Protein AF-A0AA35I778-F1 (afdb_monomer_lite)

Radius of gyration: 31.15 Å; chains: 1; bounding box: 104×112×83 Å

pLDDT: mean 78.81, std 28.78, range [22.05, 98.94]

Foldseek 3Di:
DPQLLQFFVLSVPDPDDPDADAADFEAAEFQEEEEALALLRLLLLLLLCVVPLPGGYEYEYLAHRCSACLQHAQQKQFLDFFPLLVLLVPPDLVLSVLSSCNSLCLLVVLVVVCVVLVQDFQKFQLWEKAWAAQFLVQVVQQVVQVVSCVVSPDDVQAKDWAAQVRVQQAFQWHRTRTTITGSSMIGGSRSSSSVSSVVSSVVSVYYYHRSFHFQADFQQWTDTPRYIYGHNAYEHAQFLNLVNYPPSCQFWQWFKKKKFKFDQDDVVLCVNTHQPSFYKYFYQALQGKIWTQGPSRMIIIITGGGGDFPSDFDPPFADDPVRVVVRLVVVCNTVVVCNPTHTPGMTMHIGIAGQVRTWAWEDQSVRNYTYIYRRVSNCSSVSSLNSNLSSCLSVVHDDSSCVRSRYHYNDDPVVRDGDDDPPVNVVVRVVVVVLSVLLSVQRSDPPRDPVSPCVSSDDPDPDRDDSDDDDDDPPDDPDDDDDDDDDDDDDDDDDDDDDDDDDDDDDDYDDDDDDDDDDDDDDDDDDDDDDDDDDDDDDDDDDDDDDDDDDDDDDDDDDDDDDDDDDDDDDDDDDDDDDDDDDDDDDDDDDDDDD

Secondary structure (DSSP, 8-state):
---GGGG-HHHHT-SS--PPPPPP-S-EEEEEEEE--SHHHHHHHHHHHHH-TT--EEEE-SS-TTTTGGGTS--EEES--TTHHHHHTTS-HHHHHHHHHHHHTHHHHHHHHHHHHT--S--B---EEEEE-S-THHHHHHHHHHHHHHHHT--TTT-EEEPHHHHTTTB--TT--EEEEESSEEE--HHHHHHHHHHHHHHTT--EE-S----EEETTEEE-SS-EEEEEEEEE--GGGGGGSTTGGGTEEEEEEEEEEESPPPHHHHHHHB-TT--EEEE-STT-EEEEE-TTSPEEEEEE----TTTPPP---SPPHHHHHHHHHHHHHH-GGGTTPPEEEEEEEEEEEETTSS-EEEEETTTTEEEEE-BTT-HHHHHHHHHHHHHHHHTT--STTTTSTTEEET--GGGSPPPPPTTHHHHHHHHHHHHHHHHHHHHH-TTS-HHHHHHHSPPSSS----TT--PPP----------PPPP-------------------------------------------------------PPP------------PPP-----------------------------------

Structure (mmCIF, N/CA/C/O backbone):
data_AF-A0AA35I778-F1
#
_entry.id   AF-A0AA35I778-F1
#
loop_
_atom_site.group_PDB
_atom_site.id
_atom_site.type_symbol
_atom_site.label_atom_id
_atom_site.label_alt_id
_atom_site.label_comp_id
_atom_site.label_asym_id
_atom_site.label_entity_id
_atom_site.label_seq_id
_atom_site.pdbx_PDB_ins_code
_atom_site.Cartn_x
_atom_site.Cartn_y
_atom_site.Cartn_z
_atom_site.occupancy
_atom_site.B_iso_or_equiv
_atom_site.auth_seq_id
_atom_site.auth_comp_id
_atom_site.auth_asym_id
_atom_site.auth_atom_id
_atom_site.pdbx_PDB_model_num
ATOM 1 N N . MET A 1 1 ? -9.948 24.526 1.792 1.00 45.91 1 MET A N 1
ATOM 2 C CA . MET A 1 1 ? -9.716 23.078 1.590 1.00 45.91 1 MET A CA 1
ATOM 3 C C . MET A 1 1 ? -9.332 22.877 0.137 1.00 45.91 1 MET A C 1
ATOM 5 O O . MET A 1 1 ? -9.963 23.501 -0.707 1.00 45.91 1 MET A O 1
ATOM 9 N N . GLN A 1 2 ? -8.299 22.082 -0.160 1.00 52.12 2 GLN A N 1
ATOM 10 C CA . GLN A 1 2 ? -8.107 21.611 -1.537 1.00 52.12 2 GLN A CA 1
ATOM 11 C C . GLN A 1 2 ? -9.366 20.836 -1.954 1.00 52.12 2 GLN A C 1
ATOM 13 O O . GLN A 1 2 ? -9.907 20.108 -1.115 1.00 52.12 2 GLN A O 1
ATOM 18 N N . PRO A 1 3 ? -9.863 20.990 -3.191 1.00 70.69 3 PRO A N 1
ATOM 19 C CA . PRO A 1 3 ? -10.946 20.148 -3.675 1.00 70.69 3 PRO A CA 1
ATOM 20 C C . PRO A 1 3 ? -10.498 18.687 -3.570 1.00 70.69 3 PRO A C 1
ATOM 22 O O . PRO A 1 3 ? -9.431 18.339 -4.063 1.00 70.69 3 PRO A O 1
ATOM 25 N N . LEU A 1 4 ? -11.282 17.820 -2.925 1.00 77.56 4 LEU A N 1
ATOM 26 C CA . LEU A 1 4 ? -10.904 16.413 -2.712 1.00 77.56 4 LEU A CA 1
ATOM 27 C C . LEU A 1 4 ? -10.600 15.677 -4.034 1.00 77.56 4 LEU A C 1
ATOM 29 O O . LEU A 1 4 ? -9.787 14.756 -4.047 1.00 77.56 4 LEU A O 1
ATOM 33 N N . ARG A 1 5 ? -11.183 16.139 -5.151 1.00 82.38 5 ARG A N 1
ATOM 34 C CA . ARG A 1 5 ? -10.893 15.649 -6.508 1.00 82.38 5 ARG A CA 1
ATOM 35 C C . ARG A 1 5 ? -9.442 15.879 -6.937 1.00 82.38 5 ARG A C 1
ATOM 37 O O . ARG A 1 5 ? -8.871 15.028 -7.597 1.00 82.38 5 ARG A O 1
ATOM 44 N N . THR A 1 6 ? -8.787 16.955 -6.494 1.00 83.25 6 THR A N 1
ATOM 45 C CA . THR A 1 6 ? -7.396 17.251 -6.886 1.00 83.25 6 THR A CA 1
ATOM 46 C C . THR A 1 6 ? -6.355 16.479 -6.068 1.00 83.25 6 THR A C 1
ATOM 48 O O . THR A 1 6 ? -5.169 16.774 -6.173 1.00 83.25 6 THR A O 1
ATOM 51 N N . LEU A 1 7 ? -6.762 15.537 -5.207 1.00 86.25 7 LEU A N 1
ATOM 52 C CA . LEU A 1 7 ? -5.831 14.773 -4.365 1.00 86.25 7 LEU A CA 1
ATOM 53 C C . LEU A 1 7 ? -5.016 13.739 -5.150 1.00 86.25 7 LEU A C 1
ATOM 55 O O . LEU A 1 7 ? -3.893 13.426 -4.756 1.00 86.25 7 LEU A O 1
ATOM 59 N N . SER A 1 8 ? -5.595 13.169 -6.204 1.00 94.38 8 SER A N 1
ATOM 60 C CA . SER A 1 8 ? -4.974 12.182 -7.091 1.00 94.38 8 SER A CA 1
ATOM 61 C C . SER A 1 8 ? -5.842 12.011 -8.338 1.00 94.38 8 SER A C 1
ATOM 63 O O . SER A 1 8 ? -7.036 12.308 -8.292 1.00 94.38 8 SER A O 1
ATOM 65 N N . LEU A 1 9 ? -5.274 11.455 -9.417 1.00 96.25 9 LEU A N 1
ATOM 66 C CA . LEU A 1 9 ? -6.066 10.996 -10.572 1.00 96.25 9 LEU A CA 1
ATOM 67 C C . LEU A 1 9 ? -7.245 10.120 -10.115 1.00 96.25 9 LEU A C 1
ATOM 69 O O . LEU A 1 9 ? -8.362 10.247 -10.603 1.00 96.25 9 LEU A O 1
ATOM 73 N N . TRP A 1 10 ? -6.990 9.244 -9.143 1.00 96.56 10 TRP A N 1
ATOM 74 C CA . TRP A 1 10 ? -7.970 8.286 -8.652 1.00 96.56 10 TRP A CA 1
ATOM 75 C C . TRP A 1 10 ? -9.197 8.953 -8.037 1.00 96.56 10 TRP A C 1
ATOM 77 O O . TRP A 1 10 ? -10.309 8.484 -8.255 1.00 96.56 10 TRP A O 1
ATOM 87 N N . MET A 1 11 ? -9.007 10.030 -7.274 1.00 95.00 11 MET A N 1
ATOM 88 C CA . MET A 1 11 ? -10.122 10.785 -6.700 1.00 95.00 11 MET A CA 1
ATOM 89 C C . MET A 1 11 ? -10.839 11.632 -7.752 1.00 95.00 11 MET A C 1
ATOM 91 O O . MET A 1 11 ? -12.055 11.793 -7.670 1.00 95.00 11 MET A O 1
ATOM 95 N N . ASP A 1 12 ? -10.105 12.163 -8.731 1.00 94.88 12 ASP A N 1
ATOM 96 C CA . ASP A 1 12 ? -10.680 12.964 -9.813 1.00 94.88 12 ASP A CA 1
ATOM 97 C C . ASP A 1 12 ? -11.641 12.149 -10.690 1.00 94.88 12 ASP A C 1
ATOM 99 O O . ASP A 1 12 ? -12.713 12.630 -11.047 1.00 94.88 12 ASP A O 1
ATOM 103 N N . GLN A 1 13 ? -11.307 10.881 -10.946 1.00 94.81 13 GLN A N 1
ATOM 104 C CA . GLN A 1 13 ? -12.089 9.947 -11.766 1.00 94.81 13 GLN A CA 1
ATOM 105 C C . GLN A 1 13 ? -13.292 9.306 -11.054 1.00 94.81 13 GLN A C 1
ATOM 107 O O . GLN A 1 13 ? -13.921 8.412 -11.614 1.00 94.81 13 GLN A O 1
ATOM 112 N N . LEU A 1 14 ? -13.605 9.686 -9.813 1.00 94.75 14 LEU A N 1
ATOM 113 C CA . LEU A 1 14 ? -14.791 9.153 -9.144 1.00 94.75 14 LEU A CA 1
ATOM 114 C C . LEU A 1 14 ? -16.067 9.792 -9.703 1.00 94.75 14 LEU A C 1
ATOM 116 O O . LEU A 1 14 ? -16.215 11.019 -9.698 1.00 94.75 14 LEU A O 1
ATOM 120 N N . ASP A 1 15 ? -17.017 8.948 -10.095 1.00 89.00 15 ASP A N 1
ATOM 121 C CA . ASP A 1 15 ? -18.339 9.374 -10.570 1.00 89.00 15 ASP A CA 1
ATOM 122 C C . ASP A 1 15 ? -19.248 9.860 -9.428 1.00 89.00 15 ASP A C 1
ATOM 124 O O . ASP A 1 15 ? -20.220 10.580 -9.649 1.00 89.00 15 ASP A O 1
ATOM 128 N N . GLU A 1 16 ? -18.923 9.509 -8.180 1.00 85.75 16 GLU A N 1
ATOM 129 C CA . GLU A 1 16 ? -19.692 9.916 -7.004 1.00 85.75 16 GLU A CA 1
ATOM 130 C C . GLU A 1 16 ? -19.264 11.288 -6.440 1.00 85.75 16 GLU A C 1
ATOM 132 O O . GLU A 1 16 ? -18.100 11.698 -6.557 1.00 85.75 16 GLU A O 1
ATOM 137 N N . PRO A 1 17 ? -20.175 12.018 -5.770 1.00 84.25 17 PRO A N 1
ATOM 138 C CA . PRO A 1 17 ? -19.811 13.202 -5.004 1.00 84.25 17 PRO A CA 1
ATOM 139 C C . PRO A 1 17 ? -18.848 12.858 -3.861 1.00 84.25 17 PRO A C 1
ATOM 141 O O . PRO A 1 17 ? -19.116 11.986 -3.036 1.00 84.25 17 PRO A O 1
ATOM 144 N N . LEU A 1 18 ? -17.756 13.615 -3.746 1.00 84.50 18 LEU A N 1
ATOM 145 C CA . LEU A 1 18 ? -16.824 13.539 -2.614 1.00 84.50 18 LEU A CA 1
ATOM 146 C C . LEU A 1 18 ? -17.341 14.347 -1.416 1.00 84.50 18 LEU A C 1
ATOM 148 O O . LEU A 1 18 ? -16.659 15.229 -0.893 1.00 84.50 18 LEU A O 1
ATOM 152 N N . CYS A 1 19 ? -18.578 14.074 -1.009 1.00 85.62 19 CYS A N 1
ATOM 153 C CA . CYS A 1 19 ? -19.172 14.650 0.188 1.00 85.62 19 CYS A CA 1
ATOM 154 C C . CYS A 1 19 ? -18.764 13.825 1.406 1.00 85.62 19 CYS A C 1
ATOM 156 O O . CYS A 1 19 ? -18.786 12.593 1.369 1.00 85.62 19 CYS A O 1
ATOM 158 N N . ALA A 1 20 ? -18.396 14.519 2.482 1.00 91.62 20 ALA A N 1
ATOM 159 C CA . ALA A 1 20 ? -18.047 13.844 3.714 1.00 91.62 20 ALA A CA 1
ATOM 160 C C . ALA A 1 20 ? -19.289 13.224 4.370 1.00 91.62 20 ALA A C 1
ATOM 162 O O . ALA A 1 20 ? -20.357 13.843 4.396 1.00 91.62 20 ALA A O 1
ATOM 163 N N . ARG A 1 21 ? -19.128 12.031 4.939 1.00 95.62 21 ARG A N 1
ATOM 164 C CA . ARG A 1 21 ? -20.113 11.405 5.829 1.00 95.62 21 ARG A CA 1
ATOM 165 C C . ARG A 1 21 ? -20.312 12.252 7.094 1.00 95.62 21 ARG A C 1
ATOM 167 O O . ARG A 1 21 ? -19.446 13.072 7.421 1.00 95.62 21 ARG A O 1
ATOM 174 N N . PRO A 1 22 ? -21.430 12.082 7.824 1.00 97.12 22 PRO A N 1
ATOM 175 C CA . PRO A 1 22 ? -21.669 12.826 9.055 1.00 97.12 22 PRO A CA 1
ATOM 176 C C . PRO A 1 22 ? -20.512 12.686 10.051 1.00 97.12 22 PRO A C 1
ATOM 178 O O . PRO A 1 22 ? -19.989 11.595 10.263 1.00 97.12 22 PRO A O 1
ATOM 181 N N . ALA A 1 23 ? -20.126 13.796 10.677 1.00 98.06 23 ALA A N 1
ATOM 182 C CA . ALA A 1 23 ? -19.155 13.775 11.765 1.00 98.06 23 ALA A CA 1
ATOM 183 C C . ALA A 1 23 ? -19.796 13.262 13.058 1.00 98.06 23 ALA A C 1
ATOM 185 O O . ALA A 1 23 ? -20.979 13.509 13.307 1.00 98.06 23 ALA A O 1
ATOM 186 N N . LEU A 1 24 ? -19.004 12.610 13.910 1.00 98.25 24 LEU A N 1
ATOM 187 C CA . LEU A 1 24 ? -19.453 12.219 15.242 1.00 98.25 24 LEU A CA 1
ATOM 188 C C . LEU A 1 24 ? -19.581 13.467 16.123 1.00 98.25 24 LEU A C 1
ATOM 190 O O . LEU A 1 24 ? -18.623 14.226 16.280 1.00 98.25 24 LEU A O 1
ATOM 194 N N . ARG A 1 25 ? -20.768 13.677 16.694 1.00 97.69 25 ARG A N 1
ATOM 195 C CA . ARG A 1 25 ? -21.084 14.852 17.526 1.00 97.69 25 ARG A CA 1
ATOM 196 C C . ARG A 1 25 ? -21.486 14.517 18.953 1.00 97.69 25 ARG A C 1
ATOM 198 O O . ARG A 1 25 ? -21.514 15.412 19.786 1.00 97.69 25 ARG A O 1
ATOM 205 N N . GLU A 1 26 ? -21.802 13.257 19.208 1.00 97.81 26 GLU A N 1
ATOM 206 C CA . GLU A 1 26 ? -22.278 12.774 20.496 1.00 97.81 26 GLU A CA 1
ATOM 207 C C . GLU A 1 26 ? -21.464 11.554 20.906 1.00 97.81 26 GLU A C 1
ATOM 209 O O . GLU A 1 26 ? -20.900 10.854 20.057 1.00 97.81 26 GLU A O 1
ATOM 214 N N . ASP A 1 27 ? -21.386 11.324 22.213 1.00 98.44 27 ASP A N 1
ATOM 215 C CA . ASP A 1 27 ? -20.679 10.178 22.762 1.00 98.44 27 ASP A CA 1
ATOM 216 C C . ASP A 1 27 ? -21.303 8.865 22.268 1.00 98.44 27 ASP A C 1
ATOM 218 O O . ASP A 1 27 ? -22.521 8.731 22.148 1.00 98.44 27 ASP A O 1
ATOM 222 N N . LEU A 1 28 ? -20.453 7.874 22.009 1.00 97.69 28 LEU A N 1
ATOM 223 C CA . LEU A 1 28 ? -20.849 6.577 21.469 1.00 97.69 28 LEU A CA 1
ATOM 224 C C . LEU A 1 28 ? -20.220 5.444 22.283 1.00 97.69 28 LEU A C 1
ATOM 226 O O . LEU A 1 28 ? -19.087 5.543 22.754 1.00 97.69 28 LEU A O 1
ATOM 230 N N . ALA A 1 29 ? -20.940 4.335 22.412 1.00 98.38 29 ALA A N 1
ATOM 231 C CA . ALA A 1 29 ? -20.377 3.063 22.844 1.00 98.38 29 ALA A CA 1
ATOM 232 C C . ALA A 1 29 ? -20.366 2.090 21.659 1.00 98.38 29 ALA A C 1
ATOM 234 O O . ALA A 1 29 ? -21.354 1.995 20.931 1.00 98.38 29 ALA A O 1
ATOM 235 N N . ALA A 1 30 ? -19.261 1.375 21.472 1.00 98.44 30 ALA A N 1
ATOM 236 C CA . ALA A 1 30 ? -19.101 0.350 20.443 1.00 98.44 30 ALA A CA 1
ATOM 237 C C . ALA A 1 30 ? -18.319 -0.841 21.008 1.00 98.44 30 ALA A C 1
ATOM 239 O O . ALA A 1 30 ? -17.526 -0.682 21.929 1.00 98.44 30 ALA A O 1
ATOM 240 N N . ASP A 1 31 ? -18.480 -2.034 20.449 1.00 98.69 31 ASP A N 1
ATOM 241 C CA . ASP A 1 31 ? -17.598 -3.154 20.785 1.00 98.69 31 ASP A CA 1
ATOM 242 C C . ASP A 1 31 ? -16.208 -2.917 20.189 1.00 98.69 31 ASP A C 1
ATOM 244 O O . ASP A 1 31 ? -15.195 -3.132 20.856 1.00 98.69 31 ASP A O 1
ATOM 248 N N . VAL A 1 32 ? -16.162 -2.394 18.957 1.00 98.88 32 VAL A N 1
ATOM 249 C CA . VAL A 1 32 ? -14.925 -2.098 18.226 1.00 98.88 32 VAL A CA 1
ATOM 250 C C . VAL A 1 32 ? -14.944 -0.665 17.686 1.00 98.88 32 VAL A C 1
ATOM 252 O O . VAL A 1 32 ? -15.814 -0.300 16.899 1.00 98.88 32 VAL A O 1
ATOM 255 N N . CYS A 1 33 ? -13.952 0.142 18.060 1.00 98.81 33 CYS A N 1
ATOM 256 C CA . CYS A 1 33 ? -13.694 1.455 17.470 1.00 98.81 33 CYS A CA 1
ATOM 257 C C . CYS A 1 33 ? -12.476 1.388 16.543 1.00 98.81 33 CYS A C 1
ATOM 259 O O . CYS A 1 33 ? -11.366 1.078 16.975 1.00 98.81 33 CYS A O 1
ATOM 261 N N . ILE A 1 34 ? -12.655 1.738 15.275 1.00 98.88 34 ILE A N 1
ATOM 262 C CA . ILE A 1 34 ? -11.603 1.735 14.257 1.00 98.88 34 ILE A CA 1
ATOM 263 C C . ILE A 1 34 ? -11.209 3.180 13.940 1.00 98.88 34 ILE A C 1
ATOM 265 O O . ILE A 1 34 ? -12.047 3.991 13.549 1.00 98.88 34 ILE A O 1
ATOM 269 N N . ILE A 1 35 ? -9.923 3.504 14.091 1.00 98.62 35 ILE A N 1
ATOM 270 C CA . ILE A 1 35 ? -9.370 4.836 13.819 1.00 98.62 35 ILE A CA 1
ATOM 271 C C . ILE A 1 35 ? -8.703 4.818 12.440 1.00 98.62 35 ILE A C 1
ATOM 273 O O . ILE A 1 35 ? -7.571 4.353 12.300 1.00 98.62 35 ILE A O 1
ATOM 277 N N . GLY A 1 36 ? -9.398 5.346 11.435 1.00 98.44 36 GLY A N 1
ATOM 278 C CA . GLY A 1 36 ? -8.959 5.459 10.045 1.00 98.44 36 GLY A CA 1
ATOM 279 C C . GLY A 1 36 ? -9.838 4.657 9.083 1.00 98.44 36 GLY A C 1
ATOM 280 O O . GLY A 1 36 ? -9.844 3.426 9.108 1.00 98.44 36 GLY A O 1
ATOM 281 N N . ALA A 1 37 ? -10.504 5.348 8.157 1.00 98.31 37 ALA A N 1
ATOM 282 C CA . ALA A 1 37 ? -11.308 4.780 7.072 1.00 98.31 37 ALA A CA 1
ATOM 283 C C . ALA A 1 37 ? -10.465 4.547 5.798 1.00 98.31 37 ALA A C 1
ATOM 285 O O . ALA A 1 37 ? -10.861 4.858 4.671 1.00 98.31 37 ALA A O 1
ATOM 286 N N . GLY A 1 38 ? -9.254 4.017 5.989 1.00 98.06 38 GLY A N 1
ATOM 287 C CA . GLY A 1 38 ? -8.418 3.450 4.931 1.00 98.06 38 GLY A CA 1
ATOM 288 C C . GLY A 1 38 ? -8.609 1.936 4.814 1.00 98.06 38 GLY A C 1
ATOM 289 O O . GLY A 1 38 ? -9.411 1.340 5.530 1.00 98.06 38 GLY A O 1
ATOM 290 N N . TYR A 1 39 ? -7.831 1.288 3.946 1.00 98.62 39 TYR A N 1
ATOM 291 C CA . TYR A 1 39 ? -7.978 -0.145 3.671 1.00 98.62 39 TYR A CA 1
ATOM 292 C C . TYR A 1 39 ? -7.879 -1.027 4.919 1.00 98.62 39 TYR A C 1
ATOM 294 O O . TYR A 1 39 ? -8.758 -1.856 5.106 1.00 98.62 39 TYR A O 1
ATOM 302 N N . THR A 1 40 ? -6.879 -0.843 5.796 1.00 98.56 40 THR A N 1
ATOM 303 C CA . THR A 1 40 ? -6.771 -1.658 7.026 1.00 98.56 40 THR A CA 1
ATOM 304 C C . THR A 1 40 ? -8.059 -1.585 7.846 1.00 98.56 40 THR A C 1
ATOM 306 O O . THR A 1 40 ? -8.585 -2.616 8.256 1.00 98.56 40 THR A O 1
ATOM 309 N N . GLY A 1 41 ? -8.574 -0.374 8.078 1.00 98.75 41 GLY A N 1
ATOM 310 C CA . GLY A 1 41 ? -9.756 -0.161 8.907 1.00 98.75 41 GLY A CA 1
ATOM 311 C C . GLY A 1 41 ? -11.016 -0.743 8.275 1.00 98.75 41 GLY A C 1
ATOM 312 O O . GLY A 1 41 ? -11.729 -1.506 8.921 1.00 98.75 41 GLY A O 1
ATOM 313 N N . LEU A 1 42 ? -11.245 -0.460 6.991 1.00 98.88 42 LEU A N 1
ATOM 314 C CA . LEU A 1 42 ? -12.426 -0.941 6.272 1.00 98.88 42 LEU A CA 1
ATOM 315 C C . LEU A 1 42 ? -12.414 -2.461 6.076 1.00 98.88 42 LEU A C 1
ATOM 317 O O . LEU A 1 42 ? -13.436 -3.101 6.302 1.00 98.88 42 LEU A O 1
ATOM 321 N N . TRP A 1 43 ? -11.267 -3.065 5.743 1.00 98.88 43 TRP A N 1
ATOM 322 C CA . TRP A 1 43 ? -11.150 -4.525 5.684 1.00 98.88 43 TRP A CA 1
ATOM 323 C C . TRP A 1 43 ? -11.404 -5.164 7.048 1.00 98.88 43 TRP A C 1
ATOM 325 O O . TRP A 1 43 ? -12.133 -6.148 7.130 1.00 98.88 43 TRP A O 1
ATOM 335 N N . THR A 1 44 ? -10.856 -4.592 8.126 1.00 98.94 44 THR A N 1
ATOM 336 C CA . THR A 1 44 ? -11.098 -5.096 9.489 1.00 98.94 44 THR A CA 1
ATOM 337 C C . THR A 1 44 ? -12.587 -5.046 9.834 1.00 98.94 44 THR A C 1
ATOM 339 O O . THR A 1 44 ? -13.141 -6.055 10.266 1.00 98.94 44 THR A O 1
ATOM 342 N N . ALA A 1 45 ? -13.255 -3.912 9.588 1.00 98.94 45 ALA A N 1
ATOM 343 C CA . ALA A 1 45 ? -14.695 -3.761 9.805 1.00 98.94 45 ALA A CA 1
ATOM 344 C C . ALA A 1 45 ? -15.504 -4.786 8.997 1.00 98.94 45 ALA A C 1
ATOM 346 O O . ALA A 1 45 ? -16.367 -5.470 9.547 1.00 98.94 45 ALA A O 1
ATOM 347 N N . TYR A 1 46 ? -15.184 -4.927 7.706 1.00 98.94 46 TYR A N 1
ATOM 348 C CA . TYR A 1 46 ? -15.845 -5.856 6.796 1.00 98.94 46 TYR A CA 1
ATOM 349 C C . TYR A 1 46 ? -15.765 -7.300 7.306 1.00 98.94 46 TYR A C 1
ATOM 351 O O . TYR A 1 46 ? -16.794 -7.944 7.510 1.00 98.94 46 TYR A O 1
ATOM 359 N N . TYR A 1 47 ? -14.560 -7.810 7.581 1.00 98.88 47 TYR A N 1
ATOM 360 C CA . TYR A 1 47 ? -14.399 -9.197 8.024 1.00 98.88 47 TYR A CA 1
ATOM 361 C C . TYR A 1 47 ? -14.957 -9.446 9.426 1.00 98.88 47 TYR A C 1
ATOM 363 O O . TYR A 1 47 ? -15.536 -10.509 9.645 1.00 98.88 47 TYR A O 1
ATOM 371 N N . LEU A 1 48 ? -14.866 -8.477 10.345 1.00 98.88 48 LEU A N 1
ATOM 372 C CA . LEU A 1 48 ? -15.532 -8.575 11.646 1.00 98.88 48 LEU A CA 1
ATOM 373 C C . LEU A 1 48 ? -17.043 -8.728 11.480 1.00 98.88 48 LEU A C 1
ATOM 375 O O . LEU A 1 48 ? -17.619 -9.641 12.058 1.00 98.88 48 LEU A O 1
ATOM 379 N N . LYS A 1 49 ? -17.688 -7.905 10.646 1.00 98.75 49 LYS A N 1
ATOM 380 C CA . LYS A 1 49 ? -19.136 -8.008 10.412 1.00 98.75 49 LYS A CA 1
ATOM 381 C C . LYS A 1 49 ? -19.540 -9.279 9.683 1.00 98.75 49 LYS A C 1
ATOM 383 O O . LYS A 1 49 ? -20.596 -9.824 9.984 1.00 98.75 49 LYS A O 1
ATOM 388 N N . ARG A 1 50 ? -18.715 -9.778 8.760 1.00 98.44 50 ARG A N 1
ATOM 389 C CA . ARG A 1 50 ? -18.961 -11.058 8.077 1.00 98.44 50 ARG A CA 1
ATOM 390 C C . ARG A 1 50 ? -18.893 -12.255 9.028 1.00 98.44 50 ARG A C 1
ATOM 392 O O . ARG A 1 50 ? -19.634 -13.210 8.829 1.00 98.44 50 ARG A O 1
ATOM 399 N N . GLN A 1 51 ? -18.013 -12.215 10.027 1.00 98.38 51 GLN A N 1
ATOM 400 C CA . GLN A 1 51 ? -17.788 -13.326 10.960 1.00 98.38 51 GLN A CA 1
ATOM 401 C C . GLN A 1 51 ? -18.620 -13.212 12.247 1.00 98.38 51 GLN A C 1
ATOM 403 O O . GLN A 1 51 ? -19.011 -14.222 12.823 1.00 98.38 51 GLN A O 1
ATOM 408 N N . ALA A 1 52 ? -18.914 -11.990 12.687 1.00 98.50 52 ALA A N 1
ATOM 409 C CA . ALA A 1 52 ? -19.679 -11.678 13.887 1.00 98.50 52 ALA A CA 1
ATOM 410 C C . ALA A 1 52 ? -20.626 -10.485 13.627 1.00 98.50 52 ALA A C 1
ATOM 412 O O . ALA A 1 52 ? -20.364 -9.361 14.066 1.00 98.50 52 ALA A O 1
ATOM 413 N N . PRO A 1 53 ? -21.762 -10.709 12.932 1.00 98.31 53 PRO A N 1
ATOM 414 C CA . PRO A 1 53 ? -22.681 -9.637 12.530 1.00 98.31 53 PRO A CA 1
ATOM 415 C C . PRO A 1 53 ? -23.275 -8.828 13.689 1.00 98.31 53 PRO A C 1
ATOM 417 O O . PRO A 1 53 ? -23.717 -7.702 13.480 1.00 98.31 53 PRO A O 1
ATOM 420 N N . HIS A 1 54 ? -23.283 -9.385 14.902 1.00 98.19 54 HIS A N 1
ATOM 421 C CA . HIS A 1 54 ? -23.817 -8.745 16.104 1.00 98.19 54 HIS A CA 1
ATOM 422 C C . HIS A 1 54 ? -22.901 -7.660 16.685 1.00 98.19 54 HIS A C 1
ATOM 424 O O . HIS A 1 54 ? -23.378 -6.860 17.482 1.00 98.19 54 HIS A O 1
ATOM 430 N N . LEU A 1 55 ? -21.616 -7.617 16.305 1.00 98.62 55 LEU A N 1
ATOM 431 C CA . LEU A 1 55 ? -20.694 -6.608 16.821 1.00 98.62 55 LEU A CA 1
ATOM 432 C C . LEU A 1 55 ? -21.140 -5.203 16.414 1.00 98.62 55 LEU A C 1
ATOM 434 O O . LEU A 1 55 ? -21.368 -4.919 15.228 1.00 98.62 55 LEU A O 1
ATOM 438 N N . ASN A 1 56 ? -21.202 -4.319 17.406 1.00 98.62 56 ASN A N 1
ATOM 439 C CA . ASN A 1 56 ? -21.359 -2.892 17.204 1.00 98.62 56 ASN A CA 1
ATOM 440 C C . ASN A 1 56 ? -19.984 -2.282 16.902 1.00 98.62 56 ASN A C 1
ATOM 442 O O . ASN A 1 56 ? -19.083 -2.290 17.743 1.00 98.62 56 ASN A O 1
ATOM 446 N N . ILE A 1 57 ? -19.803 -1.777 15.685 1.00 98.88 57 ILE A N 1
ATOM 447 C CA . ILE A 1 57 ? -18.522 -1.258 15.202 1.00 98.88 57 ILE A CA 1
ATOM 448 C C . ILE A 1 57 ? -18.715 0.197 14.800 1.00 98.88 57 ILE A C 1
ATOM 450 O O . ILE A 1 57 ? -19.688 0.518 14.129 1.00 98.88 57 ILE A O 1
ATOM 454 N N . ALA A 1 58 ? -17.766 1.058 15.152 1.00 98.75 58 ALA A N 1
ATOM 455 C CA . ALA A 1 58 ? -17.712 2.434 14.677 1.00 98.75 58 ALA A CA 1
ATOM 456 C C . ALA A 1 58 ? -16.369 2.703 13.996 1.00 98.75 58 ALA A C 1
ATOM 458 O O . ALA A 1 58 ? -15.316 2.347 14.530 1.00 98.75 58 ALA A O 1
ATOM 459 N N . VAL A 1 59 ? -16.394 3.353 12.833 1.00 98.88 59 VAL A N 1
ATOM 460 C CA . VAL A 1 59 ? -15.185 3.823 12.144 1.00 98.88 59 VAL A CA 1
ATOM 461 C C . VAL A 1 59 ? -15.151 5.343 12.219 1.00 98.88 59 VAL A C 1
ATOM 463 O O . VAL A 1 59 ? -16.140 5.991 11.896 1.00 98.88 59 VAL A O 1
ATOM 466 N N . ILE A 1 60 ? -14.017 5.924 12.605 1.00 98.75 60 ILE A N 1
ATOM 467 C CA . ILE A 1 60 ? -13.795 7.374 12.542 1.00 98.75 60 ILE A CA 1
ATOM 468 C C . ILE A 1 60 ? -12.639 7.698 11.598 1.00 98.75 60 ILE A C 1
ATOM 470 O O . ILE A 1 60 ? -11.640 6.979 11.566 1.00 98.75 60 ILE A O 1
ATOM 474 N N . ASP A 1 61 ? -12.739 8.790 10.848 1.00 98.50 61 ASP A N 1
ATOM 475 C CA . ASP A 1 61 ? -11.653 9.314 10.021 1.00 98.50 61 ASP A CA 1
ATOM 476 C C . ASP A 1 61 ? -11.511 10.826 10.198 1.00 98.50 61 ASP A C 1
ATOM 478 O O . ASP A 1 61 ? -12.496 11.559 10.274 1.00 98.50 61 ASP A O 1
ATOM 482 N N . ALA A 1 62 ? -10.268 11.308 10.243 1.00 97.19 62 ALA A N 1
ATOM 483 C CA . ALA A 1 62 ? -9.968 12.732 10.359 1.00 97.19 62 ALA A CA 1
ATOM 484 C C . ALA A 1 62 ? -10.402 13.545 9.127 1.00 97.19 62 ALA A C 1
ATOM 486 O O . ALA A 1 62 ? -10.588 14.754 9.236 1.00 97.19 62 ALA A O 1
ATOM 487 N N . ASN A 1 63 ? -10.528 12.896 7.969 1.00 95.25 63 ASN A N 1
ATOM 488 C CA . ASN A 1 63 ? -10.975 13.472 6.706 1.00 95.25 63 ASN A CA 1
ATOM 489 C C . ASN A 1 63 ? -12.106 12.595 6.151 1.00 95.25 63 ASN A C 1
ATOM 491 O O . ASN A 1 63 ? -13.092 12.378 6.846 1.00 95.25 63 ASN A O 1
ATOM 495 N N . ILE A 1 64 ? -11.966 12.096 4.920 1.00 95.44 64 ILE A N 1
ATOM 496 C CA . ILE A 1 64 ? -12.924 11.209 4.260 1.00 95.44 64 ILE A CA 1
ATOM 497 C C . ILE A 1 64 ? -12.338 9.807 4.066 1.00 95.44 64 ILE A C 1
ATOM 499 O O . ILE A 1 64 ? -11.117 9.648 3.970 1.00 95.44 64 ILE A O 1
ATOM 503 N N . ALA A 1 65 ? -13.191 8.793 3.914 1.00 96.69 65 ALA A N 1
ATOM 504 C CA . ALA A 1 65 ? -12.757 7.444 3.572 1.00 96.69 65 ALA A CA 1
ATOM 505 C C . ALA A 1 65 ? -11.943 7.455 2.273 1.00 96.69 65 ALA A C 1
ATOM 507 O O . ALA A 1 65 ? -12.389 7.976 1.245 1.00 96.69 65 ALA A O 1
ATOM 508 N N . GLY A 1 66 ? -10.737 6.890 2.343 1.00 95.06 66 GLY A N 1
ATOM 509 C CA . GLY A 1 66 ? -9.771 6.918 1.248 1.00 95.06 66 GLY A CA 1
ATOM 510 C C . GLY A 1 66 ? -8.858 8.136 1.193 1.00 95.06 66 GLY A C 1
ATOM 511 O O . GLY A 1 66 ? -7.980 8.150 0.333 1.00 95.06 66 GLY A O 1
ATOM 512 N N . PHE A 1 67 ? -8.988 9.114 2.102 1.00 94.75 67 PHE A N 1
ATOM 513 C CA . PHE A 1 67 ? -8.161 10.322 2.075 1.00 94.75 67 PHE A CA 1
ATOM 514 C C . PHE A 1 67 ? -6.674 9.991 2.021 1.00 94.75 67 PHE A C 1
ATOM 516 O O . PHE A 1 67 ? -5.991 10.592 1.204 1.00 94.75 67 PHE A O 1
ATOM 523 N N . GLY A 1 68 ? -6.194 9.070 2.871 1.00 93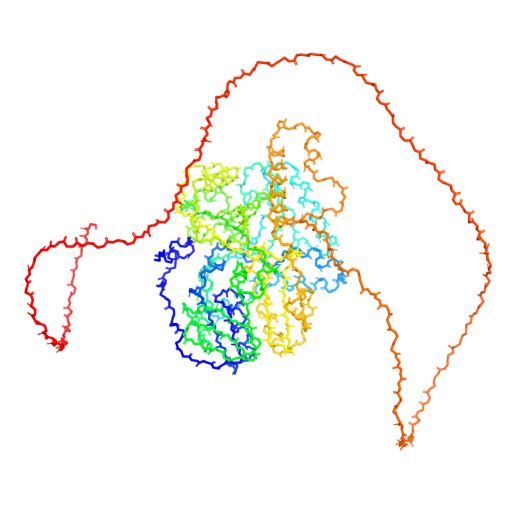.94 68 GLY A N 1
ATOM 524 C CA . GLY A 1 68 ? -4.787 8.689 3.060 1.00 93.94 68 GLY A CA 1
ATOM 525 C C . GLY A 1 68 ? -4.139 7.898 1.910 1.00 93.94 68 GLY A C 1
ATOM 526 O O . GLY A 1 68 ? -4.411 8.115 0.733 1.00 93.94 68 GLY A O 1
ATOM 527 N N . ALA A 1 69 ? -3.238 6.966 2.244 1.00 94.12 69 ALA A N 1
ATOM 528 C CA . ALA A 1 69 ? -2.514 6.158 1.252 1.00 94.12 69 ALA A CA 1
ATOM 529 C C . ALA A 1 69 ? -3.448 5.314 0.359 1.00 94.12 69 ALA A C 1
ATOM 531 O O . ALA A 1 69 ? -3.149 5.079 -0.814 1.00 94.12 69 ALA A O 1
ATOM 532 N N . SER A 1 70 ? -4.599 4.891 0.887 1.00 96.62 70 SER A N 1
ATOM 533 C CA . SER A 1 70 ? -5.562 4.044 0.173 1.00 96.62 70 SER A CA 1
ATOM 534 C C . SER A 1 70 ? -6.130 4.678 -1.099 1.00 96.62 70 SER A C 1
ATOM 536 O O . SER A 1 70 ? -6.346 3.951 -2.056 1.00 96.62 70 SER A O 1
ATOM 538 N N . GLY A 1 71 ? -6.283 6.005 -1.170 1.00 95.19 71 GLY A N 1
ATOM 539 C CA . GLY A 1 71 ? -6.737 6.707 -2.381 1.00 95.19 71 GLY A CA 1
ATOM 540 C C . GLY A 1 71 ? -5.623 7.332 -3.232 1.00 95.19 71 GLY A C 1
ATOM 541 O O . GLY A 1 71 ? -5.907 8.078 -4.169 1.00 95.19 71 GLY A O 1
ATOM 542 N N . ARG A 1 72 ? -4.346 7.087 -2.899 1.00 93.62 72 ARG A N 1
ATOM 543 C CA . ARG A 1 72 ? -3.183 7.760 -3.523 1.00 93.62 72 ARG A CA 1
ATOM 544 C C . ARG A 1 72 ? -2.063 6.822 -3.979 1.00 93.62 72 ARG A C 1
ATOM 546 O O . ARG A 1 72 ? -1.059 7.290 -4.502 1.00 93.62 72 ARG A O 1
ATOM 553 N N . ASN A 1 73 ? -2.189 5.521 -3.754 1.00 94.56 73 ASN A N 1
ATOM 554 C CA . ASN A 1 73 ? -1.155 4.543 -4.101 1.00 94.56 73 ASN A CA 1
ATOM 555 C C . ASN A 1 73 ? -1.089 4.261 -5.618 1.00 94.56 73 ASN A C 1
ATOM 557 O O . ASN A 1 73 ? -1.854 4.820 -6.401 1.00 94.56 73 ASN A O 1
ATOM 561 N N . GLY A 1 74 ? -0.163 3.387 -6.022 1.00 94.69 74 GLY A N 1
ATOM 562 C CA . GLY A 1 74 ? 0.027 2.972 -7.416 1.00 94.69 74 GLY A CA 1
ATOM 563 C C . GLY A 1 74 ? -1.014 1.995 -7.967 1.00 94.69 74 GLY A C 1
ATOM 564 O O . GLY A 1 74 ? -0.967 1.698 -9.154 1.00 94.69 74 GLY A O 1
ATOM 565 N N . GLY A 1 75 ? -1.940 1.497 -7.142 1.00 96.25 75 GLY A N 1
ATOM 566 C CA . GLY A 1 75 ? -3.001 0.565 -7.537 1.00 96.25 75 GLY A CA 1
ATOM 567 C C . GLY A 1 75 ? -2.549 -0.869 -7.775 1.00 96.25 75 GLY A C 1
ATOM 568 O O . GLY A 1 75 ? -3.145 -1.559 -8.590 1.00 96.25 75 GLY A O 1
ATOM 569 N N . TRP A 1 76 ? -1.506 -1.312 -7.073 1.00 97.38 76 TRP A N 1
ATOM 570 C CA . TRP A 1 76 ? -0.983 -2.675 -7.160 1.00 97.38 76 TRP A CA 1
ATOM 571 C C . TRP A 1 76 ? -1.471 -3.515 -5.993 1.00 97.38 76 TRP A C 1
ATOM 573 O O . TRP A 1 76 ? -1.001 -3.350 -4.867 1.00 97.38 76 TRP A O 1
ATOM 583 N N . LEU A 1 77 ? -2.399 -4.422 -6.262 1.00 98.19 77 LEU A N 1
ATOM 584 C CA . LEU A 1 77 ? -2.866 -5.417 -5.315 1.00 98.19 77 LEU A CA 1
ATOM 585 C C . LEU A 1 77 ? -1.979 -6.660 -5.419 1.00 98.19 77 LEU A C 1
ATOM 587 O O . LEU A 1 77 ? -2.230 -7.550 -6.229 1.00 98.19 77 LEU A O 1
ATOM 591 N N . MET A 1 78 ? -0.924 -6.685 -4.611 1.00 96.19 78 MET A N 1
ATOM 592 C CA . MET A 1 78 ? 0.074 -7.752 -4.637 1.00 96.19 78 MET A CA 1
ATOM 593 C C . MET A 1 78 ? -0.255 -8.876 -3.651 1.00 96.19 78 MET A C 1
ATOM 595 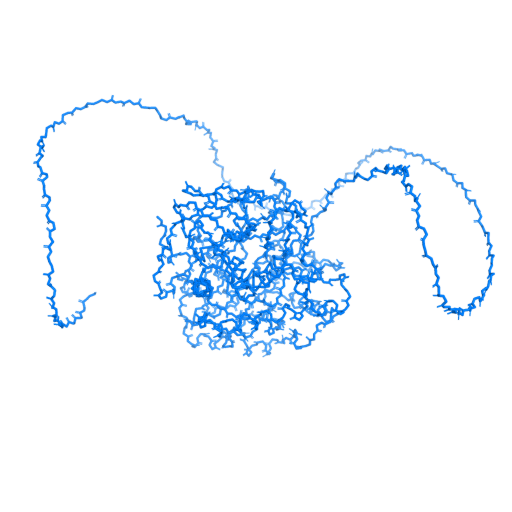O O . MET A 1 78 ? -0.844 -8.649 -2.587 1.00 96.19 78 MET A O 1
ATOM 599 N N . GLY A 1 79 ? 0.151 -10.085 -4.014 1.00 96.12 79 GLY A N 1
ATOM 600 C CA . GLY A 1 79 ? 0.120 -11.278 -3.181 1.00 96.12 79 GLY A CA 1
ATOM 601 C C . GLY A 1 79 ? 1.447 -11.548 -2.481 1.00 96.12 79 GLY A C 1
ATOM 602 O O . GLY A 1 79 ? 1.881 -12.685 -2.450 1.00 96.12 79 GLY A O 1
ATOM 603 N N . ASN A 1 80 ? 2.123 -10.525 -1.966 1.00 92.44 80 ASN A N 1
ATOM 604 C CA . ASN A 1 80 ? 3.409 -10.643 -1.277 1.00 92.44 80 ASN A CA 1
ATOM 605 C C . ASN A 1 80 ? 3.507 -9.619 -0.129 1.00 92.44 80 ASN A C 1
ATOM 607 O O . ASN A 1 80 ? 2.599 -8.799 0.064 1.00 92.44 80 ASN A O 1
ATOM 611 N N . LEU A 1 81 ? 4.582 -9.686 0.663 1.00 91.56 81 LEU A N 1
ATOM 612 C CA . LEU A 1 81 ? 4.891 -8.678 1.684 1.00 91.56 81 LEU A CA 1
ATOM 613 C C . LEU A 1 81 ? 6.318 -8.154 1.574 1.00 91.56 81 LEU A C 1
ATOM 615 O O . LEU A 1 81 ? 7.279 -8.889 1.339 1.00 91.56 81 LEU A O 1
ATOM 619 N N . LEU A 1 82 ? 6.462 -6.895 1.976 1.00 88.38 82 LEU A N 1
ATOM 620 C CA . LEU A 1 82 ? 7.759 -6.286 2.178 1.00 88.38 82 LEU A CA 1
ATOM 621 C C . LEU A 1 82 ? 8.610 -7.115 3.157 1.00 88.38 82 LEU A C 1
ATOM 623 O O . LEU A 1 82 ? 8.240 -7.311 4.320 1.00 88.38 82 LEU A O 1
ATOM 627 N N . GLY A 1 83 ? 9.779 -7.557 2.688 1.00 85.69 83 GLY A N 1
ATOM 628 C CA . GLY A 1 83 ? 10.742 -8.326 3.480 1.00 85.69 83 GLY A CA 1
ATOM 629 C C . GLY A 1 83 ? 10.302 -9.760 3.798 1.00 85.69 83 GLY A C 1
ATOM 630 O O . GLY A 1 83 ? 10.788 -10.334 4.784 1.00 85.69 83 GLY A O 1
ATOM 631 N N . GLU A 1 84 ? 9.379 -10.326 3.010 1.00 88.12 84 GLU A N 1
ATOM 632 C CA . GLU A 1 84 ? 8.886 -11.700 3.163 1.00 88.12 84 GLU A CA 1
ATOM 633 C C . GLU A 1 84 ? 10.008 -12.742 3.134 1.00 88.12 84 GLU A C 1
ATOM 635 O O . GLU A 1 84 ? 10.039 -13.631 3.980 1.00 88.12 84 GLU A O 1
ATOM 640 N N . ASP A 1 85 ? 11.001 -12.583 2.262 1.00 83.06 85 ASP A N 1
ATOM 641 C CA . ASP A 1 85 ? 12.137 -13.493 2.103 1.00 83.06 85 ASP A CA 1
ATOM 642 C C . ASP A 1 85 ? 12.868 -13.724 3.435 1.00 83.06 85 ASP A C 1
ATOM 644 O O . ASP A 1 85 ? 13.250 -14.840 3.796 1.00 83.06 85 ASP A O 1
ATOM 648 N N . ARG A 1 86 ? 13.045 -12.661 4.224 1.00 84.06 86 ARG A N 1
ATOM 649 C CA . ARG A 1 86 ? 13.677 -12.737 5.541 1.00 84.06 86 ARG A CA 1
ATOM 650 C C . ARG A 1 86 ? 12.693 -13.122 6.641 1.00 84.06 86 ARG A C 1
ATOM 652 O O . ARG A 1 86 ? 13.135 -13.586 7.693 1.00 84.06 86 ARG A O 1
ATOM 659 N N . LEU A 1 87 ? 11.402 -12.860 6.456 1.00 87.25 87 LEU A N 1
ATOM 660 C CA . LEU A 1 87 ? 10.349 -13.236 7.398 1.00 87.25 87 LEU A CA 1
ATOM 661 C C . LEU A 1 87 ? 10.089 -14.743 7.378 1.00 87.25 87 LEU A C 1
ATOM 663 O O . LEU A 1 87 ? 9.890 -15.341 8.431 1.00 87.25 87 LEU A O 1
ATOM 667 N N . LEU A 1 88 ? 10.170 -15.348 6.195 1.00 90.69 88 LEU A N 1
ATOM 668 C CA . LEU A 1 88 ? 9.902 -16.761 5.953 1.00 90.69 88 LEU A CA 1
ATOM 669 C C . LEU A 1 88 ? 11.168 -17.637 5.989 1.00 90.69 88 LEU A C 1
ATOM 671 O O . LEU A 1 88 ? 11.077 -18.867 6.032 1.00 90.69 88 LEU A O 1
ATOM 675 N N . ALA A 1 89 ? 12.361 -17.028 6.003 1.00 87.00 89 ALA A N 1
ATOM 676 C CA . ALA A 1 89 ? 13.644 -17.738 5.981 1.00 87.00 89 ALA A CA 1
ATOM 677 C C . ALA A 1 89 ? 13.815 -18.755 7.121 1.00 87.00 89 ALA A C 1
ATOM 679 O O . ALA A 1 89 ? 14.419 -19.803 6.910 1.00 87.00 89 ALA A O 1
ATOM 680 N N . THR A 1 90 ? 13.301 -18.457 8.317 1.00 85.94 90 THR A N 1
ATOM 681 C CA . THR A 1 90 ? 13.468 -19.306 9.511 1.00 85.94 90 THR A CA 1
ATOM 682 C C . THR A 1 90 ? 12.344 -20.321 9.704 1.00 85.94 90 THR A C 1
ATOM 684 O O . THR A 1 90 ? 12.396 -21.100 10.652 1.00 85.94 90 THR A O 1
ATOM 687 N N . LEU A 1 91 ? 11.317 -20.297 8.852 1.00 91.75 91 LEU A N 1
ATOM 688 C CA . LEU A 1 91 ? 10.196 -21.229 8.926 1.00 91.75 91 LEU A CA 1
ATOM 689 C C . LEU A 1 91 ? 10.559 -22.596 8.345 1.00 91.75 91 LEU A C 1
ATOM 691 O O . LEU A 1 91 ? 11.411 -22.701 7.456 1.00 91.75 91 LEU A O 1
ATOM 695 N N . SER A 1 92 ? 9.859 -23.635 8.808 1.00 93.19 92 SER A N 1
ATOM 696 C CA . SER A 1 92 ? 9.900 -24.939 8.144 1.00 93.19 92 SER A CA 1
ATOM 697 C C . SER A 1 92 ? 9.338 -24.836 6.715 1.00 93.19 92 SER A C 1
ATOM 699 O O . SER A 1 92 ? 8.532 -23.941 6.444 1.00 93.19 92 SER A O 1
ATOM 701 N N . PRO A 1 93 ? 9.701 -25.746 5.788 1.00 91.81 93 PRO A N 1
ATOM 702 C CA . PRO A 1 93 ? 9.170 -25.726 4.422 1.00 91.81 93 PRO A CA 1
ATOM 703 C C . PRO A 1 93 ? 7.637 -25.721 4.358 1.00 91.81 93 PRO A C 1
ATOM 705 O O . PRO A 1 93 ? 7.059 -24.984 3.566 1.00 91.81 93 PRO A O 1
ATOM 708 N N . GLN A 1 94 ? 6.976 -26.479 5.239 1.00 92.69 94 GLN A N 1
ATOM 709 C CA . GLN A 1 94 ? 5.515 -26.529 5.316 1.00 92.69 94 GLN A CA 1
ATOM 710 C C . GLN A 1 94 ? 4.915 -25.196 5.782 1.00 92.69 94 GLN A C 1
ATOM 712 O O . GLN A 1 94 ? 3.989 -24.690 5.158 1.00 92.69 94 GLN A O 1
ATOM 717 N N . GLN A 1 95 ? 5.455 -24.611 6.858 1.00 94.25 95 GLN A N 1
ATOM 718 C CA . GLN A 1 95 ? 4.993 -23.312 7.363 1.00 94.25 95 GLN A CA 1
ATOM 719 C C . GLN A 1 95 ? 5.212 -22.211 6.327 1.00 94.25 95 GLN A C 1
ATOM 721 O O . GLN A 1 95 ? 4.336 -21.383 6.110 1.00 94.25 95 GLN A O 1
ATOM 726 N N . ARG A 1 96 ? 6.368 -22.233 5.658 1.00 93.75 96 ARG A N 1
ATOM 727 C CA . ARG A 1 96 ? 6.683 -21.309 4.574 1.00 93.75 96 ARG A CA 1
ATOM 728 C C . ARG A 1 96 ? 5.685 -21.439 3.427 1.00 93.75 96 ARG A C 1
ATOM 730 O O . ARG A 1 96 ? 5.182 -20.413 2.990 1.00 93.75 96 ARG A O 1
ATOM 737 N N . ARG A 1 97 ? 5.379 -22.657 2.961 1.00 92.62 97 ARG A N 1
ATOM 738 C CA . ARG A 1 97 ? 4.402 -22.866 1.880 1.00 92.62 97 ARG A CA 1
ATOM 739 C C . ARG A 1 97 ? 3.021 -22.336 2.263 1.00 92.62 97 ARG A C 1
ATOM 741 O O . ARG A 1 97 ? 2.464 -21.577 1.486 1.00 92.62 97 ARG A O 1
ATOM 748 N N . ALA A 1 98 ? 2.544 -22.617 3.476 1.00 94.12 98 ALA A N 1
ATOM 749 C CA . ALA A 1 98 ? 1.276 -22.078 3.976 1.00 94.12 98 ALA A CA 1
ATOM 750 C C . ALA A 1 98 ? 1.259 -20.535 3.998 1.00 94.12 98 ALA A C 1
ATOM 752 O O . ALA A 1 98 ? 0.306 -19.906 3.545 1.00 94.12 98 ALA A O 1
ATOM 753 N N . SER A 1 99 ? 2.343 -19.898 4.463 1.00 95.69 99 SER A N 1
ATOM 754 C CA . SER A 1 99 ? 2.476 -18.436 4.393 1.00 95.69 99 SER A CA 1
ATOM 755 C C . SER A 1 99 ? 2.434 -17.919 2.954 1.00 95.69 99 SER A C 1
ATOM 757 O O . SER A 1 99 ? 1.768 -16.924 2.692 1.00 95.69 99 SER A O 1
ATOM 759 N N . ILE A 1 100 ? 3.132 -18.580 2.030 1.00 94.69 100 ILE A N 1
ATOM 760 C CA . ILE A 1 100 ? 3.175 -18.203 0.612 1.00 94.69 100 ILE A CA 1
ATOM 761 C C . ILE A 1 100 ? 1.798 -18.363 -0.035 1.00 94.69 100 ILE A C 1
ATOM 763 O O . ILE A 1 100 ? 1.348 -17.442 -0.704 1.00 94.69 100 ILE A O 1
ATOM 767 N N . ASP A 1 101 ? 1.105 -19.477 0.197 1.00 95.00 101 ASP A N 1
ATOM 768 C CA . ASP A 1 101 ? -0.241 -19.728 -0.335 1.00 95.00 101 ASP A CA 1
ATOM 769 C C . ASP A 1 101 ? -1.223 -18.648 0.116 1.00 95.00 101 ASP A C 1
ATOM 771 O O . ASP A 1 101 ? -1.983 -18.099 -0.685 1.00 95.00 101 ASP A O 1
ATOM 775 N N . LEU A 1 102 ? -1.156 -18.283 1.397 1.00 95.81 102 LEU A N 1
ATOM 776 C CA . LEU A 1 102 ? -1.979 -17.224 1.959 1.00 95.81 102 LEU A CA 1
ATOM 777 C C . LEU A 1 102 ? -1.687 -15.853 1.326 1.00 95.81 102 LEU A C 1
ATOM 779 O O . LEU A 1 102 ? -2.611 -15.062 1.122 1.00 95.81 102 LEU A O 1
ATOM 783 N N . LEU A 1 103 ? -0.418 -15.567 1.023 1.00 96.00 103 LEU A N 1
ATOM 784 C CA . LEU A 1 103 ? 0.001 -14.336 0.358 1.00 96.00 103 LEU A CA 1
ATOM 785 C C . LEU A 1 103 ? -0.421 -14.319 -1.113 1.00 96.00 103 LEU A C 1
ATOM 787 O O . LEU A 1 103 ? -1.137 -13.407 -1.526 1.00 96.00 103 LEU A O 1
ATOM 791 N N . HIS A 1 104 ? -0.061 -15.347 -1.879 1.00 96.94 104 HIS A N 1
ATOM 792 C CA . HIS A 1 104 ? -0.362 -15.474 -3.305 1.00 96.94 104 HIS A CA 1
ATOM 793 C C . HIS A 1 104 ? -1.878 -15.495 -3.577 1.00 96.94 104 HIS A C 1
ATOM 795 O O . HIS A 1 104 ? -2.328 -14.934 -4.574 1.00 96.94 104 HIS A O 1
ATOM 801 N N . GLY A 1 105 ? -2.683 -16.054 -2.664 1.00 97.38 105 GLY A N 1
ATOM 802 C CA . GLY A 1 105 ? -4.148 -16.063 -2.759 1.00 97.38 105 GLY A CA 1
ATOM 803 C C . GLY A 1 105 ? -4.834 -14.737 -2.400 1.00 97.38 105 GLY A C 1
ATOM 804 O O . GLY A 1 105 ? -6.049 -14.603 -2.544 1.00 97.38 105 GLY A O 1
ATOM 805 N N . ASN A 1 106 ? -4.099 -13.730 -1.924 1.00 97.06 106 ASN A N 1
ATOM 806 C CA . ASN A 1 106 ? -4.685 -12.477 -1.451 1.00 97.06 106 ASN A CA 1
ATOM 807 C C . ASN A 1 106 ? -5.393 -11.653 -2.556 1.00 97.06 106 ASN A C 1
ATOM 809 O O . ASN A 1 106 ? -6.500 -11.166 -2.301 1.00 97.06 106 ASN A O 1
ATOM 813 N N . PRO A 1 107 ? -4.854 -11.514 -3.789 1.00 98.38 107 PRO A N 1
ATOM 814 C CA . PRO A 1 107 ? -5.586 -10.884 -4.887 1.00 98.38 107 PRO A CA 1
ATOM 815 C C . PRO A 1 107 ? -6.888 -11.605 -5.255 1.00 98.38 107 PRO A C 1
ATOM 817 O O . PRO A 1 107 ? -7.840 -10.939 -5.668 1.00 98.38 107 PRO A O 1
ATOM 820 N N . ASP A 1 108 ? -6.939 -12.931 -5.100 1.00 98.44 108 ASP A N 1
ATOM 821 C CA . ASP A 1 108 ? -8.129 -13.740 -5.389 1.00 98.44 108 ASP A CA 1
ATOM 822 C C . ASP A 1 108 ? -9.185 -13.600 -4.294 1.00 98.44 108 ASP A C 1
ATOM 824 O O . ASP A 1 108 ? -10.367 -13.444 -4.598 1.00 98.44 108 ASP A O 1
ATOM 828 N N . GLU A 1 109 ? -8.775 -13.554 -3.022 1.00 98.56 109 GLU A N 1
ATOM 829 C CA . GLU A 1 109 ? -9.714 -13.284 -1.930 1.00 98.56 109 GLU A CA 1
ATOM 830 C C . GLU A 1 109 ? -10.344 -11.895 -2.066 1.00 98.56 109 GLU A C 1
ATOM 832 O O . GLU A 1 109 ? -11.558 -11.736 -1.920 1.00 98.56 109 GLU A O 1
ATOM 837 N N . VAL A 1 110 ? -9.546 -10.877 -2.406 1.00 98.75 110 VAL A N 1
ATOM 838 C CA . VAL A 1 110 ? -10.090 -9.545 -2.698 1.00 98.75 110 VAL A CA 1
ATOM 839 C C . VAL A 1 110 ? -11.074 -9.619 -3.856 1.00 98.75 110 VAL A C 1
ATOM 841 O O . VAL A 1 110 ? -12.179 -9.109 -3.705 1.00 98.75 110 VAL A O 1
ATOM 844 N N . HIS A 1 111 ? -10.729 -10.280 -4.967 1.00 98.69 111 HIS A N 1
ATOM 845 C CA . HIS A 1 111 ? -11.640 -10.445 -6.101 1.00 98.69 111 HIS A CA 1
ATOM 846 C C . HIS A 1 111 ? -12.972 -11.085 -5.686 1.00 98.69 111 HIS A C 1
ATOM 848 O O . HIS A 1 111 ? -14.036 -10.584 -6.048 1.00 98.69 111 HIS A O 1
ATOM 854 N N . GLY A 1 112 ? -12.930 -12.129 -4.853 1.00 98.69 112 GLY A N 1
ATOM 855 C CA . GLY A 1 112 ? -14.122 -12.768 -4.299 1.00 98.69 112 GLY A CA 1
ATOM 856 C C . GLY A 1 112 ? -15.000 -11.818 -3.477 1.00 98.69 112 GLY A C 1
ATOM 857 O O . GLY A 1 112 ? -16.226 -11.932 -3.519 1.00 98.69 112 GLY A O 1
ATOM 858 N N . VAL A 1 113 ? -14.406 -10.858 -2.758 1.00 98.81 113 VAL A N 1
ATOM 859 C CA . VAL A 1 113 ? -15.161 -9.790 -2.082 1.00 98.81 113 VAL A CA 1
ATOM 860 C C . VAL A 1 113 ? -15.736 -8.789 -3.081 1.00 98.81 113 VAL A C 1
ATOM 862 O O . VAL A 1 113 ? -16.899 -8.419 -2.944 1.00 98.81 113 VAL A O 1
ATOM 865 N N . LEU A 1 114 ? -14.971 -8.377 -4.098 1.00 98.81 114 LEU A N 1
ATOM 866 C CA . LEU A 1 114 ? -15.461 -7.443 -5.119 1.00 98.81 114 LEU A CA 1
ATOM 867 C C . LEU A 1 114 ? -16.729 -7.972 -5.795 1.00 98.81 114 LEU A C 1
ATOM 869 O O . LEU A 1 114 ? -17.695 -7.228 -5.935 1.00 98.81 114 LEU A O 1
ATOM 873 N N . GLN A 1 115 ? -16.747 -9.264 -6.138 1.00 98.69 115 GLN A N 1
ATOM 874 C CA . GLN A 1 115 ? -17.919 -9.924 -6.717 1.00 98.69 115 GLN A CA 1
ATOM 875 C C . GLN A 1 115 ? -19.097 -9.978 -5.737 1.00 98.69 115 GLN A C 1
ATOM 877 O O . GLN A 1 115 ? -20.223 -9.659 -6.107 1.00 98.69 115 GLN A O 1
ATOM 882 N N . ARG A 1 116 ? -18.843 -10.345 -4.472 1.00 98.56 116 ARG A N 1
ATOM 883 C CA . ARG A 1 116 ? -19.884 -10.436 -3.432 1.00 98.56 116 ARG A CA 1
ATOM 884 C C . ARG A 1 116 ? -20.571 -9.106 -3.151 1.00 98.56 116 ARG A C 1
ATOM 886 O O . ARG A 1 116 ? -21.779 -9.080 -2.954 1.00 98.56 116 ARG A O 1
ATOM 893 N N . GLU A 1 117 ? -19.789 -8.035 -3.087 1.00 98.56 117 GLU A N 1
ATOM 894 C CA . GLU A 1 117 ? -20.252 -6.712 -2.658 1.00 98.56 117 GLU A CA 1
ATOM 895 C C . GLU A 1 117 ? -20.550 -5.775 -3.841 1.00 98.56 117 GLU A C 1
ATOM 897 O O . GLU A 1 117 ? -20.903 -4.616 -3.634 1.00 98.56 117 GLU A O 1
ATOM 902 N N . GLY A 1 118 ? -20.386 -6.247 -5.085 1.00 98.25 118 GLY A N 1
ATOM 903 C CA . GLY A 1 118 ? -20.616 -5.448 -6.291 1.00 98.25 118 GLY A CA 1
ATOM 904 C C . GLY A 1 118 ? -19.678 -4.240 -6.411 1.00 98.25 118 GLY A C 1
ATOM 905 O O . GLY A 1 118 ? -20.103 -3.158 -6.816 1.00 98.25 118 GLY A O 1
ATOM 906 N N . ILE A 1 119 ? -18.410 -4.389 -6.018 1.00 98.44 119 ILE A N 1
ATOM 907 C CA . ILE A 1 119 ? -17.420 -3.306 -6.074 1.00 98.44 119 ILE A CA 1
ATOM 908 C C . ILE A 1 119 ? -16.699 -3.342 -7.422 1.00 98.44 119 ILE A C 1
ATOM 910 O O . ILE A 1 119 ? -15.779 -4.134 -7.624 1.00 98.44 119 ILE A O 1
ATOM 914 N N . ASP A 1 120 ? -17.068 -2.426 -8.316 1.00 97.38 120 ASP A N 1
ATOM 915 C CA . ASP A 1 120 ? -16.323 -2.175 -9.549 1.00 97.38 120 ASP A CA 1
ATOM 916 C C . ASP A 1 120 ? -15.167 -1.193 -9.293 1.00 97.38 120 ASP A C 1
ATOM 918 O O . ASP A 1 120 ? -15.368 0.005 -9.074 1.00 97.38 120 ASP A O 1
ATOM 922 N N . CYS A 1 121 ? -13.942 -1.718 -9.259 1.00 97.88 121 CYS A N 1
ATOM 923 C CA . CYS A 1 121 ? -12.717 -0.946 -9.053 1.00 97.88 121 CYS A CA 1
ATOM 924 C C . CYS A 1 121 ? -11.668 -1.186 -10.142 1.00 97.88 121 CYS A C 1
ATOM 926 O O . CYS A 1 121 ? -10.472 -1.073 -9.874 1.00 97.88 121 CYS A O 1
ATOM 928 N N . ASP A 1 122 ? -12.107 -1.512 -11.361 1.00 97.75 122 ASP A N 1
ATOM 929 C CA . ASP A 1 122 ? -11.229 -1.752 -12.513 1.00 97.75 122 ASP A CA 1
ATOM 930 C C . ASP A 1 122 ? -10.192 -2.875 -12.262 1.00 97.75 122 ASP A C 1
ATOM 932 O O . ASP A 1 122 ? -9.041 -2.801 -12.705 1.00 97.75 122 ASP A O 1
ATOM 936 N N . TYR A 1 123 ? -10.588 -3.911 -11.509 1.00 98.50 123 TYR A N 1
ATOM 937 C CA . TYR A 1 123 ? -9.727 -5.036 -11.135 1.00 98.50 123 TYR A CA 1
ATOM 938 C C . TYR A 1 123 ? -9.279 -5.842 -12.360 1.00 98.50 123 TYR A C 1
ATOM 940 O O . TYR A 1 123 ? -10.110 -6.383 -13.091 1.00 98.50 123 TYR A O 1
ATOM 948 N N . ARG A 1 124 ? -7.963 -5.994 -12.548 1.00 97.94 124 ARG A N 1
ATOM 949 C CA . ARG A 1 124 ? -7.366 -6.832 -13.604 1.00 97.94 124 ARG A CA 1
ATOM 950 C C . ARG A 1 124 ? -6.164 -7.607 -13.065 1.00 97.94 124 ARG A C 1
ATOM 952 O O . ARG A 1 124 ? -5.155 -7.007 -12.698 1.00 97.94 124 ARG A O 1
ATOM 959 N N . LYS A 1 125 ? -6.247 -8.940 -13.028 1.00 97.81 125 LYS A N 1
ATOM 960 C CA . LYS A 1 125 ? -5.171 -9.825 -12.542 1.00 97.81 125 LYS A CA 1
ATOM 961 C C . LYS A 1 125 ? -4.244 -10.265 -13.680 1.00 97.81 125 LYS A C 1
ATOM 963 O O . LYS A 1 125 ? -4.212 -11.433 -14.047 1.00 97.81 125 LYS A O 1
ATOM 968 N N . GLY A 1 126 ? -3.512 -9.311 -14.254 1.00 97.25 126 GLY A N 1
ATOM 969 C CA . GLY A 1 126 ? -2.529 -9.588 -15.309 1.00 97.25 126 GLY A CA 1
ATOM 970 C C . GLY A 1 126 ? -1.187 -10.126 -14.801 1.00 97.25 126 GLY A C 1
ATOM 971 O O . GLY A 1 126 ? -0.387 -10.633 -15.588 1.00 97.25 126 GLY A O 1
ATOM 972 N N . GLY A 1 127 ? -0.918 -10.009 -13.498 1.00 98.12 127 GLY A N 1
ATOM 973 C CA . GLY A 1 127 ? 0.398 -10.240 -12.912 1.00 98.12 127 GLY A CA 1
ATOM 974 C C . GLY A 1 127 ? 1.276 -8.987 -12.900 1.00 98.12 127 GLY A C 1
ATOM 975 O O . GLY A 1 127 ? 0.819 -7.862 -13.135 1.00 98.12 127 GLY A O 1
ATOM 976 N N . VAL A 1 128 ? 2.558 -9.187 -12.605 1.00 98.12 128 VAL A N 1
ATOM 977 C CA . VAL A 1 128 ? 3.578 -8.139 -12.511 1.00 98.12 128 VAL A CA 1
ATOM 978 C C . VAL A 1 128 ? 4.845 -8.531 -13.268 1.00 98.12 128 VAL A C 1
ATOM 980 O O . VAL A 1 128 ? 5.250 -9.692 -13.270 1.00 98.12 128 VAL A O 1
ATOM 983 N N . LEU A 1 129 ? 5.469 -7.538 -13.902 1.00 98.25 129 LEU A N 1
ATOM 984 C CA . LEU A 1 129 ? 6.750 -7.648 -14.596 1.00 98.25 129 LEU A CA 1
ATOM 985 C C . LEU A 1 129 ? 7.832 -6.879 -13.824 1.00 98.25 129 LEU A C 1
ATOM 987 O O . LEU A 1 129 ? 7.751 -5.658 -13.683 1.00 98.25 129 LEU A O 1
ATOM 991 N N . TYR A 1 130 ? 8.855 -7.577 -13.336 1.00 97.00 130 TYR A N 1
ATOM 992 C CA . TYR A 1 130 ? 10.050 -6.976 -12.736 1.00 97.00 130 TYR A CA 1
ATOM 993 C C . TYR A 1 130 ? 11.154 -6.909 -13.791 1.00 97.00 130 TYR A C 1
ATOM 995 O O . TYR A 1 130 ? 11.831 -7.903 -14.049 1.00 97.00 130 TYR A O 1
ATOM 1003 N N . CYS A 1 131 ? 11.311 -5.757 -14.438 1.00 96.81 131 CYS A N 1
ATOM 1004 C CA . CYS A 1 131 ? 12.167 -5.585 -15.607 1.00 96.81 131 CYS A CA 1
ATOM 1005 C C . CYS A 1 131 ? 13.609 -5.200 -15.246 1.00 96.81 131 CYS A C 1
ATOM 1007 O O . CYS A 1 131 ? 13.856 -4.331 -14.404 1.00 96.81 131 CYS A O 1
ATOM 1009 N N . ALA A 1 132 ? 14.564 -5.784 -15.969 1.00 95.06 132 ALA A N 1
ATOM 1010 C CA . ALA A 1 132 ? 15.914 -5.257 -16.128 1.00 95.06 132 ALA A CA 1
ATOM 1011 C C . ALA A 1 132 ? 15.951 -4.422 -17.414 1.00 95.06 132 ALA A C 1
ATOM 1013 O O . ALA A 1 132 ? 15.837 -4.983 -18.502 1.00 95.06 132 ALA A O 1
ATOM 1014 N N . ALA A 1 133 ? 16.071 -3.098 -17.303 1.00 92.62 133 ALA A N 1
ATOM 1015 C CA . ALA A 1 133 ? 15.901 -2.204 -18.457 1.00 92.62 133 ALA A CA 1
ATOM 1016 C C . ALA A 1 133 ? 16.810 -0.963 -18.472 1.00 92.62 133 ALA A C 1
ATOM 1018 O O . ALA A 1 133 ? 16.873 -0.266 -19.479 1.00 92.62 133 ALA A O 1
ATOM 1019 N N . ARG A 1 134 ? 17.530 -0.652 -17.385 1.00 89.56 134 ARG A N 1
ATOM 1020 C CA . ARG A 1 134 ? 18.425 0.522 -17.343 1.00 89.56 134 ARG A CA 1
ATOM 1021 C C . ARG A 1 134 ? 19.893 0.172 -17.501 1.00 89.56 134 ARG A C 1
ATOM 1023 O O . ARG A 1 134 ? 20.643 0.948 -18.084 1.00 89.56 134 ARG A O 1
ATOM 1030 N N . TYR A 1 135 ? 20.325 -0.957 -16.950 1.00 90.88 135 TYR A N 1
ATOM 1031 C CA . TYR A 1 135 ? 21.719 -1.389 -17.024 1.00 90.88 135 TYR A CA 1
ATOM 1032 C C . TYR A 1 135 ? 21.845 -2.913 -16.868 1.00 90.88 135 TYR A C 1
ATOM 1034 O O . TYR A 1 135 ? 21.040 -3.531 -16.166 1.00 90.88 135 TYR A O 1
ATOM 1042 N N . PRO A 1 136 ? 22.857 -3.538 -17.499 1.00 90.94 136 PRO A N 1
ATOM 1043 C CA . PRO A 1 136 ? 22.955 -4.996 -17.612 1.00 90.94 136 PRO A CA 1
ATOM 1044 C C . PRO A 1 136 ? 23.095 -5.724 -16.266 1.00 90.94 136 PRO A C 1
ATOM 1046 O O . PRO A 1 136 ? 22.679 -6.873 -16.130 1.00 90.94 136 PRO A O 1
ATOM 1049 N N . GLU A 1 137 ? 23.633 -5.078 -15.226 1.00 91.06 137 GLU A N 1
ATOM 1050 C CA . GLU A 1 137 ? 23.756 -5.674 -13.888 1.00 91.06 137 GLU A CA 1
ATOM 1051 C C . GLU A 1 137 ? 22.396 -6.009 -13.243 1.00 91.06 137 GLU A C 1
ATOM 1053 O O . GLU A 1 137 ? 22.336 -6.819 -12.309 1.00 91.06 137 GLU A O 1
ATOM 1058 N N . GLN A 1 138 ? 21.300 -5.438 -13.750 1.00 91.75 138 GLN A N 1
ATOM 1059 C CA . GLN A 1 138 ? 19.945 -5.753 -13.298 1.00 91.75 138 GLN A CA 1
ATOM 1060 C C . GLN A 1 138 ? 19.531 -7.166 -13.671 1.00 91.75 138 GLN A C 1
ATOM 1062 O O . GLN A 1 138 ? 18.965 -7.855 -12.829 1.00 91.75 138 GLN A O 1
ATOM 1067 N N . GLU A 1 139 ? 19.866 -7.633 -14.877 1.00 94.25 139 GLU A N 1
ATOM 1068 C CA . GLU A 1 139 ? 19.562 -9.005 -15.291 1.00 94.25 139 GLU A CA 1
ATOM 1069 C C . GLU A 1 139 ? 20.200 -9.994 -14.319 1.00 94.25 139 GLU A C 1
ATOM 1071 O O . GLU A 1 139 ? 19.536 -10.879 -13.784 1.00 94.25 139 GLU A O 1
ATOM 1076 N N . ARG A 1 140 ? 21.489 -9.800 -14.025 1.00 92.06 140 ARG A N 1
ATOM 1077 C CA . ARG A 1 140 ? 22.214 -10.657 -13.086 1.00 92.06 140 ARG A CA 1
ATOM 1078 C C . ARG A 1 140 ? 21.569 -10.658 -11.700 1.00 92.06 140 ARG A C 1
ATOM 1080 O O . ARG A 1 140 ? 21.482 -11.711 -11.073 1.00 92.06 140 ARG A O 1
ATOM 1087 N N . SER A 1 141 ? 21.153 -9.487 -11.225 1.00 89.94 141 SER A N 1
ATOM 1088 C CA . SER A 1 141 ? 20.535 -9.327 -9.906 1.00 89.94 141 SER A CA 1
ATOM 1089 C C . SER A 1 141 ? 19.168 -10.009 -9.839 1.00 89.94 141 SER A C 1
ATOM 1091 O O . SER A 1 141 ? 18.897 -10.725 -8.878 1.00 89.94 141 SER A O 1
ATOM 1093 N N . LEU A 1 142 ? 18.344 -9.857 -10.879 1.00 93.69 142 LEU A N 1
ATOM 1094 C CA . LEU A 1 142 ? 17.041 -10.509 -10.976 1.00 93.69 142 LEU A CA 1
ATOM 1095 C C . LEU A 1 142 ? 17.169 -12.027 -11.130 1.00 93.69 142 LEU A C 1
ATOM 1097 O O . LEU A 1 142 ? 16.485 -12.758 -10.427 1.00 93.69 142 LEU A O 1
ATOM 1101 N N . ARG A 1 143 ? 18.087 -12.532 -11.960 1.00 95.50 143 ARG A N 1
ATOM 1102 C CA . ARG A 1 143 ? 18.327 -13.982 -12.065 1.00 95.50 143 ARG A CA 1
ATOM 1103 C C . ARG A 1 143 ? 18.748 -14.591 -10.729 1.00 95.50 143 ARG A C 1
ATOM 1105 O O . ARG A 1 143 ? 18.203 -15.607 -10.324 1.00 95.50 143 ARG A O 1
ATOM 1112 N N . ALA A 1 144 ? 19.652 -13.930 -10.004 1.00 93.19 144 ALA A N 1
ATOM 1113 C CA . ALA A 1 144 ? 20.059 -14.382 -8.675 1.00 93.19 144 ALA A CA 1
ATOM 1114 C C . ALA A 1 144 ? 18.908 -14.340 -7.652 1.00 93.19 144 ALA A C 1
ATOM 1116 O O . ALA A 1 144 ? 18.857 -15.182 -6.754 1.00 93.19 144 ALA A O 1
ATOM 1117 N N . TYR A 1 145 ? 17.999 -13.367 -7.775 1.00 91.56 145 TYR A N 1
ATOM 1118 C CA . TYR A 1 145 ? 16.781 -13.308 -6.969 1.00 91.56 145 TYR A CA 1
ATOM 1119 C C . TYR A 1 145 ? 15.828 -14.461 -7.302 1.00 91.56 145 TYR A C 1
ATOM 1121 O O . TYR A 1 145 ? 15.371 -15.142 -6.388 1.00 91.56 145 TYR A O 1
ATOM 1129 N N . LEU A 1 146 ? 15.605 -14.745 -8.587 1.00 94.50 146 LEU A N 1
ATOM 1130 C CA . LEU A 1 146 ? 14.786 -15.869 -9.043 1.00 94.50 146 LEU A CA 1
ATOM 1131 C C . LEU A 1 146 ? 15.331 -17.216 -8.540 1.00 94.50 146 LEU A C 1
ATOM 1133 O O . LEU A 1 146 ? 14.584 -18.014 -7.980 1.00 94.50 146 LEU A O 1
ATOM 1137 N N . ASP A 1 147 ? 16.649 -17.425 -8.618 1.00 94.94 147 ASP A N 1
ATOM 1138 C CA . ASP A 1 147 ? 17.302 -18.615 -8.057 1.00 94.94 147 ASP A CA 1
ATOM 1139 C C . ASP A 1 147 ? 17.086 -18.739 -6.535 1.00 94.94 147 ASP A C 1
ATOM 1141 O O . ASP A 1 147 ? 17.037 -19.843 -5.986 1.00 94.94 147 ASP A O 1
ATOM 1145 N N . ASP A 1 148 ? 17.005 -17.616 -5.813 1.00 90.06 148 ASP A N 1
ATOM 1146 C CA . ASP A 1 148 ? 16.695 -17.612 -4.382 1.00 90.06 148 ASP A CA 1
ATOM 1147 C C . ASP A 1 148 ? 15.229 -17.961 -4.117 1.00 90.06 148 ASP A C 1
ATOM 1149 O O . ASP A 1 148 ? 14.968 -18.768 -3.227 1.00 90.06 148 ASP A O 1
ATOM 1153 N N . LEU A 1 149 ? 14.296 -17.439 -4.917 1.00 90.81 149 LEU A N 1
ATOM 1154 C CA . LEU A 1 149 ? 12.878 -17.803 -4.855 1.00 90.81 149 LEU A CA 1
ATOM 1155 C C . LEU A 1 149 ? 12.688 -19.313 -5.062 1.00 90.81 149 LEU A C 1
ATOM 1157 O O . LEU A 1 149 ? 12.020 -19.963 -4.254 1.00 90.81 149 LEU A O 1
ATOM 1161 N N . TYR A 1 150 ? 13.354 -19.908 -6.055 1.00 93.19 150 TYR A N 1
ATOM 1162 C CA . TYR A 1 150 ? 13.313 -21.358 -6.277 1.00 93.19 150 TYR A CA 1
ATOM 1163 C C . TYR A 1 150 ? 13.928 -22.149 -5.119 1.00 93.19 150 TYR A C 1
ATOM 1165 O O . TYR A 1 150 ? 13.339 -23.123 -4.651 1.00 93.19 150 TYR A O 1
ATOM 1173 N N . ARG A 1 151 ? 15.060 -21.697 -4.557 1.00 89.50 151 ARG A N 1
ATOM 1174 C CA . ARG A 1 151 ? 15.633 -22.301 -3.336 1.00 89.50 151 ARG A CA 1
ATOM 1175 C C . ARG A 1 151 ? 14.708 -22.189 -2.122 1.00 89.50 151 ARG A C 1
ATOM 1177 O O . ARG A 1 151 ? 14.818 -22.993 -1.196 1.00 89.50 151 ARG A O 1
ATOM 1184 N N . GLN A 1 152 ? 13.814 -21.205 -2.104 1.00 85.25 152 GLN A N 1
ATOM 1185 C CA . GLN A 1 152 ? 12.811 -21.038 -1.057 1.00 85.25 152 GLN A CA 1
ATOM 1186 C C . GLN A 1 152 ? 11.550 -21.890 -1.275 1.00 85.25 152 GLN A C 1
ATOM 1188 O O . GLN A 1 152 ? 10.765 -22.005 -0.332 1.00 85.25 152 GLN A O 1
ATOM 1193 N N . GLY A 1 153 ? 11.405 -22.546 -2.433 1.00 88.12 153 GLY A N 1
ATOM 1194 C CA . GLY A 1 153 ? 10.294 -23.442 -2.764 1.00 88.12 153 GLY A CA 1
ATOM 1195 C C . GLY A 1 153 ? 9.254 -22.852 -3.720 1.00 88.12 153 GLY A C 1
ATOM 1196 O O . GLY A 1 153 ? 8.191 -23.450 -3.874 1.00 88.12 153 GLY A O 1
ATOM 1197 N N . MET A 1 154 ? 9.535 -21.698 -4.337 1.00 91.56 154 MET A N 1
ATOM 1198 C CA . MET A 1 154 ? 8.714 -21.169 -5.431 1.00 91.56 154 MET A CA 1
ATOM 1199 C C . MET A 1 154 ? 8.901 -21.994 -6.702 1.00 91.56 154 MET A C 1
ATOM 1201 O O . MET A 1 154 ? 9.961 -22.582 -6.919 1.00 91.56 154 MET A O 1
ATOM 1205 N N . THR A 1 155 ? 7.875 -22.008 -7.545 1.00 94.81 155 THR A N 1
ATOM 1206 C CA . THR A 1 155 ? 7.858 -22.738 -8.819 1.00 94.81 155 THR A CA 1
ATOM 1207 C C . THR A 1 155 ? 7.850 -21.785 -10.018 1.00 94.81 155 THR A C 1
ATOM 1209 O O . THR A 1 155 ? 7.646 -20.585 -9.846 1.00 94.81 155 THR A O 1
ATOM 1212 N N . GLU A 1 156 ? 8.021 -22.317 -11.233 1.00 97.06 156 GLU A N 1
ATOM 1213 C CA . GLU A 1 156 ? 7.864 -21.557 -12.492 1.00 97.06 156 GLU A CA 1
ATOM 1214 C C . GLU A 1 156 ? 6.442 -20.971 -12.659 1.00 97.06 156 GLU A C 1
ATOM 1216 O O . GLU A 1 156 ? 6.261 -19.945 -13.321 1.00 97.06 156 GLU A O 1
ATOM 1221 N N . ASP A 1 157 ? 5.436 -21.578 -12.014 1.00 96.56 157 ASP A N 1
ATOM 1222 C CA . ASP A 1 157 ? 4.065 -21.053 -11.975 1.00 96.56 157 ASP A CA 1
ATOM 1223 C C . ASP A 1 157 ? 3.950 -19.821 -11.060 1.00 96.56 157 ASP A C 1
ATOM 1225 O O . ASP A 1 157 ? 3.096 -18.961 -11.270 1.00 96.56 157 ASP A O 1
ATOM 1229 N N . ASP A 1 158 ? 4.817 -19.713 -10.046 1.00 95.75 158 ASP A N 1
ATOM 1230 C CA . ASP A 1 158 ? 4.849 -18.573 -9.129 1.00 95.75 158 ASP A CA 1
ATOM 1231 C C . ASP A 1 158 ? 5.684 -17.413 -9.690 1.00 95.75 158 ASP A C 1
ATOM 1233 O O . ASP A 1 158 ? 5.282 -16.246 -9.614 1.00 95.75 158 ASP A O 1
ATOM 1237 N N . TYR A 1 159 ? 6.859 -17.742 -10.228 1.00 97.38 159 TYR A N 1
ATOM 1238 C CA . TYR A 1 159 ? 7.822 -16.799 -10.781 1.00 97.38 159 TYR A CA 1
ATOM 1239 C C . TYR A 1 159 ? 8.593 -17.467 -11.908 1.00 97.38 159 TYR A C 1
ATOM 1241 O O . TYR A 1 159 ? 9.135 -18.543 -11.700 1.00 97.38 159 TYR A O 1
ATOM 1249 N N . HIS A 1 160 ? 8.726 -16.810 -13.056 1.00 98.25 160 HIS A N 1
ATOM 1250 C CA . HIS A 1 160 ? 9.592 -17.307 -14.124 1.00 98.25 160 HIS A CA 1
ATOM 1251 C C . HIS A 1 160 ? 10.286 -16.186 -14.883 1.00 98.25 160 HIS A C 1
ATOM 1253 O O . HIS A 1 160 ? 9.872 -15.022 -14.868 1.00 98.25 160 HIS A O 1
ATOM 1259 N N . TRP A 1 161 ? 11.372 -16.550 -15.559 1.00 98.44 161 TRP A N 1
ATOM 1260 C CA . TRP A 1 161 ? 12.154 -15.619 -16.358 1.00 98.44 161 TRP A CA 1
ATOM 1261 C C . TRP A 1 161 ? 11.573 -15.443 -17.763 1.00 98.44 161 TRP A C 1
ATOM 1263 O O . TRP A 1 161 ? 11.392 -16.406 -18.506 1.00 98.44 161 TRP A O 1
ATOM 1273 N N . LEU A 1 162 ? 11.391 -14.189 -18.167 1.00 98.38 162 LEU A N 1
ATOM 1274 C CA . LEU A 1 162 ? 11.111 -13.789 -19.538 1.00 98.38 162 LEU A CA 1
ATOM 1275 C C . LEU A 1 162 ? 12.386 -13.243 -20.179 1.00 98.38 162 LEU A C 1
ATOM 1277 O O . LEU A 1 162 ? 12.959 -12.247 -19.726 1.00 98.38 162 LEU A O 1
ATOM 1281 N N . ARG A 1 163 ? 12.816 -13.878 -21.272 1.00 97.69 163 ARG A N 1
ATOM 1282 C CA . ARG A 1 163 ? 13.842 -13.315 -22.161 1.00 97.69 163 ARG A CA 1
ATOM 1283 C C . ARG A 1 163 ? 13.317 -12.044 -22.844 1.00 97.69 163 ARG A C 1
ATOM 1285 O O . ARG A 1 163 ? 12.096 -11.897 -22.935 1.00 97.69 163 ARG A O 1
ATOM 1292 N N . PRO A 1 164 ? 14.193 -11.149 -23.340 1.00 96.94 164 PRO A N 1
ATOM 1293 C CA . PRO A 1 164 ? 13.775 -9.916 -24.010 1.00 96.94 164 PRO A CA 1
ATOM 1294 C C . PRO A 1 164 ? 12.671 -10.122 -25.056 1.00 96.94 164 PRO A C 1
ATOM 1296 O O . PRO A 1 164 ? 11.652 -9.443 -25.002 1.00 96.94 164 PRO A O 1
ATOM 1299 N N . GLU A 1 165 ? 12.786 -11.141 -25.909 1.00 96.62 165 GLU A N 1
ATOM 1300 C CA . GLU A 1 165 ? 11.815 -11.415 -26.978 1.00 96.62 165 GLU A CA 1
ATOM 1301 C C . GLU A 1 165 ? 10.447 -11.861 -26.430 1.00 96.62 165 GLU A C 1
ATOM 1303 O O . GLU A 1 165 ? 9.403 -11.618 -27.029 1.00 96.62 165 GLU A O 1
ATOM 1308 N N . GLN A 1 166 ? 10.430 -12.526 -25.270 1.00 97.25 166 GLN A N 1
ATOM 1309 C CA . GLN A 1 166 ? 9.193 -12.929 -24.593 1.00 97.25 166 GLN A CA 1
ATOM 1310 C C . GLN A 1 166 ? 8.558 -11.744 -23.864 1.00 97.25 166 GLN A C 1
ATOM 1312 O O . GLN A 1 166 ? 7.336 -11.593 -23.887 1.00 97.25 166 GLN A O 1
ATOM 1317 N N . LEU A 1 167 ? 9.390 -10.904 -23.240 1.00 97.38 167 LEU A N 1
ATOM 1318 C CA . LEU A 1 167 ? 8.965 -9.677 -22.581 1.00 97.38 167 LEU A CA 1
ATOM 1319 C C . LEU A 1 167 ? 8.330 -8.710 -23.588 1.00 97.38 167 LEU A C 1
ATOM 1321 O O . LEU A 1 167 ? 7.270 -8.176 -23.291 1.00 97.38 167 LEU A O 1
ATOM 1325 N N . GLU A 1 168 ? 8.881 -8.564 -24.796 1.00 95.94 168 GLU A N 1
ATOM 1326 C CA . GLU A 1 168 ? 8.349 -7.684 -25.851 1.00 95.94 168 GLU A CA 1
ATOM 1327 C C . GLU A 1 168 ? 6.907 -8.002 -26.292 1.00 95.94 168 GLU A C 1
ATOM 1329 O O . GLU A 1 168 ? 6.214 -7.128 -26.824 1.00 95.94 168 GLU A O 1
ATOM 1334 N N . ASN A 1 169 ? 6.423 -9.224 -26.048 1.00 95.25 169 ASN A N 1
ATOM 1335 C CA . ASN A 1 169 ? 5.025 -9.595 -26.294 1.00 95.25 169 ASN A CA 1
ATOM 1336 C C . ASN A 1 169 ? 4.063 -9.067 -25.216 1.00 95.25 169 ASN A C 1
ATOM 1338 O O . ASN A 1 169 ? 2.856 -9.034 -25.438 1.00 95.25 169 ASN A O 1
ATOM 1342 N N . GLN A 1 170 ? 4.583 -8.670 -24.053 1.00 96.44 170 GLN A N 1
ATOM 1343 C CA . GLN A 1 170 ? 3.803 -8.226 -22.894 1.00 96.44 170 GLN A CA 1
ATOM 1344 C C . GLN A 1 170 ? 4.061 -6.753 -22.556 1.00 96.44 170 GLN A C 1
ATOM 1346 O O . GLN A 1 170 ? 3.126 -6.013 -22.258 1.00 96.44 170 GLN A O 1
ATOM 1351 N N . LEU A 1 171 ? 5.320 -6.320 -22.616 1.00 97.56 171 LEU A N 1
ATOM 1352 C CA . LEU A 1 171 ? 5.782 -4.972 -22.319 1.00 97.56 171 LEU A CA 1
ATOM 1353 C C . LEU A 1 171 ? 7.063 -4.665 -23.109 1.00 97.56 171 LEU A C 1
ATOM 1355 O O . LEU A 1 171 ? 8.089 -5.318 -22.942 1.00 97.56 171 LEU A O 1
ATOM 1359 N N . ARG A 1 172 ? 7.034 -3.610 -23.917 1.00 97.12 172 ARG A N 1
ATOM 1360 C CA . ARG A 1 172 ? 8.166 -3.129 -24.712 1.00 97.12 172 ARG A CA 1
ATOM 1361 C C . ARG A 1 172 ? 8.786 -1.916 -24.032 1.00 97.12 172 ARG A C 1
ATOM 1363 O O . ARG A 1 172 ? 8.326 -0.787 -24.198 1.00 97.12 172 ARG A O 1
ATOM 1370 N N . VAL A 1 173 ? 9.826 -2.172 -23.242 1.00 94.62 173 VAL A N 1
ATOM 1371 C CA . VAL A 1 173 ? 10.704 -1.138 -22.676 1.00 94.62 173 VAL A CA 1
ATOM 1372 C C . VAL A 1 173 ? 11.997 -1.052 -23.476 1.00 94.62 173 VAL A C 1
ATOM 1374 O O . VAL A 1 173 ? 12.483 -2.050 -24.006 1.00 94.62 173 VAL A O 1
ATOM 1377 N N . SER A 1 174 ? 12.577 0.141 -23.546 1.00 93.19 174 SER A N 1
ATOM 1378 C CA . SER A 1 174 ? 13.889 0.330 -24.171 1.00 93.19 174 SER A CA 1
ATOM 1379 C C . SER A 1 174 ? 14.980 -0.406 -23.399 1.00 93.19 174 SER A C 1
ATOM 1381 O O . SER A 1 174 ? 14.961 -0.428 -22.171 1.00 93.19 174 SER A O 1
ATOM 1383 N N . ASN A 1 175 ? 15.948 -0.976 -24.124 1.00 88.38 175 ASN A N 1
ATOM 1384 C CA . ASN A 1 175 ? 17.111 -1.675 -23.561 1.00 88.38 175 ASN A CA 1
ATOM 1385 C C . ASN A 1 175 ? 16.748 -2.799 -22.571 1.00 88.38 175 ASN A C 1
ATOM 1387 O O . ASN A 1 175 ? 17.411 -2.976 -21.549 1.00 88.38 175 ASN A O 1
ATOM 1391 N N . ALA A 1 176 ? 15.688 -3.558 -22.858 1.00 94.50 176 ALA A N 1
ATOM 1392 C CA . ALA A 1 176 ? 15.291 -4.689 -22.033 1.00 94.50 176 ALA A CA 1
ATOM 1393 C C . ALA A 1 176 ? 16.357 -5.801 -22.033 1.00 94.50 176 ALA A C 1
ATOM 1395 O O . ALA A 1 176 ? 16.710 -6.341 -23.079 1.00 94.50 176 ALA A O 1
ATOM 1396 N N . PHE A 1 177 ? 16.805 -6.204 -20.846 1.00 96.06 177 PHE A N 1
ATOM 1397 C CA . PHE A 1 177 ? 17.650 -7.387 -20.634 1.00 96.06 177 PHE A CA 1
ATOM 1398 C C . PHE A 1 177 ? 16.829 -8.619 -20.203 1.00 96.06 177 PHE A C 1
ATOM 1400 O O . PHE A 1 177 ? 17.361 -9.718 -20.081 1.00 96.06 177 PHE A O 1
ATOM 1407 N N . GLY A 1 178 ? 15.522 -8.440 -19.988 1.00 97.44 178 GLY A N 1
ATOM 1408 C CA . GLY A 1 178 ? 14.561 -9.462 -19.572 1.00 97.44 178 GLY A CA 1
ATOM 1409 C C . GLY A 1 178 ? 13.798 -9.058 -18.309 1.00 97.44 178 GLY A C 1
ATOM 1410 O O . GLY A 1 178 ? 13.937 -7.934 -17.814 1.00 97.44 178 GLY A O 1
ATOM 1411 N N . ALA A 1 179 ? 12.960 -9.956 -17.798 1.00 97.94 179 ALA A N 1
ATOM 1412 C CA . ALA A 1 179 ? 12.154 -9.704 -16.606 1.00 97.94 179 ALA A CA 1
ATOM 1413 C C . ALA A 1 179 ? 11.830 -10.985 -15.834 1.00 97.94 179 ALA A C 1
ATOM 1415 O O . ALA A 1 179 ? 11.794 -12.069 -16.407 1.00 97.94 179 ALA A O 1
ATOM 1416 N N . ILE A 1 180 ? 11.513 -10.843 -14.547 1.00 98.38 180 ILE A N 1
ATOM 1417 C CA . ILE A 1 180 ? 10.751 -11.864 -13.817 1.00 98.38 180 ILE A CA 1
ATOM 1418 C C . ILE A 1 180 ? 9.267 -11.543 -13.986 1.00 98.38 180 ILE A C 1
ATOM 1420 O O . ILE A 1 180 ? 8.858 -10.405 -13.742 1.00 98.38 180 ILE A O 1
ATOM 1424 N N . TYR A 1 181 ? 8.470 -12.533 -14.370 1.00 98.44 181 TYR A N 1
ATOM 1425 C CA . TYR A 1 181 ? 7.014 -12.462 -14.322 1.00 98.44 181 TYR A CA 1
ATOM 1426 C C . TYR A 1 181 ? 6.484 -13.189 -13.086 1.00 98.44 181 TYR A C 1
ATOM 1428 O O . TYR A 1 181 ? 7.002 -14.245 -12.732 1.00 98.44 181 TYR A O 1
ATOM 1436 N N . SER A 1 182 ? 5.434 -12.643 -12.467 1.00 97.81 182 SER A N 1
ATOM 1437 C CA . SER A 1 182 ? 4.626 -13.342 -11.462 1.00 97.81 182 SER A CA 1
ATOM 1438 C C . SER A 1 182 ? 3.132 -13.076 -11.678 1.00 97.81 182 SER A C 1
ATOM 1440 O O . SER A 1 182 ? 2.755 -11.913 -11.866 1.00 97.81 182 SER A O 1
ATOM 1442 N N . PRO A 1 183 ? 2.252 -14.094 -11.605 1.00 97.88 183 PRO A N 1
ATOM 1443 C CA . PRO A 1 183 ? 0.806 -13.912 -11.748 1.00 97.88 183 PRO A CA 1
ATOM 1444 C C . PRO A 1 183 ? 0.133 -13.376 -10.471 1.00 97.88 183 PRO A C 1
ATOM 1446 O O . PRO A 1 183 ? -1.047 -13.018 -10.486 1.00 97.88 183 PRO A O 1
ATOM 1449 N N . HIS A 1 184 ? 0.865 -13.281 -9.357 1.00 97.56 184 HIS A N 1
ATOM 1450 C CA . HIS A 1 184 ? 0.326 -12.994 -8.020 1.00 97.56 184 HIS A CA 1
ATOM 1451 C C . HIS A 1 184 ? 0.097 -11.500 -7.760 1.00 97.56 184 HIS A C 1
ATOM 1453 O O . HIS A 1 184 ? 0.280 -11.007 -6.650 1.00 97.56 184 HIS A O 1
ATOM 1459 N N . THR A 1 185 ? -0.274 -10.735 -8.788 1.00 98.19 185 THR A N 1
ATOM 1460 C CA . THR A 1 185 ? -0.569 -9.299 -8.682 1.00 98.19 185 THR A CA 1
ATOM 1461 C C . THR A 1 185 ? -1.732 -8.912 -9.586 1.00 98.19 185 THR A C 1
ATOM 1463 O O . THR A 1 185 ? -1.811 -9.321 -10.744 1.00 98.19 185 THR A O 1
ATOM 1466 N N . ALA A 1 186 ? -2.619 -8.072 -9.061 1.00 98.50 186 ALA A N 1
ATOM 1467 C CA . ALA A 1 186 ? -3.652 -7.397 -9.832 1.00 98.50 186 ALA A CA 1
ATOM 1468 C C . ALA A 1 186 ? -3.453 -5.880 -9.817 1.00 98.50 186 ALA A C 1
ATOM 1470 O O . ALA A 1 186 ? -2.899 -5.312 -8.873 1.00 98.50 186 ALA A O 1
ATOM 1471 N N . THR A 1 187 ? -3.946 -5.215 -10.856 1.00 98.56 187 THR A N 1
ATOM 1472 C CA . THR A 1 187 ? -4.095 -3.762 -10.888 1.00 98.56 187 THR A CA 1
ATOM 1473 C C . THR A 1 187 ? -5.531 -3.361 -10.572 1.00 98.56 187 THR A C 1
ATOM 1475 O O . THR A 1 187 ? -6.470 -4.091 -10.887 1.00 98.56 187 THR A O 1
ATOM 1478 N N . ILE A 1 188 ? -5.694 -2.214 -9.913 1.00 98.38 188 ILE A N 1
ATOM 1479 C CA . ILE A 1 188 ? -6.991 -1.643 -9.526 1.00 98.38 188 ILE A CA 1
ATOM 1480 C C . ILE A 1 188 ? -6.981 -0.113 -9.639 1.00 98.38 188 ILE A C 1
ATOM 1482 O O . ILE A 1 188 ? -5.919 0.521 -9.664 1.00 98.38 188 ILE A O 1
ATOM 1486 N N . GLN A 1 189 ? -8.173 0.476 -9.573 1.00 98.25 189 GLN A N 1
ATOM 1487 C CA . GLN A 1 189 ? -8.420 1.876 -9.244 1.00 98.25 189 GLN A CA 1
ATOM 1488 C C . GLN A 1 189 ? -8.599 2.008 -7.711 1.00 98.25 189 GLN A C 1
ATOM 1490 O O . GLN A 1 189 ? -9.613 1.564 -7.153 1.00 98.25 189 GLN A O 1
ATOM 1495 N N . PRO A 1 190 ? -7.632 2.605 -6.985 1.00 97.56 190 PRO A N 1
ATOM 1496 C CA . PRO A 1 190 ? -7.623 2.590 -5.520 1.00 97.56 190 PRO A CA 1
ATOM 1497 C C . PRO A 1 190 ? -8.773 3.346 -4.844 1.00 97.56 190 PRO A C 1
ATOM 1499 O O . PRO A 1 190 ? -9.314 2.911 -3.826 1.00 97.56 190 PRO A O 1
ATOM 1502 N N . ALA A 1 191 ? -9.152 4.496 -5.395 1.00 97.38 191 ALA A N 1
ATOM 1503 C CA . ALA A 1 191 ? -10.246 5.293 -4.866 1.00 97.38 191 ALA A CA 1
ATOM 1504 C C . ALA A 1 191 ? -11.592 4.568 -5.044 1.00 97.38 191 ALA A C 1
ATOM 1506 O O . ALA A 1 191 ? -12.370 4.503 -4.097 1.00 97.38 191 ALA A O 1
ATOM 1507 N N . LYS A 1 192 ? -11.846 3.927 -6.193 1.00 98.06 192 LYS A N 1
ATOM 1508 C CA . LYS A 1 192 ? -13.052 3.105 -6.385 1.00 98.06 192 LYS A CA 1
ATOM 1509 C C . LYS A 1 192 ? -13.112 1.961 -5.369 1.00 98.06 192 LYS A C 1
ATOM 1511 O O . LYS A 1 192 ? -14.158 1.762 -4.753 1.00 98.06 192 LYS A O 1
ATOM 1516 N N . LEU A 1 193 ? -11.988 1.274 -5.117 1.00 98.69 193 LEU A N 1
ATOM 1517 C CA . LEU A 1 193 ? -11.930 0.205 -4.112 1.00 98.69 193 LEU A CA 1
ATOM 1518 C C . LEU A 1 193 ? -12.269 0.721 -2.708 1.00 98.69 193 LEU A C 1
ATOM 1520 O O . LEU A 1 193 ? -13.153 0.176 -2.053 1.00 98.69 193 LEU A O 1
ATOM 1524 N N . VAL A 1 194 ? -11.585 1.762 -2.222 1.00 98.25 194 VAL A N 1
ATOM 1525 C CA . VAL A 1 194 ? -11.783 2.229 -0.836 1.00 98.25 194 VAL A CA 1
ATOM 1526 C C . VAL A 1 194 ? -13.186 2.797 -0.617 1.00 98.25 194 VAL A C 1
ATOM 1528 O O . VAL A 1 194 ? -13.772 2.596 0.446 1.00 98.25 194 VAL A O 1
ATOM 1531 N N . ARG A 1 195 ? -13.760 3.459 -1.629 1.00 97.38 195 ARG A N 1
ATOM 1532 C CA . ARG A 1 195 ? -15.133 3.973 -1.573 1.00 97.38 195 ARG A CA 1
ATOM 1533 C C . ARG A 1 195 ? -16.164 2.848 -1.649 1.00 97.38 195 ARG A C 1
ATOM 1535 O O . ARG A 1 195 ? -17.115 2.863 -0.873 1.00 97.38 195 ARG A O 1
ATOM 1542 N N . GLY A 1 196 ? -15.935 1.844 -2.496 1.00 98.12 196 GLY A N 1
ATOM 1543 C CA . GLY A 1 196 ? -16.743 0.624 -2.544 1.00 98.12 196 GLY A CA 1
ATOM 1544 C C . GLY A 1 196 ? -16.748 -0.134 -1.220 1.00 98.12 196 GLY A C 1
ATOM 1545 O O . GLY A 1 196 ? -17.815 -0.475 -0.719 1.00 98.12 196 GLY A O 1
ATOM 1546 N N . LEU A 1 197 ? -15.581 -0.303 -0.594 1.00 98.69 197 LEU A N 1
ATOM 1547 C CA . LEU A 1 197 ? -15.471 -0.916 0.732 1.00 98.69 197 LEU A CA 1
ATOM 1548 C C . LEU A 1 197 ? -16.207 -0.116 1.804 1.00 98.69 197 LEU A C 1
ATOM 1550 O O . LEU A 1 197 ? -16.873 -0.711 2.644 1.00 98.69 197 LEU A O 1
ATOM 1554 N N . ALA A 1 198 ? -16.113 1.216 1.779 1.00 98.50 198 ALA A N 1
ATOM 1555 C CA . ALA A 1 198 ? -16.842 2.055 2.723 1.00 98.50 198 ALA A CA 1
ATOM 1556 C C . ALA A 1 198 ? -18.361 1.849 2.591 1.00 98.50 198 ALA A C 1
ATOM 1558 O O . ALA A 1 198 ? -19.018 1.608 3.599 1.00 98.50 198 ALA A O 1
ATOM 1559 N N . ARG A 1 199 ? -18.895 1.826 1.358 1.00 98.12 199 ARG A N 1
ATOM 1560 C CA . ARG A 1 199 ? -20.318 1.529 1.106 1.00 98.12 199 ARG A CA 1
ATOM 1561 C C . ARG A 1 199 ? -20.713 0.123 1.570 1.00 98.12 199 ARG A C 1
ATOM 1563 O O . ARG A 1 199 ? -21.758 -0.032 2.190 1.00 98.12 199 ARG A O 1
ATOM 1570 N N . ALA A 1 200 ? -19.881 -0.887 1.313 1.00 98.62 200 ALA A N 1
ATOM 1571 C CA . ALA A 1 200 ? -20.141 -2.262 1.751 1.00 98.62 200 ALA A CA 1
ATOM 1572 C C . ALA A 1 200 ? -20.160 -2.382 3.287 1.00 98.62 200 ALA A C 1
ATOM 1574 O O . ALA A 1 200 ? -21.043 -3.009 3.864 1.00 98.62 200 ALA A O 1
ATOM 1575 N N . VAL A 1 201 ? -19.218 -1.729 3.970 1.00 98.75 201 VAL A N 1
ATOM 1576 C CA . VAL A 1 201 ? -19.154 -1.680 5.439 1.00 98.75 201 VAL A CA 1
ATOM 1577 C C . VAL A 1 201 ? -20.381 -0.970 6.029 1.00 98.75 201 VAL A C 1
ATOM 1579 O O . VAL A 1 201 ? -20.967 -1.466 6.992 1.00 98.75 201 VAL A O 1
ATOM 1582 N N . GLU A 1 202 ? -20.831 0.130 5.422 1.00 98.50 202 GLU A N 1
ATOM 1583 C CA . GLU A 1 202 ? -22.071 0.817 5.811 1.00 98.50 202 GLU A CA 1
ATOM 1584 C C . GLU A 1 202 ? -23.313 -0.051 5.595 1.00 98.50 202 GLU A C 1
ATOM 1586 O O . GLU A 1 202 ? -24.175 -0.106 6.471 1.00 98.50 202 GLU A O 1
ATOM 1591 N N . ALA A 1 203 ? -23.387 -0.783 4.480 1.00 98.44 203 ALA A N 1
ATOM 1592 C CA . ALA A 1 203 ? -24.477 -1.718 4.198 1.00 98.44 203 ALA A CA 1
ATOM 1593 C C . ALA A 1 203 ? -24.548 -2.870 5.217 1.00 98.44 203 ALA A C 1
ATOM 1595 O O . ALA A 1 203 ? -25.624 -3.404 5.479 1.00 98.44 203 ALA A O 1
ATOM 1596 N N . LEU A 1 204 ? -23.423 -3.214 5.853 1.00 98.56 204 LEU A N 1
ATOM 1597 C CA . LEU A 1 204 ? -23.367 -4.156 6.976 1.00 98.56 204 LEU A CA 1
ATOM 1598 C C . LEU A 1 204 ? -23.778 -3.520 8.322 1.00 98.56 204 LEU A C 1
ATOM 1600 O O . LEU A 1 204 ? -23.765 -4.199 9.351 1.00 98.56 204 LEU A O 1
ATOM 1604 N N . GLY A 1 205 ? -24.157 -2.240 8.341 1.00 98.31 205 GLY A N 1
ATOM 1605 C CA . GLY A 1 205 ? -24.629 -1.521 9.526 1.00 98.31 205 GLY A CA 1
ATOM 1606 C C . GLY A 1 205 ? -23.519 -0.893 10.370 1.00 98.31 205 GLY A C 1
ATOM 1607 O O . GLY A 1 205 ? -23.726 -0.660 11.558 1.00 98.31 205 GLY A O 1
ATOM 1608 N N . VAL A 1 206 ? -22.337 -0.651 9.798 1.00 98.81 206 VAL A N 1
ATOM 1609 C CA . VAL A 1 206 ? -21.225 0.016 10.493 1.00 98.81 206 VAL A CA 1
ATOM 1610 C C . VAL A 1 206 ? -21.226 1.508 10.154 1.00 98.81 206 VAL A C 1
ATOM 1612 O O . VAL A 1 206 ? -20.936 1.861 9.009 1.00 98.81 206 VAL A O 1
ATOM 1615 N N . PRO A 1 207 ? -21.506 2.410 11.109 1.00 98.38 207 PRO A N 1
ATOM 1616 C CA . PRO A 1 207 ? -21.373 3.840 10.873 1.00 98.38 207 PRO A CA 1
ATOM 1617 C C . PRO A 1 207 ? -19.907 4.248 10.660 1.00 98.38 207 PRO A C 1
ATOM 1619 O O . PRO A 1 207 ? -19.011 3.869 11.423 1.00 98.38 207 PRO A O 1
ATOM 1622 N N . ILE A 1 208 ? -19.682 5.072 9.634 1.00 98.75 208 ILE A N 1
ATOM 1623 C CA . ILE A 1 208 ? -18.396 5.709 9.339 1.00 98.75 208 ILE A CA 1
ATOM 1624 C C . ILE A 1 208 ? -18.544 7.217 9.553 1.00 98.75 208 ILE A C 1
ATOM 1626 O O . ILE A 1 208 ? -19.280 7.887 8.829 1.00 98.75 208 ILE A O 1
ATOM 1630 N N . PHE A 1 209 ? -17.815 7.755 10.527 1.00 98.69 209 PHE A N 1
ATOM 1631 C CA . PHE A 1 209 ? -17.818 9.173 10.863 1.00 98.69 209 PHE A CA 1
ATOM 1632 C C . PHE A 1 209 ? -16.595 9.871 10.271 1.00 98.69 209 PHE A C 1
ATOM 1634 O O . PHE A 1 209 ? -15.457 9.629 10.674 1.00 98.69 209 PHE A O 1
ATOM 1641 N N . GLU A 1 210 ? -16.829 10.758 9.314 1.00 98.19 210 GLU A N 1
ATOM 1642 C CA . GLU A 1 210 ? -15.785 11.530 8.634 1.00 98.19 210 GLU A CA 1
ATOM 1643 C C . GLU A 1 210 ? -15.612 12.909 9.295 1.00 98.19 210 GLU A C 1
ATOM 1645 O O . GLU A 1 210 ? -16.429 13.327 10.116 1.00 98.19 210 GLU A O 1
ATOM 1650 N N . ASN A 1 211 ? -14.513 13.615 9.012 1.00 97.62 211 ASN A N 1
ATOM 1651 C CA . ASN A 1 211 ? -14.120 14.857 9.705 1.00 97.62 211 ASN A CA 1
ATOM 1652 C C . ASN A 1 211 ? -14.115 14.733 11.244 1.00 97.62 211 ASN A C 1
ATOM 1654 O O . ASN A 1 211 ? -14.409 15.683 11.971 1.00 97.62 211 ASN A O 1
ATOM 1658 N N . THR A 1 212 ? -13.786 13.543 11.7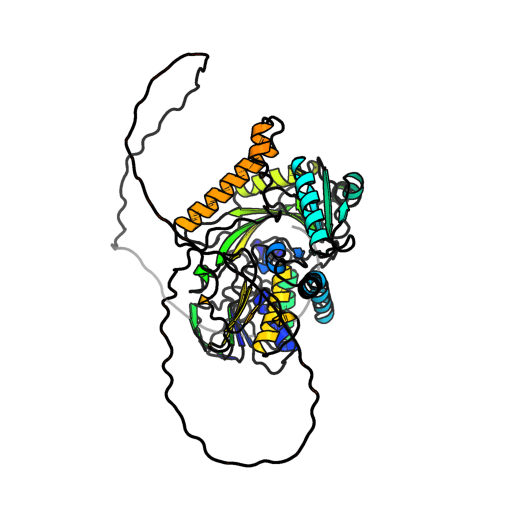38 1.00 98.31 212 THR A N 1
ATOM 1659 C CA . THR A 1 212 ? -13.810 13.153 13.147 1.00 98.31 212 THR A CA 1
ATOM 1660 C C . THR A 1 212 ? -12.403 12.690 13.548 1.00 98.31 212 THR A C 1
ATOM 1662 O O . THR A 1 212 ? -12.142 11.491 13.670 1.00 98.31 212 THR A O 1
ATOM 1665 N N . PRO A 1 213 ? -11.434 13.615 13.698 1.00 97.88 213 PRO A N 1
ATOM 1666 C CA . PRO A 1 213 ? -10.071 13.239 14.047 1.00 97.88 213 PRO A CA 1
ATOM 1667 C C . PRO A 1 213 ? -10.014 12.669 15.467 1.00 97.88 213 PRO A C 1
ATOM 1669 O O . PRO A 1 213 ? -10.524 13.278 16.407 1.00 97.88 213 PRO A O 1
ATOM 1672 N N . ALA A 1 214 ? -9.337 11.533 15.642 1.00 98.00 214 ALA A N 1
ATOM 1673 C CA . ALA A 1 214 ? -8.912 11.095 16.967 1.00 98.00 214 ALA A CA 1
ATOM 1674 C C . ALA A 1 214 ? -7.833 12.060 17.477 1.00 98.00 214 ALA A C 1
ATOM 1676 O O . ALA A 1 214 ? -6.784 12.205 16.849 1.00 98.00 214 ALA A O 1
ATOM 1677 N N . ILE A 1 215 ? -8.103 12.732 18.595 1.00 96.69 215 ILE A N 1
ATOM 1678 C CA . ILE A 1 215 ? -7.157 13.659 19.237 1.00 96.69 215 ILE A CA 1
ATOM 1679 C C . ILE A 1 215 ? -6.408 13.002 20.395 1.00 96.69 215 ILE A C 1
ATOM 1681 O O . ILE A 1 215 ? -5.339 13.470 20.778 1.00 96.69 215 ILE A O 1
ATOM 1685 N N . ASP A 1 216 ? -6.975 11.930 20.948 1.00 95.75 216 ASP A N 1
ATOM 1686 C CA . ASP A 1 216 ? -6.418 11.160 22.052 1.00 95.75 216 ASP A CA 1
ATOM 1687 C C . ASP A 1 216 ? -7.033 9.752 22.052 1.00 95.75 216 ASP A C 1
ATOM 1689 O O . ASP A 1 216 ? -8.152 9.551 21.567 1.00 95.75 216 ASP A O 1
ATOM 1693 N N . TRP A 1 217 ? -6.295 8.771 22.563 1.00 95.31 217 TRP A N 1
ATOM 1694 C CA . TRP A 1 217 ? -6.746 7.384 22.652 1.00 95.31 217 TRP A CA 1
ATOM 1695 C C . TRP A 1 217 ? -6.001 6.648 23.765 1.00 95.31 217 TRP A C 1
ATOM 1697 O O . TRP A 1 217 ? -4.798 6.816 23.968 1.00 95.31 217 TRP A O 1
ATOM 1707 N N . GLN A 1 218 ? -6.728 5.801 24.478 1.00 94.06 218 GLN A N 1
ATOM 1708 C CA . GLN A 1 218 ? -6.219 4.981 25.568 1.00 94.06 218 GLN A CA 1
ATOM 1709 C C . GLN A 1 218 ? -7.074 3.718 25.684 1.00 94.06 218 GLN A C 1
ATOM 1711 O O . GLN A 1 218 ? -8.208 3.727 25.212 1.00 94.06 218 GLN A O 1
ATOM 1716 N N . PRO A 1 219 ? -6.582 2.632 26.308 1.00 93.56 219 PRO A N 1
ATOM 1717 C CA . PRO A 1 219 ? -7.383 1.430 26.557 1.00 93.56 219 PRO A CA 1
ATOM 1718 C C . PRO A 1 219 ? -8.807 1.771 27.029 1.00 93.56 219 PRO A C 1
ATOM 1720 O O . PRO A 1 219 ? -8.971 2.428 28.054 1.00 93.56 219 PRO A O 1
ATOM 1723 N N . GLY A 1 220 ? -9.820 1.363 26.259 1.00 96.44 220 GLY A N 1
ATOM 1724 C CA . GLY A 1 220 ? -11.233 1.599 26.564 1.00 96.44 220 GLY A CA 1
ATOM 1725 C C . GLY A 1 220 ? -11.876 2.870 25.985 1.00 96.44 220 GLY A C 1
ATOM 1726 O O . GLY A 1 220 ? -13.105 2.957 25.974 1.00 96.44 220 GLY A O 1
ATOM 1727 N N . GLU A 1 221 ? -11.108 3.861 25.513 1.00 97.62 221 GLU A N 1
ATOM 1728 C CA . GLU A 1 221 ? -11.656 5.162 25.095 1.00 97.62 221 GLU A CA 1
ATOM 1729 C C . GLU A 1 221 ? -10.855 5.833 23.963 1.00 97.62 221 GLU A C 1
ATOM 1731 O O . GLU A 1 221 ? -9.635 5.989 24.035 1.00 97.62 221 GLU A O 1
ATOM 1736 N N . VAL A 1 222 ? -11.570 6.334 22.951 1.00 98.25 222 VAL A N 1
ATOM 1737 C CA . VAL A 1 222 ? -11.047 7.254 21.929 1.00 98.25 222 VAL A CA 1
ATOM 1738 C C . VAL A 1 222 ? -11.742 8.603 22.071 1.00 98.25 222 VAL A C 1
ATOM 1740 O O . VAL A 1 222 ? -12.964 8.669 22.198 1.00 98.25 222 VAL A O 1
ATOM 1743 N N . ARG A 1 223 ? -10.982 9.699 22.030 1.00 98.19 223 ARG A N 1
ATOM 1744 C CA . ARG A 1 223 ? -11.523 11.060 22.119 1.00 98.19 223 ARG A CA 1
ATOM 1745 C C . ARG A 1 223 ? -11.393 11.778 20.787 1.00 98.19 223 ARG A C 1
ATOM 1747 O O . ARG A 1 223 ? -10.351 11.731 20.130 1.00 98.19 223 ARG A O 1
ATOM 1754 N N . THR A 1 224 ? -12.446 12.497 20.431 1.00 98.31 224 THR A N 1
ATOM 1755 C CA . THR A 1 224 ? -12.526 13.396 19.277 1.00 98.31 224 THR A CA 1
ATOM 1756 C C . THR A 1 224 ? -12.767 14.827 19.786 1.00 98.31 224 THR A C 1
ATOM 1758 O O . THR A 1 224 ? -12.985 15.020 20.987 1.00 98.31 224 THR A O 1
ATOM 1761 N N . PRO A 1 225 ? -12.727 15.864 18.929 1.00 98.00 225 PRO A N 1
ATOM 1762 C CA . PRO A 1 225 ? -13.017 17.231 19.360 1.00 98.00 225 PRO A CA 1
ATOM 1763 C C . PRO A 1 225 ? -14.425 17.426 19.933 1.00 98.00 225 PRO A C 1
ATOM 1765 O O . PRO A 1 225 ? -14.621 18.338 20.731 1.00 98.00 225 PRO A O 1
ATOM 1768 N N . LEU A 1 226 ? -15.394 16.608 19.507 1.00 97.94 226 LEU A N 1
ATOM 1769 C CA . LEU A 1 226 ? -16.814 16.798 19.821 1.00 97.94 226 LEU A CA 1
ATOM 1770 C C . LEU A 1 226 ? -17.427 15.653 20.634 1.00 97.94 226 LEU A C 1
ATOM 1772 O O . LEU A 1 226 ? -18.513 15.831 21.169 1.00 97.94 226 LEU A O 1
ATOM 1776 N N . ALA A 1 227 ? -16.762 14.500 20.730 1.00 98.12 227 ALA A N 1
ATOM 1777 C CA . ALA A 1 227 ? -17.334 13.299 21.328 1.00 98.12 227 ALA A CA 1
ATOM 1778 C C . ALA A 1 227 ? -16.269 12.343 21.880 1.00 98.12 227 ALA A C 1
ATOM 1780 O O . ALA A 1 227 ? -15.076 12.430 21.569 1.00 98.12 227 ALA A O 1
ATOM 1781 N N . ARG A 1 228 ? -16.724 11.381 22.678 1.00 98.38 228 ARG A N 1
ATOM 1782 C CA . ARG A 1 228 ? -15.948 10.247 23.181 1.00 98.38 228 ARG A CA 1
ATOM 1783 C C . ARG A 1 228 ? -16.550 8.942 22.691 1.00 98.38 228 ARG A C 1
ATOM 1785 O O . ARG A 1 228 ? -17.764 8.780 22.657 1.00 98.38 228 ARG A O 1
ATOM 1792 N N . ILE A 1 229 ? -15.690 7.987 22.366 1.00 98.69 229 ILE A N 1
ATOM 1793 C CA . ILE A 1 229 ? -16.094 6.640 21.979 1.00 98.69 229 ILE A CA 1
ATOM 1794 C C . ILE A 1 229 ? -15.552 5.671 23.019 1.00 98.69 229 ILE A C 1
ATOM 1796 O O . ILE A 1 229 ? -14.339 5.483 23.116 1.00 98.69 229 ILE A O 1
ATOM 1800 N N . ARG A 1 230 ? -16.442 5.050 23.794 1.00 98.69 230 ARG A N 1
ATOM 1801 C CA . ARG A 1 230 ? -16.085 3.946 24.693 1.00 98.69 230 ARG A CA 1
ATOM 1802 C C . ARG A 1 230 ? -16.126 2.644 23.914 1.00 98.69 230 ARG A C 1
ATOM 1804 O O . ARG A 1 230 ? -17.112 2.376 23.229 1.00 98.69 230 ARG A O 1
ATOM 1811 N N . CYS A 1 231 ? -15.072 1.843 24.009 1.00 98.31 231 CYS A N 1
ATOM 1812 C CA . CYS A 1 231 ? -15.006 0.591 23.266 1.00 98.31 231 CYS A CA 1
ATOM 1813 C C . CYS A 1 231 ? -14.188 -0.493 23.951 1.00 98.31 231 CYS A C 1
ATOM 1815 O O . CYS A 1 231 ? -13.290 -0.201 24.732 1.00 98.31 231 CYS A O 1
ATOM 1817 N N . GLN A 1 232 ? -14.509 -1.753 23.655 1.00 97.88 232 GLN A N 1
ATOM 1818 C CA . GLN A 1 232 ? -13.745 -2.895 24.162 1.00 97.88 232 GLN A CA 1
ATOM 1819 C C . GLN A 1 232 ? -12.461 -3.084 23.353 1.00 97.88 232 GLN A C 1
ATOM 1821 O O . GLN A 1 232 ? -11.396 -3.322 23.916 1.00 97.88 232 GLN A O 1
ATOM 1826 N N . TRP A 1 233 ? -12.569 -2.933 22.033 1.00 98.56 233 TRP A N 1
ATOM 1827 C CA . TRP A 1 233 ? -11.463 -3.014 21.094 1.00 98.56 233 TRP A CA 1
ATOM 1828 C C . TRP A 1 233 ? -11.230 -1.686 20.390 1.00 98.56 233 TRP A C 1
ATOM 1830 O O . TRP A 1 233 ? -12.153 -1.090 19.838 1.00 98.56 233 TRP A O 1
ATOM 1840 N N . MET A 1 234 ? -9.971 -1.269 20.319 1.00 98.06 234 MET A N 1
ATOM 1841 C CA . MET A 1 234 ? -9.524 -0.179 19.461 1.00 98.06 234 MET A CA 1
ATOM 1842 C C . MET A 1 234 ? -8.631 -0.703 18.350 1.00 98.06 234 MET A C 1
ATOM 1844 O O . MET A 1 234 ? -7.706 -1.484 18.595 1.00 98.06 234 MET A O 1
ATOM 1848 N N . VAL A 1 235 ? -8.855 -0.184 17.144 1.00 98.56 235 VAL A N 1
ATOM 1849 C CA . VAL A 1 235 ? -8.065 -0.509 15.959 1.00 98.56 235 VAL A CA 1
ATOM 1850 C C . VAL A 1 235 ? -7.442 0.746 15.349 1.00 98.56 235 VAL A C 1
ATOM 1852 O O . VAL A 1 235 ? -8.053 1.379 14.484 1.00 98.56 235 VAL A O 1
ATOM 1855 N N . PRO A 1 236 ? -6.225 1.139 15.768 1.00 97.56 236 PRO A N 1
ATOM 1856 C CA . PRO A 1 236 ? -5.474 2.204 15.113 1.00 97.56 236 PRO A CA 1
ATOM 1857 C C . PRO A 1 236 ? -5.015 1.781 13.707 1.00 97.56 236 PRO A C 1
ATOM 1859 O O . PRO A 1 236 ? -4.025 1.070 13.540 1.00 97.56 236 PRO A O 1
ATOM 1862 N N . ALA A 1 237 ? -5.717 2.254 12.678 1.00 97.44 237 ALA A N 1
ATOM 1863 C CA . ALA A 1 237 ? -5.511 1.926 11.267 1.00 97.44 237 ALA A CA 1
ATOM 1864 C C . ALA A 1 237 ? -4.959 3.126 10.466 1.00 97.44 237 ALA A C 1
ATOM 1866 O O . ALA A 1 237 ? -5.373 3.395 9.339 1.00 97.44 237 ALA A O 1
ATOM 1867 N N . VAL A 1 238 ? -4.007 3.858 11.056 1.00 94.50 238 VAL A N 1
ATOM 1868 C CA . VAL A 1 238 ? -3.544 5.171 10.561 1.00 94.50 238 VAL A CA 1
ATOM 1869 C C . VAL A 1 238 ? -2.304 5.125 9.655 1.00 94.50 238 VAL A C 1
ATOM 1871 O O . VAL A 1 238 ? -2.001 6.114 8.994 1.00 94.50 238 VAL A O 1
ATOM 1874 N N . GLU A 1 239 ? -1.597 3.991 9.594 1.00 92.62 239 GLU A N 1
ATOM 1875 C CA . GLU A 1 239 ? -0.454 3.742 8.692 1.00 92.62 239 GLU A CA 1
ATOM 1876 C C . GLU A 1 239 ? 0.554 4.921 8.676 1.00 92.62 239 GLU A C 1
ATOM 1878 O O . GLU A 1 239 ? 1.081 5.294 9.724 1.00 92.62 239 GLU A O 1
ATOM 1883 N N . GLY A 1 240 ? 0.793 5.570 7.534 1.00 93.00 240 GLY A N 1
ATOM 1884 C CA . GLY A 1 240 ? 1.716 6.692 7.353 1.00 93.00 240 GLY A CA 1
ATOM 1885 C C . GLY A 1 240 ? 1.352 7.953 8.136 1.00 93.00 240 GLY A C 1
ATOM 1886 O O . GLY A 1 240 ? 2.122 8.907 8.134 1.00 93.00 240 GLY A O 1
ATOM 1887 N N . TYR A 1 241 ? 0.214 7.959 8.829 1.00 94.88 241 TYR A N 1
ATOM 1888 C CA . TYR A 1 241 ? -0.215 9.001 9.756 1.00 94.88 241 TYR A CA 1
ATOM 1889 C C . TYR A 1 241 ? 0.029 8.621 11.223 1.00 94.88 241 TYR A C 1
ATOM 1891 O O . TYR A 1 241 ? -0.366 9.358 12.113 1.00 94.88 241 TYR A O 1
ATOM 1899 N N . ALA A 1 242 ? 0.748 7.533 11.519 1.00 93.25 242 ALA A N 1
ATOM 1900 C CA . ALA A 1 242 ? 1.103 7.134 12.887 1.00 93.25 242 ALA A CA 1
ATOM 1901 C C . ALA A 1 242 ? 1.743 8.260 13.727 1.00 93.25 242 ALA A C 1
ATOM 1903 O O . ALA A 1 242 ? 1.592 8.292 14.948 1.00 93.25 242 ALA A O 1
ATOM 1904 N N . ALA A 1 243 ? 2.431 9.214 13.087 1.00 90.81 243 ALA A N 1
ATOM 1905 C CA . ALA A 1 243 ? 2.990 10.393 13.747 1.00 90.81 243 ALA A CA 1
ATOM 1906 C C . ALA A 1 243 ? 1.932 11.316 14.386 1.00 90.81 243 ALA A C 1
ATOM 1908 O O . ALA A 1 243 ? 2.265 12.027 15.331 1.00 90.81 243 ALA A O 1
ATOM 1909 N N . SER A 1 244 ? 0.677 11.295 13.919 1.00 91.50 244 SER A N 1
ATOM 1910 C CA . SER A 1 244 ? -0.423 12.075 14.500 1.00 91.50 244 SER A CA 1
ATOM 1911 C C . SER A 1 244 ? -1.116 11.380 15.672 1.00 91.50 244 SER A C 1
ATOM 1913 O O . SER A 1 244 ? -2.006 11.976 16.268 1.00 91.50 244 SER A O 1
ATOM 1915 N N . LEU A 1 245 ? -0.735 10.141 16.007 1.00 92.56 245 LEU A N 1
ATOM 1916 C CA . LEU A 1 245 ? -1.384 9.350 17.053 1.00 92.56 245 LEU A CA 1
ATOM 1917 C C . LEU A 1 245 ? -0.338 8.706 17.989 1.00 92.56 245 LEU A C 1
ATOM 1919 O O . LEU A 1 245 ? 0.030 7.539 17.821 1.00 92.56 245 LEU A O 1
ATOM 1923 N N . PRO A 1 246 ? 0.215 9.456 18.965 1.00 91.75 246 PRO A N 1
ATOM 1924 C CA . PRO A 1 246 ? 1.200 8.930 19.909 1.00 91.75 246 PRO A CA 1
ATOM 1925 C C . PRO A 1 246 ? 0.683 7.699 20.678 1.00 91.75 246 PRO A C 1
ATOM 1927 O O . PRO A 1 246 ? -0.494 7.657 21.009 1.00 91.75 246 PRO A O 1
ATOM 1930 N N . PRO A 1 247 ? 1.536 6.705 20.998 1.00 91.56 247 PRO A N 1
ATOM 1931 C CA . PRO A 1 247 ? 2.974 6.645 20.731 1.00 91.56 247 PRO A CA 1
ATOM 1932 C C . PRO A 1 247 ? 3.353 6.061 19.352 1.00 91.56 247 PRO A C 1
ATOM 1934 O O . PRO A 1 247 ? 4.538 5.809 19.120 1.00 91.56 247 PRO A O 1
ATOM 1937 N N . LEU A 1 248 ? 2.406 5.849 18.428 1.00 93.12 248 LEU A N 1
ATOM 1938 C CA . LEU A 1 248 ? 2.635 5.071 17.197 1.00 93.12 248 LEU A CA 1
ATOM 1939 C C . LEU A 1 248 ? 3.735 5.644 16.290 1.00 93.12 248 LEU A C 1
ATOM 1941 O O . LEU A 1 248 ? 4.474 4.881 15.664 1.00 93.12 248 LEU A O 1
ATOM 1945 N N . GLY A 1 249 ? 3.918 6.967 16.274 1.00 91.06 249 GLY A N 1
ATOM 1946 C CA . GLY A 1 249 ? 4.963 7.644 15.494 1.00 91.06 249 GLY A CA 1
ATOM 1947 C C . GLY A 1 249 ? 6.407 7.242 15.830 1.00 91.06 249 GLY A C 1
ATOM 1948 O O . GLY A 1 249 ? 7.322 7.558 15.071 1.00 91.06 249 GLY A O 1
ATOM 1949 N N . LYS A 1 250 ? 6.639 6.532 16.944 1.00 92.19 250 LYS A N 1
ATOM 1950 C CA . LYS A 1 250 ? 7.950 5.946 17.275 1.00 92.19 250 LYS A CA 1
ATOM 1951 C C . LYS A 1 250 ? 8.236 4.666 16.488 1.00 92.19 250 LYS A C 1
ATOM 1953 O O . LYS A 1 250 ? 9.397 4.337 16.268 1.00 92.19 250 LYS A O 1
ATOM 1958 N N . HIS A 1 251 ? 7.198 3.952 16.062 1.00 93.88 251 HIS A N 1
ATOM 1959 C CA . HIS A 1 251 ? 7.303 2.615 15.470 1.00 93.88 251 HIS A CA 1
ATOM 1960 C C . HIS A 1 251 ? 7.186 2.627 13.942 1.00 93.88 251 HIS A C 1
ATOM 1962 O O . HIS A 1 251 ? 7.695 1.725 13.274 1.00 93.88 251 HIS A O 1
ATOM 1968 N N . GLN A 1 252 ? 6.559 3.662 13.377 1.00 92.25 252 GLN A N 1
ATOM 1969 C CA . GLN A 1 252 ? 6.368 3.807 11.936 1.00 92.25 252 GLN A CA 1
ATOM 1970 C C . GLN A 1 252 ? 6.925 5.144 11.448 1.00 92.25 252 GLN A C 1
ATOM 1972 O O . GLN A 1 252 ? 6.565 6.208 11.949 1.00 92.25 252 GLN A O 1
ATOM 1977 N N . LEU A 1 253 ? 7.820 5.072 10.464 1.00 91.75 253 LEU A N 1
ATOM 1978 C CA . LEU A 1 253 ? 8.416 6.231 9.817 1.00 91.75 253 LEU A CA 1
ATOM 1979 C C . LEU A 1 253 ? 7.533 6.656 8.639 1.00 91.75 253 LEU A C 1
ATOM 1981 O O . LEU A 1 253 ? 7.322 5.836 7.743 1.00 91.75 253 LEU A O 1
ATOM 1985 N N . PRO A 1 254 ? 7.040 7.904 8.602 1.00 92.94 254 PRO A N 1
ATOM 1986 C CA . PRO A 1 254 ? 6.304 8.401 7.452 1.00 92.94 254 PRO A CA 1
ATOM 1987 C C . PRO A 1 254 ? 7.282 8.739 6.326 1.00 92.94 254 PRO A C 1
ATOM 1989 O O . PRO A 1 254 ? 8.048 9.702 6.415 1.00 92.94 254 PRO A O 1
ATOM 1992 N N . VAL A 1 255 ? 7.259 7.943 5.264 1.00 91.50 255 VAL A N 1
ATOM 1993 C CA . VAL A 1 255 ? 8.014 8.191 4.029 1.00 91.50 255 VAL A CA 1
ATOM 1994 C C . VAL A 1 255 ? 7.054 8.544 2.897 1.00 91.50 255 VAL A C 1
ATOM 1996 O O . VAL A 1 255 ? 5.845 8.335 3.001 1.00 91.50 255 VAL A O 1
ATOM 1999 N N . GLN A 1 256 ? 7.580 9.137 1.828 1.00 89.69 256 GLN A N 1
ATOM 2000 C CA . GLN A 1 256 ? 6.768 9.634 0.724 1.00 89.69 256 GLN A CA 1
ATOM 2001 C C . GLN A 1 256 ? 6.914 8.762 -0.517 1.00 89.69 256 GLN A C 1
ATOM 2003 O O . GLN A 1 256 ? 8.009 8.314 -0.858 1.00 89.69 256 GLN A O 1
ATOM 2008 N N . SER A 1 257 ? 5.807 8.602 -1.231 1.00 89.75 257 SER A N 1
ATOM 2009 C CA . SER A 1 257 ? 5.775 8.083 -2.597 1.00 89.75 257 SER A CA 1
ATOM 2010 C C . SER A 1 257 ? 5.103 9.115 -3.490 1.00 89.75 257 SER A C 1
ATOM 2012 O O . SER A 1 257 ? 4.117 9.724 -3.070 1.00 89.75 257 SER A O 1
ATOM 2014 N N . LEU A 1 258 ? 5.665 9.357 -4.674 1.00 94.06 258 LEU A N 1
ATOM 2015 C CA . LEU A 1 258 ? 5.222 10.420 -5.575 1.00 94.06 258 LEU A CA 1
ATOM 2016 C C . LEU A 1 258 ? 4.986 9.851 -6.973 1.00 94.06 258 LEU A C 1
ATOM 2018 O O . LEU A 1 258 ? 5.852 9.155 -7.517 1.00 94.06 258 LEU A O 1
ATOM 2022 N N . LEU A 1 259 ? 3.833 10.186 -7.540 1.00 96.06 259 LEU A N 1
ATOM 2023 C CA . LEU A 1 259 ? 3.309 9.635 -8.778 1.00 96.06 259 LEU A CA 1
ATOM 2024 C C . LEU A 1 259 ? 2.901 10.747 -9.743 1.00 96.06 259 LEU A C 1
ATOM 2026 O O . LEU A 1 259 ? 2.611 11.880 -9.349 1.00 96.06 259 LEU A O 1
ATOM 2030 N N . ILE A 1 260 ? 2.853 10.384 -11.017 1.00 97.62 260 ILE A N 1
ATOM 2031 C CA . ILE A 1 260 ? 2.277 11.178 -12.096 1.00 97.62 260 ILE A CA 1
ATOM 2032 C C . ILE A 1 260 ? 1.294 10.325 -12.900 1.00 97.62 260 ILE A C 1
ATOM 2034 O O . ILE A 1 260 ? 1.371 9.094 -12.885 1.00 97.62 260 ILE A O 1
ATOM 2038 N N . ALA A 1 261 ? 0.413 10.988 -13.644 1.00 98.25 261 ALA A N 1
ATOM 2039 C CA . ALA A 1 261 ? -0.371 10.355 -14.693 1.00 98.25 261 ALA A CA 1
ATOM 2040 C C . ALA A 1 261 ? -0.341 11.162 -15.989 1.00 98.25 261 ALA A C 1
ATOM 2042 O O . ALA A 1 261 ? -0.418 12.399 -15.983 1.00 98.25 261 ALA A O 1
ATOM 2043 N N . THR A 1 262 ? -0.269 10.452 -17.109 1.00 98.56 262 THR A N 1
ATOM 2044 C CA . THR A 1 262 ? -0.360 11.045 -18.444 1.00 98.56 262 THR A CA 1
ATOM 2045 C C . THR A 1 262 ? -1.794 11.465 -18.777 1.00 98.56 262 THR A C 1
ATOM 2047 O O . THR A 1 262 ? -2.748 11.197 -18.039 1.00 98.56 262 THR A O 1
ATOM 2050 N N . GLU A 1 263 ? -1.972 12.160 -19.894 1.00 98.12 263 GLU A N 1
ATOM 2051 C CA . GLU A 1 263 ? -3.248 12.138 -20.616 1.00 98.12 263 GLU A CA 1
ATOM 2052 C C . GLU A 1 263 ? -3.607 10.708 -21.070 1.00 98.12 263 GLU A C 1
ATOM 2054 O O . GLU A 1 263 ? -2.718 9.844 -21.086 1.00 98.12 263 GLU A O 1
ATOM 2059 N N . PRO A 1 264 ? -4.884 10.423 -21.397 1.00 98.38 264 PRO A N 1
ATOM 2060 C CA . PRO A 1 264 ? -5.251 9.162 -22.029 1.00 98.38 264 PRO A CA 1
ATOM 2061 C C . PRO A 1 264 ? -4.431 8.981 -23.304 1.00 98.38 264 PRO A C 1
ATOM 2063 O O . PRO A 1 264 ? -4.427 9.846 -24.180 1.00 98.38 264 PRO A O 1
ATOM 2066 N N . LEU A 1 265 ? -3.698 7.878 -23.381 1.00 98.44 265 LEU A N 1
ATOM 2067 C CA . LEU A 1 265 ? -2.875 7.546 -24.530 1.00 98.44 265 LEU A CA 1
ATOM 2068 C C . LEU A 1 265 ? -3.733 6.827 -25.583 1.00 98.44 265 LEU A C 1
ATOM 2070 O O . LEU A 1 265 ? -4.555 5.981 -25.217 1.00 98.44 265 LEU A O 1
ATOM 2074 N N . PRO A 1 266 ? -3.536 7.117 -26.881 1.00 97.81 266 PRO A N 1
ATOM 2075 C CA . PRO A 1 266 ? -4.180 6.372 -27.957 1.00 97.81 266 PRO A CA 1
ATOM 2076 C C . PRO A 1 266 ? -3.848 4.879 -27.899 1.00 97.81 266 PRO A C 1
ATOM 2078 O O . PRO A 1 266 ? -2.743 4.506 -27.497 1.00 97.81 266 PRO A O 1
ATOM 2081 N N . GLU A 1 267 ? -4.761 4.029 -28.376 1.00 97.06 267 GLU A N 1
ATOM 2082 C CA . GLU A 1 267 ? -4.517 2.580 -28.428 1.00 97.06 267 GLU A CA 1
ATOM 2083 C C . GLU A 1 267 ? -3.255 2.251 -29.232 1.00 97.06 267 GLU A C 1
ATOM 2085 O O . GLU A 1 267 ? -2.451 1.450 -28.780 1.00 97.06 267 GLU A O 1
ATOM 2090 N N . SER A 1 268 ? -2.988 2.963 -30.332 1.00 97.50 268 SER A N 1
ATOM 2091 C CA . SER A 1 268 ? -1.764 2.797 -31.130 1.00 97.50 268 SER A CA 1
ATOM 2092 C C . SER A 1 268 ? -0.471 3.010 -30.330 1.00 97.50 268 SER A C 1
ATOM 2094 O O . SER A 1 268 ? 0.561 2.417 -30.634 1.00 97.50 268 SER A O 1
ATOM 2096 N N . THR A 1 269 ? -0.499 3.864 -29.301 1.00 97.88 269 THR A N 1
ATOM 2097 C CA . THR A 1 269 ? 0.640 4.056 -28.390 1.00 97.88 269 THR A CA 1
ATOM 2098 C C . THR A 1 269 ? 0.759 2.876 -27.432 1.00 97.88 269 THR A C 1
ATOM 2100 O O . THR A 1 269 ? 1.865 2.408 -27.164 1.00 97.88 269 THR A O 1
ATOM 2103 N N . TRP A 1 270 ? -0.364 2.357 -26.935 1.00 97.69 270 TRP A N 1
ATOM 2104 C CA . TRP A 1 270 ? -0.364 1.161 -26.101 1.00 97.69 270 TRP A CA 1
ATOM 2105 C C . TRP A 1 270 ? 0.001 -0.104 -26.867 1.00 97.69 270 TRP A C 1
ATOM 2107 O O . TRP A 1 270 ? 0.701 -0.938 -26.314 1.00 97.69 270 TRP A O 1
ATOM 2117 N N . GLU A 1 271 ? -0.356 -0.234 -28.139 1.00 96.50 271 GLU A N 1
ATOM 2118 C CA . GLU A 1 271 ? 0.108 -1.321 -29.002 1.00 96.50 271 GLU A CA 1
ATOM 2119 C C . GLU A 1 271 ? 1.633 -1.328 -29.124 1.00 96.50 271 GLU A C 1
ATOM 2121 O O . GLU A 1 271 ? 2.227 -2.398 -29.232 1.00 96.50 271 GLU A O 1
ATOM 2126 N N . GLN A 1 272 ? 2.281 -0.158 -29.060 1.00 96.62 272 GLN A N 1
ATOM 2127 C CA . GLN A 1 272 ? 3.741 -0.027 -29.037 1.00 96.62 272 GLN A CA 1
ATOM 2128 C C . GLN A 1 272 ? 4.356 -0.310 -27.659 1.00 96.62 272 GLN A C 1
ATOM 2130 O O . GLN A 1 272 ? 5.534 -0.647 -27.606 1.00 96.62 272 GLN A O 1
ATOM 2135 N N . ILE A 1 273 ? 3.599 -0.170 -26.565 1.00 97.56 273 ILE A N 1
ATOM 2136 C CA . ILE A 1 273 ? 4.086 -0.336 -25.182 1.00 97.56 273 ILE A CA 1
ATOM 2137 C C . ILE A 1 273 ? 3.758 -1.721 -24.608 1.00 97.56 273 ILE A C 1
ATOM 2139 O O . ILE A 1 273 ? 4.604 -2.304 -23.945 1.00 97.56 273 ILE A O 1
ATOM 2143 N N . GLY A 1 274 ? 2.561 -2.259 -24.825 1.00 97.00 274 GLY A N 1
ATOM 2144 C CA . GLY A 1 274 ? 2.038 -3.472 -24.190 1.00 97.00 274 GLY A CA 1
ATOM 2145 C C . GLY A 1 274 ? 1.084 -3.198 -23.015 1.00 97.00 274 GLY A C 1
ATOM 2146 O O . GLY A 1 274 ? 0.308 -2.241 -23.030 1.00 97.00 274 GLY A O 1
ATOM 2147 N N . LEU A 1 275 ? 1.123 -4.066 -21.996 1.00 96.56 275 LEU A N 1
ATOM 2148 C CA . LEU A 1 275 ? 0.272 -4.075 -20.790 1.00 96.56 275 LEU A CA 1
ATOM 2149 C C . LEU A 1 275 ? -1.228 -4.307 -21.042 1.00 96.56 275 LEU A C 1
ATOM 2151 O O . LEU A 1 275 ? -2.062 -3.976 -20.194 1.00 96.56 275 LEU A O 1
ATOM 2155 N N . SER A 1 276 ? -1.595 -4.899 -22.181 1.00 94.12 276 SER A N 1
ATOM 2156 C CA . SER A 1 276 ? -2.996 -5.170 -22.542 1.00 94.12 276 SER A CA 1
ATOM 2157 C C . SER A 1 276 ? -3.702 -6.130 -21.577 1.00 94.12 276 SER A C 1
ATOM 2159 O O . SER A 1 276 ? -4.915 -6.053 -21.418 1.00 94.12 276 SER A O 1
ATOM 2161 N N . GLN A 1 277 ? -2.949 -6.972 -20.865 1.00 93.19 277 GLN A N 1
ATOM 2162 C CA . GLN A 1 277 ? -3.474 -7.916 -19.871 1.00 93.19 277 GLN A CA 1
ATOM 2163 C C . GLN A 1 277 ? -3.738 -7.272 -18.492 1.00 93.19 277 GLN A C 1
ATOM 2165 O O . GLN A 1 277 ? -4.064 -7.966 -17.533 1.00 93.19 277 GLN A O 1
ATOM 2170 N N . GLY A 1 278 ? -3.576 -5.949 -18.348 1.00 94.81 278 GLY A N 1
ATOM 2171 C CA . GLY A 1 278 ? -3.757 -5.254 -17.064 1.00 94.81 278 GLY A CA 1
ATOM 2172 C C . GLY A 1 278 ? -2.623 -5.505 -16.067 1.00 94.81 278 GLY A C 1
ATOM 2173 O O . GLY A 1 278 ? -2.838 -5.482 -14.854 1.00 94.81 278 GLY A O 1
ATOM 2174 N N . GLN A 1 279 ? -1.425 -5.765 -16.586 1.00 97.19 279 GLN A N 1
ATOM 2175 C CA . GLN A 1 279 ? -0.220 -6.018 -15.805 1.00 97.19 279 GLN A CA 1
ATOM 2176 C C . GLN A 1 279 ? 0.296 -4.760 -15.104 1.00 97.19 279 GLN A C 1
ATOM 2178 O O . GLN A 1 279 ? 0.241 -3.644 -15.630 1.00 97.19 279 GLN A O 1
ATOM 2183 N N . ALA A 1 280 ? 0.867 -4.977 -13.926 1.00 97.81 280 ALA A N 1
ATOM 2184 C CA . ALA A 1 280 ? 1.771 -4.045 -13.273 1.00 97.81 280 ALA A CA 1
ATOM 2185 C C . ALA A 1 280 ? 3.200 -4.220 -13.823 1.00 97.81 280 ALA A C 1
ATOM 2187 O O . ALA A 1 280 ? 3.575 -5.310 -14.258 1.00 97.81 280 ALA A O 1
ATOM 2188 N N . PHE A 1 281 ? 4.033 -3.180 -13.768 1.00 97.62 281 PHE A N 1
ATOM 2189 C CA . PHE A 1 281 ? 5.460 -3.322 -14.077 1.00 97.62 281 PHE A CA 1
ATOM 2190 C C . PHE A 1 281 ? 6.342 -2.453 -13.186 1.00 97.62 281 PHE A C 1
ATOM 2192 O O . PHE A 1 281 ? 6.005 -1.314 -12.868 1.00 97.62 281 PHE A O 1
ATOM 2199 N N . SER A 1 282 ? 7.506 -2.963 -12.812 1.00 95.75 282 SER A N 1
ATOM 2200 C CA . SER A 1 282 ? 8.554 -2.180 -12.160 1.00 95.75 282 SER A CA 1
ATOM 2201 C C . SER A 1 282 ? 9.878 -2.408 -12.850 1.00 95.75 282 SER A C 1
ATOM 2203 O O . SER A 1 282 ? 10.070 -3.396 -13.553 1.00 95.75 282 SER A O 1
ATOM 2205 N N . GLU A 1 283 ? 10.799 -1.483 -12.641 1.00 91.56 283 GLU A N 1
ATOM 2206 C CA . GLU A 1 283 ? 12.158 -1.616 -13.130 1.00 91.56 283 GLU A CA 1
ATOM 2207 C C . GLU A 1 283 ? 13.140 -1.648 -11.953 1.00 91.56 283 GLU A C 1
ATOM 2209 O O . GLU A 1 283 ? 13.015 -0.892 -10.986 1.00 91.56 283 GLU A O 1
ATOM 2214 N N . SER A 1 284 ? 14.103 -2.571 -12.034 1.00 86.81 284 SER A N 1
ATOM 2215 C CA . SER A 1 284 ? 14.940 -3.034 -10.919 1.00 86.81 284 SER A CA 1
ATOM 2216 C C . SER A 1 284 ? 16.087 -2.076 -10.531 1.00 86.81 284 SER A C 1
ATOM 2218 O O . SER A 1 284 ? 17.174 -2.523 -10.148 1.00 86.81 284 SER A O 1
ATOM 2220 N N . SER A 1 285 ? 15.885 -0.759 -10.629 1.00 83.69 285 SER A N 1
ATOM 2221 C CA . SER A 1 285 ? 16.826 0.257 -10.129 1.00 83.69 285 SER A CA 1
ATOM 2222 C C . SER A 1 285 ? 16.513 0.686 -8.695 1.00 83.69 285 SER A C 1
ATOM 2224 O O . SER A 1 285 ? 15.424 0.444 -8.161 1.00 83.69 285 SER A O 1
ATOM 2226 N N . ARG A 1 286 ? 17.446 1.395 -8.045 1.00 81.69 286 ARG A N 1
ATOM 2227 C CA . ARG A 1 286 ? 17.216 1.913 -6.683 1.00 81.69 286 ARG A CA 1
ATOM 2228 C C . ARG A 1 286 ? 16.224 3.081 -6.641 1.00 81.69 286 ARG A C 1
ATOM 2230 O O . ARG A 1 286 ? 15.755 3.446 -5.553 1.00 81.69 286 ARG A O 1
ATOM 2237 N N . GLN A 1 287 ? 15.829 3.609 -7.803 1.00 76.88 287 GLN A N 1
ATOM 2238 C CA . GLN A 1 287 ? 14.745 4.583 -7.949 1.00 76.88 287 GLN A CA 1
ATOM 2239 C C . GLN A 1 287 ? 13.361 4.009 -7.618 1.00 76.88 287 GLN A C 1
ATOM 2241 O O . GLN A 1 287 ? 12.444 4.794 -7.371 1.00 76.88 287 GLN A O 1
ATOM 2246 N N . VAL A 1 288 ? 13.209 2.675 -7.563 1.00 80.69 288 VAL A N 1
ATOM 2247 C CA . VAL A 1 288 ? 11.930 1.985 -7.298 1.00 80.69 288 VAL A CA 1
ATOM 2248 C C . VAL A 1 288 ? 10.852 2.526 -8.232 1.00 80.69 288 VAL A C 1
ATOM 2250 O O . VAL A 1 288 ? 9.876 3.135 -7.793 1.00 80.69 288 VAL A O 1
ATOM 2253 N N . THR A 1 289 ? 11.097 2.411 -9.538 1.00 90.75 289 THR A N 1
ATOM 2254 C CA . THR A 1 289 ? 10.125 2.866 -10.533 1.00 90.75 289 THR A CA 1
ATOM 2255 C C . THR A 1 289 ? 9.086 1.792 -10.782 1.00 90.75 289 THR A C 1
ATOM 2257 O O . THR A 1 289 ? 9.417 0.612 -10.876 1.00 90.75 289 THR A O 1
ATOM 2260 N N . TYR A 1 290 ? 7.826 2.204 -10.853 1.00 95.31 290 TYR A N 1
ATOM 2261 C CA . TYR A 1 290 ? 6.697 1.301 -11.028 1.00 95.31 290 TYR A CA 1
ATOM 2262 C C . TYR A 1 290 ? 5.569 1.996 -11.783 1.00 95.31 290 TYR A C 1
ATOM 2264 O O . TYR A 1 290 ? 5.410 3.216 -11.697 1.00 95.31 290 TYR A O 1
ATOM 2272 N N . GLY A 1 291 ? 4.757 1.232 -12.503 1.00 96.81 291 GLY A N 1
ATOM 2273 C CA . GLY A 1 291 ? 3.604 1.780 -13.196 1.00 96.81 291 GLY A CA 1
ATOM 2274 C C . GLY A 1 291 ? 2.544 0.763 -13.584 1.00 96.81 291 GLY A C 1
ATOM 2275 O O . GLY A 1 291 ? 2.693 -0.446 -13.409 1.00 96.81 291 GLY A O 1
ATOM 2276 N N . GLN A 1 292 ? 1.433 1.288 -14.085 1.00 97.19 292 GLN A N 1
ATOM 2277 C CA . GLN A 1 292 ? 0.352 0.511 -14.684 1.00 97.19 292 GLN A CA 1
ATOM 2278 C C . GLN A 1 292 ? -0.392 1.336 -15.744 1.00 97.19 292 GLN A C 1
ATOM 2280 O O . GLN A 1 292 ? -0.383 2.571 -15.705 1.00 97.19 292 GLN A O 1
ATOM 2285 N N . ARG A 1 293 ? -1.063 0.638 -16.665 1.00 97.81 293 ARG A N 1
ATOM 2286 C CA . ARG A 1 293 ? -2.048 1.201 -17.600 1.00 97.81 293 ARG A CA 1
ATOM 2287 C C . ARG A 1 293 ? -3.408 1.269 -16.909 1.00 97.81 293 ARG A C 1
ATOM 2289 O O . ARG A 1 293 ? -3.918 0.223 -16.525 1.00 97.81 293 ARG A O 1
ATOM 2296 N N . THR A 1 294 ? -4.021 2.441 -16.766 1.00 97.75 294 THR A N 1
ATOM 2297 C CA . THR A 1 294 ? -5.384 2.580 -16.206 1.00 97.75 294 THR A CA 1
ATOM 2298 C C . THR A 1 294 ? -6.455 2.066 -17.174 1.00 97.75 294 THR A C 1
ATOM 2300 O O . THR A 1 294 ? -6.176 1.843 -18.352 1.00 97.75 294 THR A O 1
ATOM 2303 N N . ALA A 1 295 ? -7.689 1.878 -16.692 1.00 95.62 295 ALA A N 1
ATOM 2304 C CA . ALA A 1 295 ? -8.821 1.478 -17.534 1.00 95.62 295 ALA A CA 1
ATOM 2305 C C . ALA A 1 295 ? -9.162 2.520 -18.617 1.00 95.62 295 ALA A C 1
ATOM 2307 O O . ALA A 1 295 ? -9.574 2.153 -19.711 1.00 95.62 295 ALA A O 1
ATOM 2308 N N . ASP A 1 296 ? -8.917 3.807 -18.349 1.00 96.38 296 ASP A N 1
ATOM 2309 C CA . ASP A 1 296 ? -9.063 4.903 -19.316 1.00 96.38 296 ASP A CA 1
ATOM 2310 C C . ASP A 1 296 ? -7.767 5.208 -20.092 1.00 96.38 296 ASP A C 1
ATOM 2312 O O . ASP A 1 296 ? -7.575 6.315 -20.593 1.00 96.38 296 ASP A O 1
ATOM 2316 N N . ASN A 1 297 ? -6.865 4.227 -20.203 1.00 97.75 297 ASN A N 1
ATOM 2317 C CA . ASN A 1 297 ? -5.676 4.274 -21.057 1.00 97.75 297 ASN A CA 1
ATOM 2318 C C . ASN A 1 297 ? -4.616 5.320 -20.687 1.00 97.75 297 ASN A C 1
ATOM 2320 O O . ASN A 1 297 ? -3.861 5.766 -21.549 1.00 97.75 297 ASN A O 1
ATOM 2324 N N . ARG A 1 298 ? -4.471 5.675 -19.412 1.00 98.25 298 ARG A N 1
ATOM 2325 C CA . ARG A 1 298 ? -3.363 6.512 -18.921 1.00 98.25 298 ARG A CA 1
ATOM 2326 C C . ARG A 1 298 ? -2.229 5.653 -18.393 1.00 98.25 298 ARG A C 1
ATOM 2328 O O . ARG A 1 298 ? -2.457 4.584 -17.829 1.00 98.25 298 ARG A O 1
ATOM 2335 N N . LEU A 1 299 ? -1.001 6.144 -18.514 1.00 98.38 299 LEU A N 1
ATOM 2336 C CA . LEU A 1 299 ? 0.114 5.604 -17.749 1.00 98.38 299 LEU A CA 1
ATOM 2337 C C . LEU A 1 299 ? 0.132 6.292 -16.383 1.00 98.38 299 LEU A C 1
ATOM 2339 O O . LEU A 1 299 ? 0.324 7.508 -16.306 1.00 98.38 299 LEU A O 1
ATOM 2343 N N . VAL A 1 300 ? -0.031 5.516 -15.312 1.00 98.25 300 VAL A N 1
ATOM 2344 C CA . VAL A 1 300 ? 0.313 5.954 -13.954 1.00 98.25 300 VAL A CA 1
ATOM 2345 C C . VAL A 1 300 ? 1.705 5.448 -13.634 1.00 98.25 300 VAL A C 1
ATOM 2347 O O . VAL A 1 300 ? 1.969 4.252 -13.743 1.00 98.25 300 VAL A O 1
ATOM 2350 N N . PHE A 1 301 ? 2.587 6.363 -13.240 1.00 97.69 301 PHE A N 1
ATOM 2351 C CA . PHE A 1 301 ? 3.995 6.071 -13.008 1.00 97.69 301 PHE A CA 1
ATOM 2352 C C . PHE A 1 301 ? 4.472 6.700 -11.702 1.00 97.69 301 PHE A C 1
ATOM 2354 O O . PHE A 1 301 ? 4.295 7.898 -11.466 1.00 97.69 301 PHE A O 1
ATOM 2361 N N . GLY A 1 302 ? 5.084 5.884 -10.853 1.00 95.25 302 GLY A N 1
ATOM 2362 C CA . GLY A 1 302 ? 5.624 6.273 -9.564 1.00 95.25 302 GLY A CA 1
ATOM 2363 C C . GLY A 1 302 ? 7.122 6.024 -9.469 1.00 95.25 302 GLY A C 1
ATOM 2364 O O . GLY A 1 302 ? 7.686 5.161 -10.137 1.00 95.25 302 GLY A O 1
ATOM 2365 N N . ALA A 1 303 ? 7.763 6.805 -8.608 1.00 89.06 303 ALA A N 1
ATOM 2366 C CA . ALA A 1 303 ? 9.158 6.620 -8.230 1.00 89.06 303 ALA A CA 1
ATOM 2367 C C . ALA A 1 303 ? 9.348 7.022 -6.767 1.00 89.06 303 ALA A C 1
ATOM 2369 O O . ALA A 1 303 ? 8.548 7.796 -6.216 1.00 89.06 303 ALA A O 1
ATOM 2370 N N . ARG A 1 304 ? 10.430 6.536 -6.152 1.00 83.75 304 ARG A N 1
ATOM 2371 C CA . ARG A 1 304 ? 10.779 6.803 -4.752 1.00 83.75 304 ARG A CA 1
ATOM 2372 C C . ARG A 1 304 ? 10.671 8.298 -4.412 1.00 83.75 304 ARG A C 1
ATOM 2374 O O . ARG A 1 304 ? 11.150 9.167 -5.145 1.00 83.75 304 ARG A O 1
ATOM 2381 N N . GLY A 1 305 ? 10.006 8.598 -3.297 1.00 83.25 305 GLY A N 1
ATOM 2382 C CA . GLY A 1 305 ? 9.917 9.945 -2.738 1.00 83.25 305 GLY A CA 1
ATOM 2383 C C . GLY A 1 305 ? 10.945 10.196 -1.633 1.00 83.25 305 GLY A C 1
ATOM 2384 O O . GLY A 1 305 ? 11.984 9.541 -1.535 1.00 83.25 305 GLY A O 1
ATOM 2385 N N . GLY A 1 306 ? 10.654 11.186 -0.792 1.00 85.94 306 GLY A N 1
ATOM 2386 C CA . GLY A 1 306 ? 11.540 11.626 0.281 1.00 85.94 306 GLY A CA 1
ATOM 2387 C C . GLY A 1 306 ? 11.088 11.242 1.689 1.00 85.94 306 GLY A C 1
ATOM 2388 O O . GLY A 1 306 ? 9.988 10.745 1.926 1.00 85.94 306 GLY A O 1
ATOM 2389 N N . TYR A 1 307 ? 11.951 11.572 2.645 1.00 87.12 307 TYR A N 1
ATOM 2390 C CA . TYR A 1 307 ? 11.648 11.614 4.070 1.00 87.12 307 TYR A CA 1
ATOM 2391 C C . TYR A 1 307 ? 11.856 13.042 4.573 1.00 87.12 307 TYR A C 1
ATOM 2393 O O . TYR A 1 307 ? 12.860 13.684 4.255 1.00 87.12 307 TYR A O 1
ATOM 2401 N N . ARG A 1 308 ? 10.922 13.552 5.378 1.00 87.31 308 ARG A N 1
ATOM 2402 C CA . ARG A 1 308 ? 11.031 14.892 5.964 1.00 87.31 308 ARG A CA 1
ATOM 2403 C C . ARG A 1 308 ? 11.568 14.808 7.387 1.00 87.31 308 ARG A C 1
ATOM 2405 O O . ARG A 1 308 ? 11.044 14.063 8.210 1.00 87.31 308 ARG A O 1
ATOM 2412 N N . PHE A 1 309 ? 12.571 15.638 7.685 1.00 89.19 309 PHE A N 1
ATOM 2413 C CA . PHE A 1 309 ? 13.142 15.766 9.030 1.00 89.19 309 PHE A CA 1
ATOM 2414 C C . PHE A 1 309 ? 12.047 15.931 10.089 1.00 89.19 309 PHE A C 1
ATOM 2416 O O . PHE A 1 309 ? 11.119 16.729 9.900 1.00 89.19 309 PHE A O 1
ATOM 2423 N N . GLY A 1 310 ? 12.171 15.191 11.191 1.00 84.75 310 GLY A N 1
ATOM 2424 C CA . GLY A 1 310 ? 11.188 15.162 12.270 1.00 84.75 310 GLY A CA 1
ATOM 2425 C C . GLY A 1 310 ? 10.084 14.124 12.080 1.00 84.75 310 GLY A C 1
ATOM 2426 O O . GLY A 1 310 ? 9.225 14.012 12.947 1.00 84.75 310 GLY A O 1
ATOM 2427 N N . GLY A 1 311 ? 10.091 13.349 10.992 1.00 82.88 311 GLY A N 1
ATOM 2428 C CA . GLY A 1 311 ? 8.961 12.489 10.639 1.00 82.88 311 GLY A CA 1
ATOM 2429 C C . GLY A 1 311 ? 7.733 13.320 10.286 1.00 82.88 311 GLY A C 1
ATOM 2430 O O . GLY A 1 311 ? 6.606 12.917 10.553 1.00 82.88 311 GLY A O 1
ATOM 2431 N N . ARG A 1 312 ? 7.955 14.523 9.744 1.00 88.88 312 ARG A N 1
ATOM 2432 C CA . ARG A 1 312 ? 6.870 15.428 9.373 1.00 88.88 312 ARG A CA 1
ATOM 2433 C C . ARG A 1 312 ? 6.119 14.863 8.178 1.00 88.88 312 ARG A C 1
ATOM 2435 O O . ARG A 1 312 ? 6.724 14.482 7.177 1.00 88.88 312 ARG A O 1
ATOM 2442 N N . LEU A 1 313 ? 4.799 14.867 8.274 1.00 90.94 313 LEU A N 1
ATOM 2443 C CA . LEU A 1 313 ? 3.933 14.439 7.187 1.00 90.94 313 LEU A CA 1
ATOM 2444 C C . LEU A 1 313 ? 4.072 15.387 5.987 1.00 90.94 313 LEU A C 1
ATOM 2446 O O . LEU A 1 313 ? 4.351 16.583 6.130 1.00 90.94 313 LEU A O 1
ATOM 2450 N N . ARG A 1 314 ? 3.889 14.854 4.776 1.00 89.00 314 ARG A N 1
ATOM 2451 C CA . ARG A 1 314 ? 3.559 15.691 3.621 1.00 89.00 314 ARG A CA 1
ATOM 2452 C C . ARG A 1 314 ? 2.124 16.177 3.790 1.00 89.00 314 ARG A C 1
ATOM 2454 O O . ARG A 1 314 ? 1.240 15.362 4.044 1.00 89.00 314 ARG A O 1
ATOM 2461 N N . GLU A 1 315 ? 1.928 17.479 3.633 1.00 87.25 315 GLU A N 1
ATOM 2462 C CA . GLU A 1 315 ? 0.611 18.130 3.681 1.00 87.25 315 GLU A CA 1
ATOM 2463 C C . GLU A 1 315 ? 0.218 18.689 2.310 1.00 87.25 315 GLU A C 1
ATOM 2465 O O . GLU A 1 315 ? -0.931 18.575 1.902 1.00 87.25 315 GLU A O 1
ATOM 2470 N N . ASN A 1 316 ? 1.185 19.236 1.562 1.00 87.31 316 ASN A N 1
ATOM 2471 C CA . ASN A 1 316 ? 0.991 19.577 0.156 1.00 87.31 316 ASN A CA 1
ATOM 2472 C C . ASN A 1 316 ? 1.292 18.356 -0.712 1.00 87.31 316 ASN A C 1
ATOM 2474 O O . ASN A 1 316 ? 2.458 18.019 -0.903 1.00 87.31 316 ASN A O 1
ATOM 2478 N N . PHE A 1 317 ? 0.262 17.701 -1.233 1.00 89.00 317 PHE A N 1
ATOM 2479 C CA . PHE A 1 317 ? 0.417 16.489 -2.035 1.00 89.00 317 PHE A CA 1
ATOM 2480 C C . PHE A 1 317 ? 0.757 16.751 -3.505 1.00 89.00 317 PHE A C 1
ATOM 2482 O O . PHE A 1 317 ? 1.148 15.809 -4.181 1.00 89.00 317 PHE A O 1
ATOM 2489 N N . ASN A 1 318 ? 0.712 17.993 -3.989 1.00 89.69 318 ASN A N 1
ATOM 2490 C CA . ASN A 1 318 ? 1.141 18.309 -5.353 1.00 89.69 318 ASN A CA 1
ATOM 2491 C C . ASN A 1 318 ? 2.657 18.184 -5.476 1.00 89.69 318 ASN A C 1
ATOM 2493 O O . ASN A 1 318 ? 3.375 18.572 -4.548 1.00 89.69 318 ASN A O 1
ATOM 2497 N N . LEU A 1 319 ? 3.137 17.665 -6.605 1.00 91.81 319 LEU A N 1
ATOM 2498 C CA . LEU A 1 319 ? 4.569 17.628 -6.894 1.00 91.81 319 LEU A CA 1
ATOM 2499 C C . LEU A 1 319 ? 5.058 18.997 -7.373 1.00 91.81 319 LEU A C 1
ATOM 2501 O O . LEU A 1 319 ? 4.328 19.721 -8.051 1.00 91.81 319 LEU A O 1
ATOM 2505 N N . ASP A 1 320 ? 6.305 19.329 -7.051 1.00 92.75 320 ASP A N 1
ATOM 2506 C CA . ASP A 1 320 ? 6.993 20.454 -7.684 1.00 92.75 320 ASP A CA 1
ATOM 2507 C C . ASP A 1 320 ? 7.515 20.098 -9.092 1.00 92.75 320 ASP A C 1
ATOM 2509 O O . ASP A 1 320 ? 7.475 18.946 -9.534 1.00 92.75 320 ASP A O 1
ATOM 2513 N N . ALA A 1 321 ? 7.995 21.106 -9.826 1.00 94.25 321 ALA A N 1
ATOM 2514 C CA . ALA A 1 321 ? 8.474 20.926 -11.196 1.00 94.25 321 ALA A CA 1
ATOM 2515 C C . ALA A 1 321 ? 9.654 19.942 -11.290 1.00 94.25 321 ALA A C 1
ATOM 2517 O O . ALA A 1 321 ? 9.728 19.168 -12.240 1.00 94.25 321 ALA A O 1
ATOM 2518 N N . HIS A 1 322 ? 10.552 19.925 -10.302 1.00 92.94 322 HIS A N 1
ATOM 2519 C CA . HIS A 1 322 ? 11.688 19.006 -10.292 1.00 92.94 322 HIS A CA 1
ATOM 2520 C C . HIS A 1 322 ? 11.235 17.567 -10.020 1.00 92.94 322 HIS A C 1
ATOM 2522 O O . HIS A 1 322 ? 11.683 16.636 -10.692 1.00 92.94 322 HIS A O 1
ATOM 2528 N N . GLU A 1 323 ? 10.316 17.382 -9.068 1.00 94.31 323 GLU A N 1
ATOM 2529 C CA . GLU A 1 323 ? 9.699 16.095 -8.770 1.00 94.31 323 GLU A CA 1
ATOM 2530 C C . GLU A 1 323 ? 9.009 15.527 -10.023 1.00 94.31 323 GLU A C 1
ATOM 2532 O O . GLU A 1 323 ? 9.216 14.351 -10.318 1.00 94.31 323 GLU A O 1
ATOM 2537 N N . ILE A 1 324 ? 8.261 16.341 -10.782 1.00 95.62 324 ILE A N 1
ATOM 2538 C CA . ILE A 1 324 ? 7.594 15.938 -12.037 1.00 95.62 324 ILE A CA 1
ATOM 2539 C C . ILE A 1 324 ? 8.612 15.580 -13.126 1.00 95.62 324 ILE A C 1
ATOM 2541 O O . ILE A 1 324 ? 8.522 14.496 -13.705 1.00 95.62 324 ILE A O 1
ATOM 2545 N N . GLU A 1 325 ? 9.592 16.447 -13.387 1.00 95.00 325 GLU A N 1
ATOM 2546 C CA . GLU A 1 325 ? 10.574 16.233 -14.456 1.00 95.00 325 GLU A CA 1
ATOM 2547 C C . GLU A 1 325 ? 11.467 15.015 -14.197 1.00 95.00 325 GLU A C 1
ATOM 2549 O O . GLU A 1 325 ? 11.803 14.290 -15.132 1.00 95.00 325 GLU A O 1
ATOM 2554 N N . LEU A 1 326 ? 11.774 14.698 -12.934 1.00 93.00 326 LEU A N 1
ATOM 2555 C CA . LEU A 1 326 ? 12.451 13.445 -12.597 1.00 93.00 326 LEU A CA 1
ATOM 2556 C C . LEU A 1 326 ? 11.612 12.222 -13.000 1.00 93.00 326 LEU A C 1
ATOM 2558 O O . LEU A 1 326 ? 12.150 11.286 -13.586 1.00 93.00 326 LEU A O 1
ATOM 2562 N N . ARG A 1 327 ? 10.297 12.211 -12.728 1.00 95.06 327 ARG A N 1
ATOM 2563 C CA . ARG A 1 327 ? 9.430 11.100 -13.171 1.00 95.06 327 ARG A CA 1
ATOM 2564 C C . ARG A 1 327 ? 9.346 11.055 -14.692 1.00 95.06 327 ARG A C 1
ATOM 2566 O O . ARG A 1 327 ? 9.417 9.961 -15.245 1.00 95.06 327 ARG A O 1
ATOM 2573 N N . ARG A 1 328 ? 9.254 12.217 -15.355 1.00 95.75 328 ARG A N 1
ATOM 2574 C CA . ARG A 1 328 ? 9.283 12.321 -16.820 1.00 95.75 328 ARG A CA 1
ATOM 2575 C C . ARG A 1 328 ? 10.522 11.677 -17.406 1.00 95.75 328 ARG A C 1
ATOM 2577 O O . ARG A 1 328 ? 10.399 10.811 -18.267 1.00 95.75 328 ARG A O 1
ATOM 2584 N N . TYR A 1 329 ? 11.690 12.061 -16.906 1.00 94.06 329 TYR A N 1
ATOM 2585 C CA . TYR A 1 329 ? 12.958 11.458 -17.286 1.00 94.06 329 TYR A CA 1
ATOM 2586 C C . TYR A 1 329 ? 12.922 9.937 -17.091 1.00 94.06 329 TYR A C 1
ATOM 2588 O O . TYR A 1 329 ? 13.162 9.186 -18.031 1.00 94.06 329 TYR A O 1
ATOM 2596 N N . LEU A 1 330 ? 12.528 9.469 -15.902 1.00 93.25 330 LEU A N 1
ATOM 2597 C CA . LEU A 1 330 ? 12.546 8.046 -15.572 1.00 93.25 330 LEU A CA 1
ATOM 2598 C C . LEU A 1 330 ? 11.617 7.201 -16.451 1.00 93.25 330 LEU A C 1
ATOM 2600 O O . LEU A 1 330 ? 12.053 6.129 -16.869 1.00 93.25 330 LEU A O 1
ATOM 2604 N N . PHE A 1 331 ? 10.384 7.633 -16.740 1.00 94.69 331 PHE A N 1
ATOM 2605 C CA . PHE A 1 331 ? 9.524 6.854 -17.638 1.00 94.69 331 PHE A CA 1
ATOM 2606 C C . PHE A 1 331 ? 9.935 7.008 -19.104 1.00 94.69 331 PHE A C 1
ATOM 2608 O O . PHE A 1 331 ? 9.744 6.067 -19.861 1.00 94.69 331 PHE A O 1
ATOM 2615 N N . SER A 1 332 ? 10.509 8.146 -19.515 1.00 94.75 332 SER A N 1
ATOM 2616 C CA . SER A 1 332 ? 10.949 8.355 -20.907 1.00 94.75 332 SER A CA 1
ATOM 2617 C C . SER A 1 332 ? 12.148 7.480 -21.267 1.00 94.75 332 SER A C 1
ATOM 2619 O O . SER A 1 332 ? 12.286 7.079 -22.415 1.00 94.75 332 SER A O 1
ATOM 2621 N N . GLU A 1 333 ? 12.989 7.149 -20.287 1.00 93.12 333 GLU A N 1
ATOM 2622 C CA . GLU A 1 333 ? 14.060 6.157 -20.449 1.00 93.12 333 GLU A CA 1
ATOM 2623 C C . GLU A 1 333 ? 13.508 4.753 -20.747 1.00 93.12 333 GLU A C 1
ATOM 2625 O O . GLU A 1 333 ? 14.145 3.984 -21.456 1.00 93.12 333 GLU A O 1
ATOM 2630 N N . LEU A 1 334 ? 12.324 4.416 -20.219 1.00 95.19 334 LEU A N 1
ATOM 2631 C CA . LEU A 1 334 ? 11.664 3.133 -20.481 1.00 95.19 334 LEU A CA 1
ATOM 2632 C C . LEU A 1 334 ? 10.827 3.183 -21.765 1.00 95.19 334 LEU A C 1
ATOM 2634 O O . LEU A 1 334 ? 10.852 2.237 -22.550 1.00 95.19 334 LEU A O 1
ATOM 2638 N N . PHE A 1 335 ? 10.132 4.299 -21.994 1.00 96.81 335 PHE A N 1
ATOM 2639 C CA . PHE A 1 335 ? 9.213 4.531 -23.108 1.00 96.81 335 PHE A CA 1
ATOM 2640 C C . PHE A 1 335 ? 9.556 5.849 -23.832 1.00 96.81 335 PHE A C 1
ATOM 2642 O O . PHE A 1 335 ? 8.907 6.877 -23.597 1.00 96.81 335 PHE A O 1
ATOM 2649 N N . PRO A 1 336 ? 10.564 5.862 -24.725 1.00 95.81 336 PRO A N 1
ATOM 2650 C CA . PRO A 1 336 ? 11.002 7.069 -25.430 1.00 95.81 336 PRO A CA 1
ATOM 2651 C C . PRO A 1 336 ? 9.892 7.759 -26.225 1.00 95.81 336 PRO A C 1
ATOM 2653 O O . PRO A 1 336 ? 9.878 8.988 -26.330 1.00 95.81 336 PRO A O 1
ATOM 2656 N N . GLN A 1 337 ? 8.920 6.992 -26.728 1.00 95.44 337 GLN A N 1
ATOM 2657 C CA . GLN A 1 337 ? 7.745 7.505 -27.433 1.00 95.44 337 GLN A CA 1
ATOM 2658 C C . GLN A 1 337 ? 6.857 8.408 -26.559 1.00 95.44 337 GLN A C 1
ATOM 2660 O O . GLN A 1 337 ? 6.066 9.186 -27.084 1.00 95.44 337 GLN A O 1
ATOM 2665 N N . LEU A 1 338 ? 7.004 8.360 -25.230 1.00 96.88 338 LEU A N 1
ATOM 2666 C CA . LEU A 1 338 ? 6.243 9.185 -24.291 1.00 96.88 338 LEU A CA 1
ATOM 2667 C C . LEU A 1 338 ? 6.962 10.478 -23.878 1.00 96.88 338 LEU A C 1
ATOM 2669 O O . LEU A 1 338 ? 6.413 11.242 -23.087 1.00 96.88 338 LEU A O 1
ATOM 2673 N N . LYS A 1 339 ? 8.157 10.785 -24.403 1.00 95.31 339 LYS A N 1
ATOM 2674 C CA . LYS A 1 339 ? 8.974 11.938 -23.963 1.00 95.31 339 LYS A CA 1
ATOM 2675 C C . LYS A 1 339 ? 8.205 13.265 -23.897 1.00 95.31 339 LYS A C 1
ATOM 2677 O O . LYS A 1 339 ? 8.369 14.042 -22.952 1.00 95.31 339 LYS A O 1
ATOM 2682 N N . HIS A 1 340 ? 7.332 13.499 -24.875 1.00 94.81 340 HIS A N 1
ATOM 2683 C CA . HIS A 1 340 ? 6.549 14.730 -25.016 1.00 94.81 340 HIS A CA 1
ATOM 2684 C C . HIS A 1 340 ? 5.087 14.597 -24.568 1.00 94.81 340 HIS A C 1
ATOM 2686 O O . HIS A 1 340 ? 4.322 15.542 -24.738 1.00 94.81 340 HIS A O 1
ATOM 2692 N N . VAL A 1 341 ? 4.698 13.466 -23.966 1.00 97.81 341 VAL A N 1
ATOM 2693 C CA . VAL A 1 341 ? 3.325 13.264 -23.486 1.00 97.81 341 VAL A CA 1
ATOM 2694 C C . VAL A 1 341 ? 2.956 14.317 -22.445 1.00 97.81 341 VAL A C 1
ATOM 2696 O O . VAL A 1 341 ? 3.765 14.674 -21.568 1.00 97.81 341 VAL A O 1
ATOM 2699 N N . ARG A 1 342 ? 1.716 14.801 -22.486 1.00 97.94 342 ARG A N 1
ATOM 2700 C CA . ARG A 1 342 ? 1.221 15.678 -21.436 1.00 97.94 342 ARG A CA 1
ATOM 2701 C C . ARG A 1 342 ? 1.056 14.890 -20.138 1.00 97.94 342 ARG A C 1
ATOM 2703 O O . ARG A 1 342 ? 0.389 13.858 -20.084 1.00 97.94 342 ARG A O 1
ATOM 2710 N N . ILE A 1 343 ? 1.629 15.421 -19.061 1.00 97.88 343 ILE A N 1
ATOM 2711 C CA . ILE A 1 343 ? 1.319 14.982 -17.699 1.00 97.88 343 ILE A CA 1
ATOM 2712 C C . ILE A 1 343 ? 0.106 15.789 -17.251 1.00 97.88 343 ILE A C 1
ATOM 2714 O O . ILE A 1 343 ? 0.128 17.018 -17.290 1.00 97.88 343 ILE A O 1
ATOM 2718 N N . THR A 1 344 ? -0.970 15.101 -16.883 1.00 97.06 344 THR A N 1
ATOM 2719 C CA . THR A 1 344 ? -2.231 15.747 -16.486 1.00 97.06 344 THR A CA 1
ATOM 2720 C C . THR A 1 344 ? -2.394 15.812 -14.978 1.00 97.06 344 THR A C 1
ATOM 2722 O O . THR A 1 344 ? -3.017 16.743 -14.482 1.00 97.06 344 THR A O 1
ATOM 2725 N N . HIS A 1 345 ? -1.804 14.856 -14.259 1.00 97.00 345 HIS A N 1
ATOM 2726 C CA . HIS A 1 345 ? -1.900 14.763 -12.810 1.00 97.00 345 HIS A CA 1
ATOM 2727 C C . HIS A 1 345 ? -0.540 14.460 -12.199 1.00 97.00 345 HIS A C 1
ATOM 2729 O O . HIS A 1 345 ? 0.277 13.736 -12.771 1.00 97.00 345 HIS A O 1
ATOM 2735 N N . SER A 1 346 ? -0.331 14.971 -10.993 1.00 96.25 346 SER A N 1
ATOM 2736 C CA . SER A 1 346 ? 0.770 14.592 -10.123 1.00 96.25 346 SER A CA 1
ATOM 2737 C C . SER A 1 346 ? 0.284 14.609 -8.682 1.00 96.25 346 SER A C 1
ATOM 2739 O O . SER A 1 346 ? -0.489 15.482 -8.292 1.00 96.25 346 SER A O 1
ATOM 2741 N N . TRP A 1 347 ? 0.693 13.621 -7.892 1.00 95.88 347 TRP A N 1
ATOM 2742 C CA . TRP A 1 347 ? 0.332 13.574 -6.480 1.00 95.88 347 TRP A CA 1
ATOM 2743 C C . TRP A 1 347 ? 1.329 12.763 -5.657 1.00 95.88 347 TRP A C 1
ATOM 2745 O O . TRP A 1 347 ? 2.017 11.866 -6.146 1.00 95.88 347 TRP A O 1
ATOM 2755 N N . GLY A 1 348 ? 1.396 13.081 -4.372 1.00 92.88 348 GLY A N 1
ATOM 2756 C CA . GLY A 1 348 ? 2.174 12.371 -3.373 1.00 92.88 348 GLY A CA 1
ATOM 2757 C C . GLY A 1 348 ? 1.299 11.694 -2.327 1.00 92.88 348 GLY A C 1
ATOM 2758 O O . GLY A 1 348 ? 0.133 12.032 -2.130 1.00 92.88 348 GLY A O 1
ATOM 2759 N N . GLY A 1 349 ? 1.890 10.763 -1.589 1.00 91.62 349 GLY A N 1
ATOM 2760 C CA . GLY A 1 349 ? 1.270 10.124 -0.434 1.00 91.62 349 GLY A CA 1
ATOM 2761 C C . GLY A 1 349 ? 2.270 9.900 0.693 1.00 91.62 349 GLY A C 1
ATOM 2762 O O . GLY A 1 349 ? 3.465 9.752 0.446 1.00 91.62 349 GLY A O 1
ATOM 2763 N N . ASN A 1 350 ? 1.765 9.877 1.928 1.00 93.56 350 ASN A N 1
ATOM 2764 C CA . ASN A 1 350 ? 2.510 9.385 3.086 1.00 93.56 350 ASN A CA 1
ATOM 2765 C C . ASN A 1 350 ? 2.243 7.886 3.226 1.00 93.56 350 ASN A C 1
ATOM 2767 O O . ASN A 1 350 ? 1.083 7.478 3.158 1.00 93.56 350 ASN A O 1
ATOM 2771 N N . LEU A 1 351 ? 3.295 7.107 3.447 1.00 92.19 351 LEU A N 1
ATOM 2772 C CA . LEU A 1 351 ? 3.218 5.688 3.775 1.00 92.19 351 LEU A CA 1
ATOM 2773 C C . LEU A 1 351 ? 4.078 5.377 5.006 1.00 92.19 351 LEU A C 1
ATOM 2775 O O . LEU A 1 351 ? 5.053 6.076 5.288 1.00 92.19 351 LEU A O 1
ATOM 2779 N N . GLY A 1 352 ? 3.706 4.344 5.747 1.00 92.62 352 GLY A N 1
ATOM 2780 C CA . GLY A 1 352 ? 4.303 3.937 7.008 1.00 92.62 352 GLY A CA 1
ATOM 2781 C C . GLY A 1 352 ? 5.330 2.828 6.819 1.00 92.62 352 GLY A C 1
ATOM 2782 O O . GLY A 1 352 ? 5.034 1.731 6.347 1.00 92.62 352 GLY A O 1
ATOM 2783 N N . MET A 1 353 ? 6.559 3.091 7.251 1.00 92.31 353 MET A N 1
ATOM 2784 C CA . MET A 1 353 ? 7.644 2.116 7.215 1.00 92.31 353 MET A CA 1
ATOM 2785 C C . MET A 1 353 ? 7.995 1.651 8.628 1.00 92.31 353 MET A C 1
ATOM 2787 O O . MET A 1 353 ? 8.401 2.445 9.482 1.00 92.31 353 MET A O 1
ATOM 2791 N N . ALA A 1 354 ? 7.849 0.352 8.891 1.00 93.44 354 ALA A N 1
ATOM 2792 C CA . ALA A 1 354 ? 8.295 -0.239 10.148 1.00 93.44 354 ALA A CA 1
ATOM 2793 C C . ALA A 1 354 ? 9.824 -0.352 10.188 1.00 93.44 354 ALA A C 1
ATOM 2795 O O . ALA A 1 354 ? 10.475 -0.602 9.176 1.00 93.44 354 ALA A O 1
ATOM 2796 N N . ARG A 1 355 ? 10.404 -0.247 11.387 1.00 92.19 355 ARG A N 1
ATOM 2797 C CA . ARG A 1 355 ? 11.862 -0.288 11.597 1.00 92.19 355 ARG A CA 1
ATOM 2798 C C . ARG A 1 355 ? 12.535 -1.572 11.095 1.00 92.19 355 ARG A C 1
ATOM 2800 O O . ARG A 1 355 ? 13.703 -1.535 10.707 1.00 92.19 355 ARG A O 1
ATOM 2807 N N . ARG A 1 356 ? 11.825 -2.703 11.129 1.00 89.75 356 ARG A N 1
ATOM 2808 C CA . ARG A 1 356 ? 12.324 -3.999 10.639 1.00 89.75 356 ARG A CA 1
ATOM 2809 C C . ARG A 1 356 ? 12.031 -4.243 9.155 1.00 89.75 356 ARG A C 1
ATOM 2811 O O . ARG A 1 356 ? 12.377 -5.317 8.682 1.00 89.75 356 ARG A O 1
ATOM 2818 N N . PHE A 1 357 ? 11.430 -3.276 8.450 1.00 88.62 357 PHE A N 1
ATOM 2819 C CA . PHE A 1 357 ? 11.014 -3.403 7.046 1.00 88.62 357 PHE A CA 1
ATOM 2820 C C . PHE A 1 357 ? 10.148 -4.642 6.803 1.00 88.62 357 PHE A C 1
ATOM 2822 O O . PHE A 1 357 ? 10.348 -5.370 5.842 1.00 88.62 357 PHE A O 1
ATOM 2829 N N . ARG A 1 358 ? 9.232 -4.917 7.735 1.00 90.12 358 ARG A N 1
ATOM 2830 C CA . ARG A 1 358 ? 8.262 -6.004 7.636 1.00 90.12 358 ARG A CA 1
ATOM 2831 C C . ARG A 1 358 ? 6.924 -5.538 8.206 1.00 90.12 358 ARG A C 1
ATOM 2833 O O . ARG A 1 358 ? 6.934 -4.898 9.270 1.00 90.12 358 ARG A O 1
ATOM 2840 N N . PRO A 1 359 ? 5.803 -5.856 7.544 1.00 93.12 359 PRO A N 1
ATOM 2841 C CA . PRO A 1 359 ? 4.474 -5.643 8.094 1.00 93.12 359 PRO A CA 1
ATOM 2842 C C . PRO A 1 359 ? 4.277 -6.423 9.397 1.00 93.12 359 PRO A C 1
ATOM 2844 O O . PRO A 1 359 ? 4.949 -7.424 9.650 1.00 93.12 359 PRO A O 1
ATOM 2847 N N . HIS A 1 360 ? 3.357 -5.954 10.232 1.00 95.31 360 HIS A N 1
ATOM 2848 C CA . HIS A 1 360 ? 2.987 -6.616 11.481 1.00 95.31 360 HIS A CA 1
ATOM 2849 C C . HIS A 1 360 ? 1.483 -6.526 11.709 1.00 95.31 360 HIS A C 1
ATOM 2851 O O . HIS A 1 360 ? 0.869 -5.509 11.385 1.00 95.31 360 HIS A O 1
ATOM 2857 N N . MET A 1 361 ? 0.926 -7.570 12.320 1.00 97.56 361 MET A N 1
ATOM 2858 C CA . MET A 1 361 ? -0.454 -7.641 12.795 1.00 97.56 361 MET A CA 1
ATOM 2859 C C . MET A 1 361 ? -0.387 -7.950 14.289 1.00 97.56 361 MET A C 1
ATOM 2861 O O . MET A 1 361 ? -0.046 -9.059 14.687 1.00 97.56 361 MET A O 1
ATOM 2865 N N . LEU A 1 362 ? -0.625 -6.946 15.124 1.00 97.88 362 LEU A N 1
ATOM 2866 C CA . LEU A 1 362 ? -0.437 -7.015 16.569 1.00 97.88 362 LEU A CA 1
ATOM 2867 C C . LEU A 1 362 ? -1.782 -7.028 17.288 1.00 97.88 362 LEU A C 1
ATOM 2869 O O . LEU A 1 362 ? -2.682 -6.268 16.931 1.00 97.88 362 LEU A O 1
ATOM 2873 N N . CYS A 1 363 ? -1.881 -7.840 18.339 1.00 98.31 363 CYS A N 1
ATOM 2874 C CA . CYS A 1 363 ? -3.017 -7.867 19.252 1.00 98.31 363 CYS A CA 1
ATOM 2875 C C . CYS A 1 363 ? -2.530 -7.803 20.710 1.00 98.31 363 CYS A C 1
ATOM 2877 O O . CYS A 1 363 ? -1.750 -8.642 21.151 1.00 98.31 363 CYS A O 1
ATOM 2879 N N . ASP A 1 364 ? -3.001 -6.815 21.469 1.00 97.56 364 ASP A N 1
ATOM 2880 C CA . ASP A 1 364 ? -2.866 -6.693 22.923 1.00 97.56 364 ASP A CA 1
ATOM 2881 C C . ASP A 1 364 ? -4.256 -6.915 23.543 1.00 97.56 364 ASP A C 1
ATOM 2883 O O . ASP A 1 364 ? -5.023 -5.965 23.724 1.00 97.56 364 ASP A O 1
ATOM 2887 N N . ARG A 1 365 ? -4.600 -8.177 23.852 1.00 96.31 365 ARG A N 1
ATOM 2888 C CA . ARG A 1 365 ? -5.894 -8.532 24.471 1.00 96.31 365 ARG A CA 1
ATOM 2889 C C . ARG A 1 365 ? -6.089 -7.876 25.836 1.00 96.31 365 ARG A C 1
ATOM 2891 O O . ARG A 1 365 ? -7.210 -7.524 26.179 1.00 96.31 365 ARG A O 1
ATOM 2898 N N . GLN A 1 366 ? -5.015 -7.688 26.606 1.00 95.62 366 GLN A N 1
ATOM 2899 C CA . GLN A 1 366 ? -5.100 -7.098 27.944 1.00 95.62 366 GLN A CA 1
ATOM 2900 C C . GLN A 1 366 ? -5.573 -5.641 27.884 1.00 95.62 366 GLN A C 1
ATOM 2902 O O . GLN A 1 366 ? -6.272 -5.181 28.783 1.00 95.62 366 GLN A O 1
ATOM 2907 N N . ARG A 1 367 ? -5.181 -4.913 26.834 1.00 96.38 367 ARG A N 1
ATOM 2908 C CA . ARG A 1 367 ? -5.559 -3.510 26.627 1.00 96.38 367 ARG A CA 1
ATOM 2909 C C . ARG A 1 367 ? -6.679 -3.299 25.611 1.00 96.38 367 ARG A C 1
ATOM 2911 O O . ARG A 1 367 ? -7.067 -2.150 25.410 1.00 96.38 367 ARG A O 1
ATOM 2918 N N . GLY A 1 368 ? -7.156 -4.358 24.958 1.00 97.88 368 GLY A N 1
ATOM 2919 C CA . GLY A 1 368 ? -8.149 -4.257 23.890 1.00 97.88 368 GLY A CA 1
ATOM 2920 C C . GLY A 1 368 ? -7.631 -3.475 22.680 1.00 97.88 368 GLY A C 1
ATOM 2921 O O . GLY A 1 368 ? -8.329 -2.615 22.154 1.00 97.88 368 GLY A O 1
ATOM 2922 N N . ILE A 1 369 ? -6.385 -3.706 22.254 1.00 98.12 369 ILE A N 1
ATOM 2923 C CA . ILE A 1 369 ? -5.788 -3.019 21.094 1.00 98.12 369 ILE A CA 1
ATOM 2924 C C . ILE A 1 369 ? -5.440 -4.043 20.020 1.00 98.12 369 ILE A C 1
ATOM 2926 O O . ILE A 1 369 ? -4.731 -5.007 20.292 1.00 98.12 369 ILE A O 1
ATOM 2930 N N . ALA A 1 370 ? -5.866 -3.806 18.783 1.00 98.25 370 ALA A N 1
ATOM 2931 C CA . ALA A 1 370 ? -5.444 -4.582 17.621 1.00 98.25 370 ALA A CA 1
ATOM 2932 C C . ALA A 1 370 ? -4.984 -3.624 16.516 1.00 98.25 370 ALA A C 1
ATOM 2934 O O . ALA A 1 370 ? -5.662 -2.649 16.233 1.00 98.25 370 ALA A O 1
ATOM 2935 N N . LEU A 1 371 ? -3.825 -3.834 15.894 1.00 96.94 371 LEU A N 1
ATOM 2936 C CA . LEU A 1 371 ? -3.332 -2.925 14.852 1.00 96.94 371 LEU A CA 1
ATOM 2937 C C . LEU A 1 371 ? -2.529 -3.660 13.789 1.00 96.94 371 LEU A C 1
ATOM 2939 O O . LEU A 1 371 ? -1.827 -4.625 14.084 1.00 96.94 371 LEU A O 1
ATOM 2943 N N . ALA A 1 372 ? -2.585 -3.154 12.561 1.00 96.94 372 ALA A N 1
ATOM 2944 C CA . ALA A 1 372 ? -1.751 -3.622 11.466 1.00 96.94 372 ALA A CA 1
ATOM 2945 C C . ALA A 1 372 ? -1.136 -2.438 10.719 1.00 96.94 372 ALA A C 1
ATOM 2947 O O . ALA A 1 372 ? -1.779 -1.401 10.526 1.00 96.94 372 ALA A O 1
ATOM 2948 N N . GLY A 1 373 ? 0.124 -2.576 10.313 1.00 95.31 373 GLY A N 1
ATOM 2949 C CA . GLY A 1 373 ? 0.832 -1.495 9.639 1.00 95.31 373 GLY A CA 1
ATOM 2950 C C . GLY A 1 373 ? 2.277 -1.816 9.296 1.00 95.31 373 GLY A C 1
ATOM 2951 O O . GLY A 1 373 ? 2.727 -2.960 9.368 1.00 95.31 373 GLY A O 1
ATOM 2952 N N . GLY A 1 374 ? 3.019 -0.770 8.921 1.00 93.56 374 GLY A N 1
ATOM 2953 C CA . GLY A 1 374 ? 4.399 -0.917 8.466 1.00 93.56 374 GLY A CA 1
ATOM 2954 C C . GLY A 1 374 ? 4.522 -1.589 7.100 1.00 93.56 374 GLY A C 1
ATOM 2955 O O . GLY A 1 374 ? 5.509 -2.282 6.868 1.00 93.56 374 GLY A O 1
ATOM 2956 N N . TYR A 1 375 ? 3.530 -1.398 6.224 1.00 93.75 375 TYR A N 1
ATOM 2957 C CA . TYR A 1 375 ? 3.461 -2.052 4.915 1.00 93.75 375 TYR A CA 1
ATOM 2958 C C . TYR A 1 375 ? 4.548 -1.583 3.942 1.00 93.75 375 TYR A C 1
ATOM 2960 O O . TYR A 1 375 ? 4.814 -2.256 2.954 1.00 93.75 375 TYR A O 1
ATOM 2968 N N . GLY A 1 376 ? 5.159 -0.419 4.195 1.00 88.06 376 GLY A N 1
ATOM 2969 C CA . GLY A 1 376 ? 6.363 0.046 3.504 1.00 88.06 376 GLY A CA 1
ATOM 2970 C C . GLY A 1 376 ? 6.243 0.179 1.981 1.00 88.06 376 GLY A C 1
ATOM 2971 O O . GLY A 1 376 ? 7.240 0.061 1.281 1.00 88.06 376 GLY A O 1
ATOM 2972 N N . GLY A 1 377 ? 5.040 0.480 1.485 1.00 85.25 377 GLY A N 1
ATOM 2973 C CA . GLY A 1 377 ? 4.756 0.719 0.065 1.00 85.25 377 GLY A CA 1
ATOM 2974 C C . GLY A 1 377 ? 3.860 -0.341 -0.570 1.00 85.25 377 GLY A C 1
ATOM 2975 O O . GLY A 1 377 ? 3.255 -0.076 -1.601 1.00 85.25 377 GLY A O 1
ATOM 2976 N N . GLU A 1 378 ? 3.679 -1.478 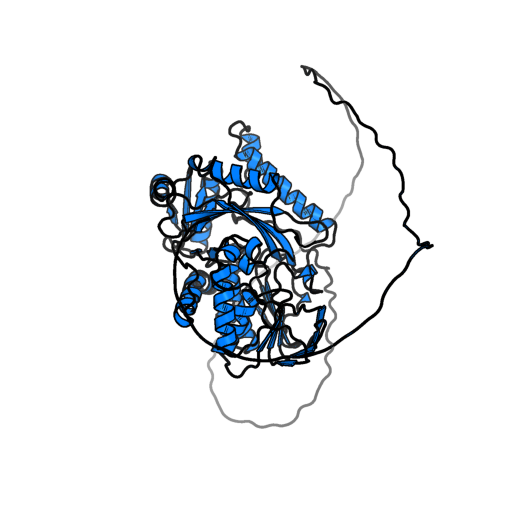0.100 1.00 89.81 378 GLU A N 1
ATOM 2977 C CA . GLU A 1 378 ? 2.998 -2.668 -0.432 1.00 89.81 378 GLU A CA 1
ATOM 2978 C C . GLU A 1 378 ? 1.612 -2.883 0.207 1.00 89.81 378 GLU A C 1
ATOM 2980 O O . GLU A 1 378 ? 1.121 -3.992 0.400 1.00 89.81 378 GLU A O 1
ATOM 2985 N N . GLY A 1 379 ? 0.963 -1.782 0.595 1.00 92.69 379 GLY A N 1
ATOM 2986 C CA . GLY A 1 379 ? -0.208 -1.814 1.472 1.00 92.69 379 GLY A CA 1
ATOM 2987 C C . GLY A 1 379 ? -1.510 -2.288 0.827 1.00 92.69 379 GLY A C 1
ATOM 2988 O O . GLY A 1 379 ? -2.390 -2.740 1.547 1.00 92.69 379 GLY A O 1
ATOM 2989 N N . VAL A 1 380 ? -1.692 -2.200 -0.493 1.00 96.44 380 VAL A N 1
ATOM 2990 C CA . VAL A 1 380 ? -3.001 -2.517 -1.106 1.00 96.44 380 VAL A CA 1
ATOM 2991 C C . VAL A 1 380 ? -3.381 -3.975 -0.838 1.00 96.44 380 VAL A C 1
ATOM 2993 O O . VAL A 1 380 ? -4.465 -4.235 -0.327 1.00 96.44 380 VAL A O 1
ATOM 2996 N N . GLY A 1 381 ? -2.456 -4.905 -1.095 1.00 96.19 381 GLY A N 1
ATOM 2997 C CA . GLY A 1 381 ? -2.623 -6.317 -0.761 1.00 96.19 381 GLY A CA 1
ATOM 2998 C C . GLY A 1 381 ? -2.529 -6.567 0.739 1.00 96.19 381 GLY A C 1
ATOM 2999 O O . GLY A 1 381 ? -3.470 -7.086 1.343 1.00 96.19 381 GLY A O 1
ATOM 3000 N N . ALA A 1 382 ? -1.428 -6.141 1.360 1.00 96.44 382 ALA A N 1
ATOM 3001 C CA . ALA A 1 382 ? -1.128 -6.441 2.758 1.00 96.44 382 ALA A CA 1
ATOM 3002 C C . ALA A 1 382 ? -2.222 -5.996 3.749 1.00 96.44 382 ALA A C 1
ATOM 3004 O O . ALA A 1 382 ? -2.394 -6.605 4.804 1.00 96.44 382 ALA A O 1
ATOM 3005 N N . THR A 1 383 ? -2.989 -4.952 3.420 1.00 97.88 383 THR A N 1
ATOM 3006 C CA . THR A 1 383 ? -4.095 -4.468 4.261 1.00 97.88 383 THR A CA 1
ATOM 3007 C C . THR A 1 383 ? -5.314 -5.392 4.273 1.00 97.88 383 THR A C 1
ATOM 3009 O O . THR A 1 383 ? -5.990 -5.436 5.299 1.00 97.88 383 THR A O 1
ATOM 3012 N N . ASN A 1 384 ? -5.595 -6.151 3.203 1.00 98.44 384 ASN A N 1
ATOM 3013 C CA . ASN A 1 384 ? -6.661 -7.165 3.212 1.00 98.44 384 ASN A CA 1
ATOM 3014 C C . ASN A 1 384 ? -6.284 -8.324 4.142 1.00 98.44 384 ASN A C 1
ATOM 3016 O O . ASN A 1 384 ? -7.036 -8.629 5.069 1.00 98.44 384 ASN A O 1
ATOM 3020 N N . LEU A 1 385 ? -5.079 -8.881 3.972 1.00 97.94 385 LEU A N 1
ATOM 3021 C CA . LEU A 1 385 ? -4.510 -9.871 4.888 1.00 97.94 385 LEU A CA 1
ATOM 3022 C C . LEU A 1 385 ? -4.512 -9.362 6.335 1.00 97.94 385 LEU A C 1
ATOM 3024 O O . LEU A 1 385 ? -4.928 -10.078 7.247 1.00 97.94 385 LEU A O 1
ATOM 3028 N N . GLY A 1 386 ? -4.086 -8.112 6.541 1.00 98.12 386 GLY A N 1
ATOM 3029 C CA . GLY A 1 386 ? -4.124 -7.436 7.833 1.00 98.12 386 GLY A CA 1
ATOM 3030 C C . GLY A 1 386 ? -5.528 -7.410 8.423 1.00 98.12 386 GLY A C 1
ATOM 3031 O O . GLY A 1 386 ? -5.715 -7.891 9.533 1.00 98.12 386 GLY A O 1
ATOM 3032 N N . GLY A 1 387 ? -6.527 -6.939 7.676 1.00 98.56 387 GLY A N 1
ATOM 3033 C CA . GLY A 1 387 ? -7.913 -6.882 8.142 1.00 98.56 387 GLY A CA 1
ATOM 3034 C C . GLY A 1 387 ? -8.505 -8.250 8.489 1.00 98.56 387 GLY A C 1
ATOM 3035 O O . GLY A 1 387 ? -9.125 -8.391 9.543 1.00 98.56 387 GLY A O 1
ATOM 3036 N N . ARG A 1 388 ? -8.252 -9.279 7.667 1.00 98.62 388 ARG A N 1
ATOM 3037 C CA . ARG A 1 388 ? -8.654 -10.675 7.945 1.00 98.62 388 ARG A CA 1
ATOM 3038 C C . ARG A 1 388 ? -8.027 -11.192 9.236 1.00 98.62 388 ARG A C 1
ATOM 3040 O O . ARG A 1 388 ? -8.708 -11.783 10.071 1.00 98.62 388 ARG A O 1
ATOM 3047 N N . THR A 1 389 ? -6.732 -10.938 9.402 1.00 98.69 389 THR A N 1
ATOM 3048 C CA . THR A 1 389 ? -5.954 -11.377 10.564 1.00 98.69 389 THR A CA 1
ATOM 3049 C C . THR A 1 389 ? -6.398 -10.655 11.834 1.00 98.69 389 THR A C 1
ATOM 3051 O O . THR A 1 389 ? -6.615 -11.302 12.853 1.00 98.69 389 THR A O 1
ATOM 3054 N N . LEU A 1 390 ? -6.595 -9.333 11.787 1.00 98.81 390 LEU A N 1
ATOM 3055 C CA . LEU A 1 390 ? -7.088 -8.563 12.932 1.00 98.81 390 LEU A CA 1
ATOM 3056 C C . LEU A 1 390 ? -8.494 -9.005 13.343 1.00 98.81 390 LEU A C 1
ATOM 3058 O O . LEU A 1 390 ? -8.740 -9.156 14.536 1.00 98.81 390 LEU A O 1
ATOM 3062 N N . ALA A 1 391 ? -9.388 -9.269 12.384 1.00 98.81 391 ALA A N 1
ATOM 3063 C CA . ALA A 1 391 ? -10.712 -9.808 12.681 1.00 98.81 391 ALA A CA 1
ATOM 3064 C C . ALA A 1 391 ? -10.621 -11.163 13.405 1.00 98.81 391 ALA A C 1
ATOM 3066 O O . ALA A 1 391 ? -11.240 -11.337 14.453 1.00 98.81 391 ALA A O 1
ATOM 3067 N N . ALA A 1 392 ? -9.790 -12.087 12.907 1.00 98.62 392 ALA A N 1
ATOM 3068 C CA . ALA A 1 392 ? -9.567 -13.384 13.547 1.00 98.62 392 ALA A CA 1
ATOM 3069 C C . ALA A 1 392 ? -8.984 -13.247 14.970 1.00 98.62 392 ALA A C 1
ATOM 3071 O O . ALA A 1 392 ? -9.442 -13.925 15.887 1.00 98.62 392 ALA A O 1
ATOM 3072 N N . LEU A 1 393 ? -8.023 -12.337 15.178 1.00 98.62 393 LEU A N 1
ATOM 3073 C CA . LEU A 1 393 ? -7.415 -12.078 16.490 1.00 98.62 393 LEU A CA 1
ATOM 3074 C C . LEU A 1 393 ? -8.413 -11.482 17.495 1.00 98.62 393 LEU A C 1
ATOM 3076 O O . LEU A 1 393 ? -8.488 -11.956 18.628 1.00 98.62 393 LEU A O 1
ATOM 3080 N N . ILE A 1 394 ? -9.205 -10.484 17.081 1.00 98.56 394 ILE A N 1
ATOM 3081 C CA . ILE A 1 394 ? -10.248 -9.849 17.909 1.00 98.56 394 ILE A CA 1
ATOM 3082 C C . ILE A 1 394 ? -11.309 -10.873 18.327 1.00 98.56 394 ILE A C 1
ATOM 3084 O O . ILE A 1 394 ? -11.738 -10.889 19.479 1.00 98.56 394 ILE A O 1
ATOM 3088 N N . LEU A 1 395 ? -11.694 -11.764 17.409 1.00 98.38 395 LEU A N 1
ATOM 3089 C CA . LEU A 1 395 ? -12.648 -12.849 17.658 1.00 98.38 395 LEU A CA 1
ATOM 3090 C C . LEU A 1 395 ? -12.026 -14.059 18.371 1.00 98.38 395 LEU A C 1
ATOM 3092 O O . LEU A 1 395 ? -12.691 -15.079 18.542 1.00 98.38 395 LEU A O 1
ATOM 3096 N N . ASN A 1 396 ? -10.759 -13.956 18.783 1.00 97.31 396 ASN A N 1
ATOM 3097 C CA . ASN A 1 396 ? -10.008 -15.003 19.465 1.00 97.31 396 ASN A CA 1
ATOM 3098 C C . ASN A 1 396 ? -10.016 -16.356 18.729 1.00 97.31 396 ASN A C 1
ATOM 3100 O O . ASN A 1 396 ? -10.138 -17.420 19.337 1.00 97.31 396 ASN A O 1
ATOM 3104 N N . GLN A 1 397 ? -9.904 -16.313 17.405 1.00 97.56 397 GLN A N 1
ATOM 3105 C CA . GLN A 1 397 ? -9.798 -17.502 16.571 1.00 97.56 397 GLN A CA 1
ATOM 3106 C C . GLN A 1 397 ? -8.347 -17.983 16.508 1.00 97.56 397 GLN A C 1
ATOM 3108 O O . GLN A 1 397 ? -7.412 -17.185 16.480 1.00 97.56 397 GLN A O 1
ATOM 3113 N N . HIS A 1 398 ? -8.170 -19.301 16.429 1.00 95.94 398 HIS A N 1
ATOM 3114 C CA . HIS A 1 398 ? -6.876 -19.941 16.207 1.00 95.94 398 HIS A CA 1
ATOM 3115 C C . HIS A 1 398 ? -6.921 -20.681 14.874 1.00 95.94 398 HIS A C 1
ATOM 3117 O O . HIS A 1 398 ? -7.445 -21.788 14.775 1.00 95.94 398 HIS A O 1
ATOM 3123 N N . ASN A 1 399 ? -6.424 -20.030 13.831 1.00 96.12 399 ASN A N 1
ATOM 3124 C CA . ASN A 1 399 ? -6.436 -20.539 12.465 1.00 96.12 399 ASN A CA 1
ATOM 3125 C C . ASN A 1 399 ? -5.160 -20.133 11.714 1.00 96.12 399 ASN A C 1
ATOM 3127 O O . ASN A 1 399 ? -4.264 -19.487 12.268 1.00 96.12 399 ASN A O 1
ATOM 3131 N N . GLU A 1 400 ? -5.100 -20.499 10.436 1.00 95.38 400 GLU A N 1
ATOM 3132 C CA . GLU A 1 400 ? -3.963 -20.223 9.564 1.00 95.38 400 GLU A CA 1
ATOM 3133 C C . GLU A 1 400 ? -3.591 -18.736 9.498 1.00 95.38 400 GLU A C 1
ATOM 3135 O O . GLU A 1 400 ? -2.405 -18.439 9.474 1.00 95.38 400 GLU A O 1
ATOM 3140 N N . LEU A 1 401 ? -4.550 -17.801 9.554 1.00 96.88 401 LEU A N 1
ATOM 3141 C CA . LEU A 1 401 ? -4.268 -16.355 9.541 1.00 96.88 401 LEU A CA 1
ATOM 3142 C C . LEU A 1 401 ? -3.494 -15.916 10.790 1.00 96.88 401 LEU A C 1
ATOM 3144 O O . LEU A 1 401 ? -2.589 -15.089 10.715 1.00 96.88 401 LEU A O 1
ATOM 3148 N N . THR A 1 402 ? -3.849 -16.480 11.945 1.00 97.19 402 THR A N 1
ATOM 3149 C CA . THR A 1 402 ? -3.259 -16.126 13.247 1.00 97.19 402 THR A CA 1
ATOM 3150 C C . THR A 1 402 ? -1.948 -16.853 13.552 1.00 97.19 402 THR A C 1
ATOM 3152 O O . THR A 1 402 ? -1.213 -16.432 14.439 1.00 97.19 402 THR A O 1
ATOM 3155 N N . ALA A 1 403 ? -1.631 -17.918 12.809 1.00 95.69 403 ALA A N 1
ATOM 3156 C CA . ALA A 1 403 ? -0.421 -18.725 12.992 1.00 95.69 403 ALA A CA 1
ATOM 3157 C C . ALA A 1 403 ? 0.814 -18.179 12.240 1.00 95.69 403 ALA A C 1
ATOM 3159 O O . ALA A 1 403 ? 1.876 -18.802 12.250 1.00 95.69 403 ALA A O 1
ATOM 3160 N N . GLN A 1 404 ? 0.676 -17.039 11.561 1.00 96.56 404 GLN A N 1
ATOM 3161 C CA . GLN A 1 404 ? 1.681 -16.501 10.646 1.00 96.56 404 GLN A CA 1
ATOM 3162 C C . GLN A 1 404 ? 2.805 -15.734 11.362 1.00 96.56 404 GLN A C 1
ATOM 3164 O O . GLN A 1 404 ? 2.577 -15.123 12.407 1.00 96.56 404 GLN A O 1
ATOM 3169 N N . PRO A 1 405 ? 4.021 -15.661 10.785 1.00 94.69 405 PRO A N 1
ATOM 3170 C CA . PRO A 1 405 ? 5.178 -15.031 11.435 1.00 94.69 405 PRO A CA 1
ATOM 3171 C C . PRO A 1 405 ? 5.083 -13.501 11.572 1.00 94.69 405 PRO A C 1
ATOM 3173 O O . PRO A 1 405 ? 5.845 -12.907 12.334 1.00 94.69 405 PRO A O 1
ATOM 3176 N N . TRP A 1 406 ? 4.188 -12.842 10.830 1.00 94.12 406 TRP A N 1
ATOM 3177 C CA . TRP A 1 406 ? 3.903 -11.407 10.974 1.00 94.12 406 TRP A CA 1
ATOM 3178 C C . TRP A 1 406 ? 2.933 -11.095 12.124 1.00 94.12 406 TRP A C 1
ATOM 3180 O O . TRP A 1 406 ? 2.681 -9.919 12.409 1.00 94.12 406 TRP A O 1
ATOM 3190 N N . VAL A 1 407 ? 2.384 -12.117 12.786 1.00 97.19 407 VAL A N 1
ATOM 3191 C CA . VAL A 1 407 ? 1.436 -11.958 13.889 1.00 97.19 407 VAL A CA 1
ATOM 3192 C C . VAL A 1 407 ? 2.175 -11.802 15.215 1.00 97.19 407 VAL A C 1
ATOM 3194 O O . VAL A 1 407 ? 2.986 -12.636 15.612 1.00 97.19 407 VAL A O 1
ATOM 3197 N N . LEU A 1 408 ? 1.871 -10.719 15.927 1.00 97.06 408 LEU A N 1
ATOM 3198 C CA . LEU A 1 408 ? 2.366 -10.423 17.269 1.00 97.06 408 LEU A CA 1
ATOM 3199 C C . LEU A 1 408 ? 1.205 -10.546 18.258 1.00 97.06 408 LEU A C 1
ATOM 3201 O O . LEU A 1 408 ? 0.610 -9.545 18.663 1.00 97.06 408 LEU A O 1
ATOM 3205 N N . ASP A 1 409 ? 0.866 -11.786 18.607 1.00 96.12 409 ASP A N 1
ATOM 3206 C CA . ASP A 1 409 ? -0.297 -12.083 19.441 1.00 96.12 409 ASP A CA 1
ATOM 3207 C C . ASP A 1 409 ? -0.020 -11.929 20.948 1.00 96.12 409 ASP A C 1
ATOM 3209 O O . ASP A 1 409 ? 1.023 -12.356 21.444 1.00 96.12 409 ASP A O 1
ATOM 3213 N N . ASN A 1 410 ? -0.955 -11.326 21.687 1.00 95.81 410 ASN A N 1
ATOM 3214 C CA . ASN A 1 410 ? -0.800 -10.925 23.095 1.00 95.81 410 ASN A CA 1
ATOM 3215 C C . ASN A 1 410 ? 0.473 -10.108 23.370 1.00 95.81 410 ASN A C 1
ATOM 3217 O O . ASN A 1 410 ? 1.176 -10.315 24.365 1.00 95.81 410 ASN A O 1
ATOM 3221 N N . ARG A 1 411 ? 0.793 -9.167 22.480 1.00 96.94 411 ARG A N 1
ATOM 3222 C CA . ARG A 1 411 ? 1.968 -8.299 22.602 1.00 96.94 411 ARG A CA 1
ATOM 3223 C C . ARG A 1 411 ? 1.540 -6.839 22.710 1.00 96.94 411 ARG A C 1
ATOM 3225 O O . ARG A 1 411 ? 0.731 -6.394 21.906 1.00 96.94 411 ARG A O 1
ATOM 3232 N N . PRO A 1 412 ? 2.119 -6.054 23.636 1.00 95.44 412 PRO A N 1
ATOM 3233 C CA . PRO A 1 412 ? 1.822 -4.632 23.716 1.00 95.44 412 PRO A CA 1
ATOM 3234 C C . PRO A 1 412 ? 2.433 -3.877 22.535 1.00 95.44 412 PRO A C 1
ATOM 3236 O O . PRO A 1 412 ? 3.463 -4.285 21.990 1.00 95.44 412 PRO A O 1
ATOM 3239 N N . VAL A 1 413 ? 1.871 -2.712 22.202 1.00 94.19 413 VAL A N 1
ATOM 3240 C CA . VAL A 1 413 ? 2.389 -1.809 21.151 1.00 94.19 413 VAL A CA 1
ATOM 3241 C C . VAL A 1 413 ? 3.877 -1.483 21.350 1.00 94.19 413 VAL A C 1
ATOM 3243 O O . VAL A 1 413 ? 4.632 -1.411 20.385 1.00 94.19 413 VAL A O 1
ATOM 3246 N N . SER A 1 414 ? 4.334 -1.375 22.603 1.00 94.19 414 SER A N 1
ATOM 3247 C CA . SER A 1 414 ? 5.740 -1.127 22.955 1.00 94.19 414 SER A CA 1
ATOM 3248 C C . SER A 1 414 ? 6.710 -2.235 22.528 1.00 94.19 414 SER A C 1
ATOM 3250 O O . SER A 1 414 ? 7.917 -2.007 22.524 1.00 94.19 414 SER A O 1
ATOM 3252 N N . SER A 1 415 ? 6.214 -3.420 22.155 1.00 95.19 415 SER A N 1
ATOM 3253 C CA . SER A 1 415 ? 7.036 -4.509 21.617 1.00 95.19 415 SER A CA 1
ATOM 3254 C C . SER A 1 415 ? 7.475 -4.286 20.166 1.00 95.19 415 SER A C 1
ATOM 3256 O O . SER A 1 415 ? 8.401 -4.951 19.697 1.00 95.19 415 SER A O 1
ATOM 3258 N N . LEU A 1 416 ? 6.841 -3.348 19.454 1.00 95.25 416 LEU A N 1
ATOM 3259 C CA . LEU A 1 416 ? 7.251 -2.966 18.110 1.00 95.25 416 LEU A CA 1
ATOM 3260 C C . LEU A 1 416 ? 8.606 -2.256 18.152 1.00 95.25 416 LEU A C 1
ATOM 3262 O O . LEU A 1 416 ? 8.856 -1.375 18.978 1.00 95.25 416 LEU A O 1
ATOM 3266 N N . ALA A 1 417 ? 9.481 -2.592 17.206 1.00 94.44 417 ALA A N 1
ATOM 3267 C CA . ALA A 1 417 ? 10.777 -1.937 17.088 1.00 94.44 417 ALA A CA 1
ATOM 3268 C C . ALA A 1 417 ? 10.597 -0.427 16.853 1.00 94.44 417 ALA A C 1
ATOM 3270 O O . ALA A 1 417 ? 9.821 -0.007 15.994 1.00 94.44 417 ALA A O 1
ATOM 3271 N N . SER A 1 418 ? 11.314 0.385 17.628 1.00 94.75 418 SER A N 1
ATOM 3272 C CA . SER A 1 418 ? 11.275 1.843 17.507 1.00 94.75 418 SER A CA 1
ATOM 3273 C C . SER A 1 418 ? 12.335 2.342 16.528 1.00 94.75 418 SER A C 1
ATOM 3275 O O . SER A 1 418 ? 13.441 1.803 16.450 1.00 94.75 418 SER A O 1
ATOM 3277 N N . TRP A 1 419 ? 12.013 3.399 15.791 1.00 93.69 419 TRP A N 1
ATOM 3278 C CA . TRP A 1 419 ? 12.998 4.150 15.024 1.00 93.69 419 TRP A CA 1
ATOM 3279 C C . TRP A 1 419 ? 13.921 4.942 15.961 1.00 93.69 419 TRP A C 1
ATOM 3281 O O . TRP A 1 419 ? 13.454 5.442 16.989 1.00 93.69 419 TRP A O 1
ATOM 3291 N N . PRO A 1 420 ? 15.214 5.100 15.615 1.00 92.31 420 PRO A N 1
ATOM 3292 C CA . PRO A 1 420 ? 16.105 5.989 16.351 1.00 92.31 420 PRO A CA 1
ATOM 3293 C C . PRO A 1 420 ? 15.534 7.413 16.426 1.00 92.31 420 PRO A C 1
ATOM 3295 O O . PRO A 1 420 ? 14.859 7.846 15.486 1.00 92.31 420 PRO A O 1
ATOM 3298 N N . PRO A 1 421 ? 15.812 8.169 17.499 1.00 91.69 421 PRO A N 1
ATOM 3299 C CA . PRO A 1 421 ? 15.394 9.563 17.589 1.00 91.69 421 PRO A CA 1
ATOM 3300 C C . PRO A 1 421 ? 16.063 10.426 16.504 1.00 91.69 421 PRO A C 1
ATOM 3302 O O . PRO A 1 421 ? 17.043 10.029 15.865 1.00 91.69 421 PRO A O 1
ATOM 3305 N N . GLU A 1 422 ? 15.539 11.633 16.290 1.00 90.62 422 GLU A N 1
ATOM 3306 C CA . GLU A 1 422 ? 16.228 12.632 15.466 1.00 90.62 422 GLU A CA 1
ATOM 3307 C C . GLU A 1 422 ? 17.491 13.157 16.168 1.00 90.62 422 GLU A C 1
ATOM 3309 O O . GLU A 1 422 ? 17.487 13.271 17.394 1.00 90.62 422 GLU A O 1
ATOM 3314 N N . PRO A 1 423 ? 18.556 13.514 15.422 1.00 93.69 423 PRO A N 1
ATOM 3315 C CA . PRO A 1 423 ? 18.663 13.515 13.956 1.00 93.69 423 PRO A CA 1
ATOM 3316 C C . PRO A 1 423 ? 19.126 12.177 13.344 1.00 93.69 423 PRO A C 1
ATOM 3318 O O . PRO A 1 423 ? 19.290 12.088 12.126 1.00 93.69 423 PRO A O 1
ATOM 3321 N N . CYS A 1 424 ? 19.361 11.134 14.151 1.00 93.25 424 CYS A N 1
ATOM 3322 C CA . CYS A 1 424 ? 19.980 9.881 13.699 1.00 93.25 424 CYS A CA 1
ATOM 3323 C C . CYS A 1 424 ? 19.191 9.198 12.575 1.00 93.25 424 CYS A C 1
ATOM 3325 O O . CYS A 1 424 ? 19.780 8.772 11.581 1.00 93.25 424 CYS A O 1
ATOM 3327 N N . ARG A 1 425 ? 17.858 9.123 12.696 1.00 89.69 425 ARG A N 1
ATOM 3328 C CA . ARG A 1 425 ? 17.018 8.527 11.643 1.00 89.69 425 ARG A CA 1
ATOM 3329 C C . ARG A 1 425 ? 17.051 9.323 10.335 1.00 89.69 425 ARG A C 1
ATOM 3331 O O . ARG A 1 425 ? 17.124 8.714 9.272 1.00 89.69 425 ARG A O 1
ATOM 3338 N N . TRP A 1 426 ? 17.051 10.660 10.387 1.00 91.50 426 TRP A N 1
ATOM 3339 C CA . TRP A 1 426 ? 17.147 11.491 9.184 1.00 91.50 426 TRP A CA 1
ATOM 3340 C C . TRP A 1 426 ? 18.508 11.352 8.503 1.00 91.50 426 TRP A C 1
ATOM 3342 O O . TRP A 1 426 ? 18.562 11.190 7.284 1.00 91.50 426 TRP A O 1
ATOM 3352 N N . LEU A 1 427 ? 19.600 11.362 9.272 1.00 93.31 427 LEU A N 1
ATOM 3353 C CA . LEU A 1 427 ? 20.946 11.144 8.737 1.00 93.31 427 LEU A CA 1
ATOM 3354 C C . LEU A 1 427 ? 21.061 9.764 8.081 1.00 93.31 427 LEU A C 1
ATOM 3356 O O . LEU A 1 427 ? 21.527 9.668 6.949 1.00 93.31 427 LEU A O 1
ATOM 3360 N N . GLY A 1 428 ? 20.567 8.717 8.750 1.00 91.62 428 GLY A N 1
ATOM 3361 C CA . GLY A 1 428 ? 20.553 7.356 8.214 1.00 91.62 428 GLY A CA 1
ATOM 3362 C C . GLY A 1 428 ? 19.754 7.240 6.915 1.00 91.62 428 GLY A C 1
ATOM 3363 O O . GLY A 1 428 ? 20.260 6.697 5.936 1.00 91.62 428 GLY A O 1
ATOM 3364 N N . TYR A 1 429 ? 18.542 7.805 6.871 1.00 89.38 429 TYR A N 1
ATOM 3365 C CA . TYR A 1 429 ? 17.726 7.814 5.654 1.00 89.38 429 TYR A CA 1
ATOM 3366 C C . TYR A 1 429 ? 18.453 8.504 4.494 1.00 89.38 429 TYR A C 1
ATOM 3368 O O . TYR A 1 429 ? 18.562 7.939 3.408 1.00 89.38 429 TYR A O 1
ATOM 3376 N N . ASN A 1 430 ? 18.988 9.710 4.712 1.00 90.00 430 ASN A N 1
ATOM 3377 C CA . ASN A 1 430 ? 19.650 10.456 3.641 1.00 90.00 430 ASN A CA 1
ATOM 3378 C C . ASN A 1 430 ? 20.946 9.788 3.180 1.00 90.00 430 ASN A C 1
ATOM 3380 O O . ASN A 1 430 ? 21.202 9.772 1.982 1.00 90.00 430 ASN A O 1
ATOM 3384 N N . ALA A 1 431 ? 21.726 9.193 4.086 1.00 91.38 431 ALA A N 1
ATOM 3385 C CA . ALA A 1 431 ? 22.916 8.431 3.712 1.00 91.38 431 ALA A CA 1
ATOM 3386 C C . ALA A 1 431 ? 22.564 7.264 2.773 1.00 91.38 431 ALA A C 1
ATOM 3388 O O . ALA A 1 431 ? 23.209 7.091 1.739 1.00 91.38 431 ALA A O 1
ATOM 3389 N N . ILE A 1 432 ? 21.492 6.523 3.079 1.00 87.81 432 ILE A N 1
ATOM 3390 C CA . ILE A 1 432 ? 20.995 5.430 2.229 1.00 87.81 432 ILE A CA 1
ATOM 3391 C C . ILE A 1 432 ? 20.548 5.961 0.861 1.00 87.81 432 ILE A C 1
ATOM 3393 O O . ILE A 1 432 ? 20.947 5.421 -0.168 1.00 87.81 432 ILE A O 1
ATOM 3397 N N . ILE A 1 433 ? 19.769 7.047 0.824 1.00 86.88 433 ILE A N 1
ATOM 3398 C CA . ILE A 1 433 ? 19.317 7.639 -0.445 1.00 86.88 433 ILE A CA 1
ATOM 3399 C C . ILE A 1 433 ? 20.491 8.132 -1.294 1.00 86.88 433 ILE A C 1
ATOM 3401 O O . ILE A 1 433 ? 20.507 7.895 -2.499 1.00 86.88 433 ILE A O 1
ATOM 3405 N N . GLN A 1 434 ? 21.492 8.778 -0.695 1.00 87.62 434 GLN A N 1
ATOM 3406 C CA . GLN A 1 434 ? 22.680 9.210 -1.435 1.00 87.62 434 GLN A CA 1
ATOM 3407 C C . GLN A 1 434 ? 23.480 8.018 -1.970 1.00 87.62 434 GLN A C 1
ATOM 3409 O O . GLN A 1 434 ? 23.962 8.078 -3.100 1.00 87.62 434 GLN A O 1
ATOM 3414 N N . SER A 1 435 ? 23.560 6.917 -1.214 1.00 89.56 435 SER A N 1
ATOM 3415 C CA . SER A 1 435 ? 24.161 5.667 -1.694 1.00 89.56 435 SER A CA 1
ATOM 3416 C C . SER A 1 435 ? 23.422 5.119 -2.916 1.00 89.56 435 SER A C 1
ATOM 3418 O O . SER A 1 435 ? 24.061 4.771 -3.903 1.00 89.56 435 SER A O 1
ATOM 3420 N N . PHE A 1 436 ? 22.089 5.095 -2.887 1.00 88.19 436 PHE A N 1
ATOM 3421 C CA . PHE A 1 436 ? 21.266 4.646 -4.014 1.00 88.19 436 PHE A CA 1
ATOM 3422 C C . PHE A 1 436 ? 21.421 5.525 -5.251 1.00 88.19 436 PHE A C 1
ATOM 3424 O O . PHE A 1 436 ? 21.603 5.015 -6.351 1.00 88.19 436 PHE A O 1
ATOM 3431 N N . ILE A 1 437 ? 21.420 6.846 -5.073 1.00 87.00 437 ILE A N 1
ATOM 3432 C CA . ILE A 1 437 ? 21.657 7.787 -6.171 1.00 87.00 437 ILE A CA 1
ATOM 3433 C C . ILE A 1 437 ? 23.057 7.579 -6.763 1.00 87.00 437 ILE A C 1
ATOM 3435 O O . ILE A 1 437 ? 23.229 7.658 -7.979 1.00 87.00 437 ILE A O 1
ATOM 3439 N N . HIS A 1 438 ? 24.064 7.327 -5.925 1.00 88.50 438 HIS A N 1
ATOM 3440 C CA . HIS A 1 438 ? 25.426 7.064 -6.381 1.00 88.50 438 HIS A CA 1
ATOM 3441 C C . HIS A 1 438 ? 25.537 5.749 -7.164 1.00 88.50 438 HIS A C 1
ATOM 3443 O O . HIS A 1 438 ? 26.161 5.732 -8.228 1.00 88.50 438 HIS A O 1
ATOM 3449 N N . GLU A 1 439 ? 24.920 4.676 -6.663 1.00 89.38 439 GLU A N 1
ATOM 3450 C CA . GLU A 1 439 ? 24.839 3.372 -7.328 1.00 89.38 439 GLU A CA 1
ATOM 3451 C C . GLU A 1 439 ? 24.174 3.509 -8.703 1.00 89.38 439 GLU A C 1
ATOM 3453 O O . GLU A 1 439 ? 24.817 3.223 -9.715 1.00 89.38 439 GLU A O 1
ATOM 3458 N N . ASP A 1 440 ? 22.957 4.061 -8.758 1.00 87.31 440 ASP A N 1
ATOM 3459 C CA . ASP A 1 440 ? 22.204 4.228 -10.006 1.00 87.31 440 ASP A CA 1
ATOM 3460 C C . ASP A 1 440 ? 22.969 5.094 -11.017 1.00 87.31 440 ASP A C 1
ATOM 3462 O O . ASP A 1 440 ? 23.103 4.711 -12.176 1.00 87.31 440 ASP A O 1
ATOM 3466 N N . ARG A 1 441 ? 23.544 6.236 -10.602 1.00 88.69 441 ARG A N 1
ATOM 3467 C CA . ARG A 1 441 ? 24.342 7.094 -11.505 1.00 88.69 441 ARG A CA 1
ATOM 3468 C C . ARG A 1 441 ? 25.572 6.378 -12.052 1.00 88.69 441 ARG A C 1
ATOM 3470 O O . ARG A 1 441 ? 25.961 6.611 -13.194 1.00 88.69 441 ARG A O 1
ATOM 3477 N N . THR A 1 442 ? 26.207 5.539 -11.237 1.00 91.62 442 THR A N 1
ATOM 3478 C CA . THR A 1 442 ? 27.407 4.805 -11.646 1.00 91.62 442 THR A CA 1
ATOM 3479 C C . THR A 1 442 ? 27.055 3.703 -12.640 1.00 91.62 442 THR A C 1
ATOM 3481 O O . THR A 1 442 ? 27.743 3.568 -13.652 1.00 91.62 442 THR A O 1
ATOM 3484 N N . LEU A 1 443 ? 25.992 2.940 -12.379 1.00 90.69 443 LEU A N 1
ATOM 3485 C CA . LEU A 1 443 ? 25.590 1.805 -13.211 1.00 90.69 443 LEU A CA 1
ATOM 3486 C C . LEU A 1 443 ? 24.867 2.236 -14.494 1.00 90.69 443 LEU A C 1
ATOM 3488 O O . LEU A 1 443 ? 25.112 1.645 -15.547 1.00 90.69 443 LEU A O 1
ATOM 3492 N N . ALA A 1 444 ? 24.075 3.309 -14.447 1.00 87.81 444 ALA A N 1
ATOM 3493 C CA . ALA A 1 444 ? 23.413 3.870 -15.625 1.00 87.81 444 ALA A CA 1
ATOM 3494 C C . ALA A 1 444 ? 24.385 4.585 -16.580 1.00 87.81 444 ALA A C 1
ATOM 3496 O O . ALA A 1 444 ? 24.087 4.717 -17.761 1.00 87.81 444 ALA A O 1
ATOM 3497 N N . ASN A 1 445 ? 25.556 5.036 -16.109 1.00 90.00 445 ASN A N 1
ATOM 3498 C CA . ASN A 1 445 ? 26.560 5.646 -16.980 1.00 90.00 445 ASN A CA 1
ATOM 3499 C C . ASN A 1 445 ? 27.443 4.568 -17.651 1.00 90.00 445 ASN A C 1
ATOM 3501 O O . ASN A 1 445 ? 28.275 3.956 -16.967 1.00 90.00 445 ASN A O 1
ATOM 3505 N N . PRO A 1 446 ? 27.342 4.359 -18.979 1.00 86.44 446 PRO A N 1
ATOM 3506 C CA . PRO A 1 446 ? 28.147 3.360 -19.684 1.00 86.44 446 PRO A CA 1
ATOM 3507 C C . PRO A 1 446 ? 29.648 3.691 -19.685 1.00 86.44 446 PRO A C 1
ATOM 3509 O O . PRO A 1 446 ? 30.469 2.787 -19.800 1.00 86.44 446 PRO A O 1
ATOM 3512 N N . ALA A 1 447 ? 30.028 4.960 -19.491 1.00 92.12 447 ALA A N 1
ATOM 3513 C CA . ALA A 1 447 ? 31.425 5.392 -19.408 1.00 92.12 447 ALA A CA 1
ATOM 3514 C C . ALA A 1 447 ? 32.060 5.167 -18.019 1.00 92.12 447 ALA A C 1
ATOM 3516 O O . ALA A 1 447 ? 33.250 5.429 -17.824 1.00 92.12 447 ALA A O 1
ATOM 3517 N N . SER A 1 448 ? 31.295 4.699 -17.027 1.00 92.81 448 SER A N 1
ATOM 3518 C CA . SER A 1 448 ? 31.833 4.380 -15.702 1.00 92.81 448 SER A CA 1
ATOM 3519 C C . SER A 1 448 ? 32.870 3.260 -15.779 1.00 92.81 448 SER A C 1
ATOM 3521 O O . SER A 1 448 ? 32.582 2.158 -16.244 1.00 92.81 448 SER A O 1
ATOM 3523 N N . ALA A 1 449 ? 34.065 3.511 -15.238 1.00 92.81 449 ALA A N 1
ATOM 3524 C CA . ALA A 1 449 ? 35.140 2.523 -15.211 1.00 92.81 449 ALA A CA 1
ATOM 3525 C C . ALA A 1 449 ? 34.694 1.194 -14.552 1.00 92.81 449 ALA A C 1
ATOM 3527 O O . ALA A 1 449 ? 34.020 1.230 -13.515 1.00 92.81 449 ALA A O 1
ATOM 3528 N N . PRO A 1 450 ? 35.125 0.020 -15.059 1.00 90.50 450 PRO A N 1
ATOM 3529 C CA . PRO A 1 450 ? 34.677 -1.281 -14.554 1.00 90.50 450 PRO A CA 1
ATOM 3530 C C . PRO A 1 450 ? 34.883 -1.487 -13.049 1.00 90.50 450 PRO A C 1
ATOM 3532 O O . PRO A 1 450 ? 34.049 -2.099 -12.390 1.00 90.50 450 PRO A O 1
ATOM 3535 N N . TRP A 1 451 ? 35.965 -0.954 -12.473 1.00 91.06 451 TRP A N 1
ATOM 3536 C CA . TRP A 1 451 ? 36.208 -1.040 -11.031 1.00 91.06 451 TRP A CA 1
ATOM 3537 C C . TRP A 1 451 ? 35.181 -0.237 -10.217 1.00 91.06 451 TRP A C 1
ATOM 3539 O O . TRP A 1 451 ? 34.745 -0.709 -9.172 1.00 91.06 451 TRP A O 1
ATOM 3549 N N . ARG A 1 452 ? 34.729 0.928 -10.712 1.00 91.19 452 ARG A N 1
ATOM 3550 C CA . ARG A 1 452 ? 33.659 1.715 -10.074 1.00 91.19 452 ARG A CA 1
ATOM 3551 C C . ARG A 1 452 ? 32.333 0.983 -10.155 1.00 91.19 452 ARG A C 1
ATOM 3553 O O . ARG A 1 452 ? 31.640 0.892 -9.152 1.00 91.19 452 ARG A O 1
ATOM 3560 N N . ARG A 1 453 ? 32.018 0.400 -11.316 1.00 91.12 453 ARG A N 1
ATOM 3561 C CA . ARG A 1 453 ? 30.819 -0.432 -11.492 1.00 91.12 453 ARG A CA 1
ATOM 3562 C C . ARG A 1 453 ? 30.834 -1.646 -10.566 1.00 91.12 453 ARG A C 1
ATOM 3564 O O . ARG A 1 453 ? 29.811 -1.947 -9.972 1.00 91.12 453 ARG A O 1
ATOM 3571 N N . ARG A 1 454 ? 31.987 -2.300 -10.374 1.00 86.44 454 ARG A N 1
ATOM 3572 C CA . ARG A 1 454 ? 32.152 -3.418 -9.423 1.00 86.44 454 ARG A CA 1
ATOM 3573 C C . ARG A 1 454 ? 32.009 -3.007 -7.958 1.00 86.44 454 ARG A C 1
ATOM 3575 O O . ARG A 1 454 ? 31.563 -3.830 -7.176 1.00 86.44 454 ARG A O 1
ATOM 3582 N N . LEU A 1 455 ? 32.412 -1.788 -7.590 1.00 86.06 455 LEU A N 1
ATOM 3583 C CA . LEU A 1 455 ? 32.219 -1.255 -6.235 1.00 86.06 455 LEU A CA 1
ATOM 3584 C C . LEU A 1 455 ? 30.779 -0.788 -5.992 1.00 86.06 455 LEU A C 1
ATOM 3586 O O . LEU A 1 455 ? 30.286 -0.908 -4.876 1.00 86.06 455 LEU A O 1
ATOM 3590 N N . ALA A 1 456 ? 30.127 -0.242 -7.022 1.00 83.56 456 ALA A N 1
ATOM 3591 C CA . ALA A 1 456 ? 28.725 0.164 -6.977 1.00 83.56 456 ALA A CA 1
ATOM 3592 C C . ALA A 1 456 ? 27.780 -1.044 -7.021 1.00 83.56 456 ALA A C 1
ATOM 3594 O O . ALA A 1 456 ? 26.748 -1.047 -6.361 1.00 83.56 456 ALA A O 1
ATOM 3595 N N . SER A 1 457 ? 28.154 -2.086 -7.765 1.00 75.44 457 SER A N 1
ATOM 3596 C CA . SER A 1 457 ? 27.479 -3.378 -7.715 1.00 75.44 457 SER A CA 1
ATOM 3597 C C . SER A 1 457 ? 27.725 -3.987 -6.337 1.00 75.44 457 SER A C 1
ATOM 3599 O O . SER A 1 457 ? 28.881 -4.063 -5.916 1.00 75.44 457 SER A O 1
ATOM 3601 N N . PRO A 1 458 ? 26.692 -4.442 -5.618 1.00 60.69 458 PRO A N 1
ATOM 3602 C CA . PRO A 1 458 ? 26.888 -5.020 -4.299 1.00 60.69 458 PRO A CA 1
ATOM 3603 C C . PRO A 1 458 ? 27.900 -6.176 -4.362 1.00 60.69 458 PRO A C 1
ATOM 3605 O O . PRO A 1 458 ? 27.756 -7.116 -5.149 1.00 60.69 458 PRO A O 1
ATOM 3608 N N . LEU A 1 459 ? 28.955 -6.092 -3.542 1.00 44.47 459 LEU A N 1
ATOM 3609 C CA . LEU A 1 459 ? 29.938 -7.163 -3.393 1.00 44.47 459 LEU A CA 1
ATOM 3610 C C . LEU A 1 459 ? 29.221 -8.440 -2.931 1.00 44.47 459 LEU A C 1
ATOM 3612 O O . LEU A 1 459 ? 28.391 -8.429 -2.023 1.00 44.47 459 LEU A O 1
ATOM 3616 N N . ARG A 1 460 ? 29.549 -9.550 -3.593 1.00 43.28 460 ARG A N 1
ATOM 3617 C CA . ARG A 1 460 ? 28.963 -10.882 -3.415 1.00 43.28 460 ARG A CA 1
ATOM 3618 C C . ARG A 1 460 ? 29.216 -11.431 -1.998 1.00 43.28 460 ARG A C 1
ATOM 3620 O O . ARG A 1 460 ? 30.128 -12.228 -1.816 1.00 43.28 460 ARG A O 1
ATOM 3627 N N . THR A 1 461 ? 28.391 -11.056 -1.020 1.00 29.20 461 THR A N 1
ATOM 3628 C CA . THR A 1 461 ? 28.295 -11.681 0.316 1.00 29.20 461 THR A CA 1
ATOM 3629 C C . THR A 1 461 ? 26.874 -11.533 0.865 1.00 29.20 461 THR A C 1
ATOM 3631 O O . THR A 1 461 ? 26.518 -10.480 1.382 1.00 29.20 461 THR A O 1
ATOM 3634 N N . SER A 1 462 ? 26.058 -12.588 0.729 1.00 30.28 462 SER A N 1
ATOM 3635 C CA . SER A 1 462 ? 24.796 -12.818 1.469 1.00 30.28 462 SER A CA 1
ATOM 3636 C C . SER A 1 462 ? 23.798 -11.648 1.562 1.00 30.28 462 SER A C 1
ATOM 3638 O O . SER A 1 462 ? 23.058 -11.541 2.540 1.00 30.28 462 SER A O 1
ATOM 3640 N N . TRP A 1 463 ? 23.772 -10.762 0.568 1.00 33.75 463 TRP A N 1
ATOM 3641 C CA . TRP A 1 463 ? 22.915 -9.580 0.556 1.00 33.75 463 TRP A CA 1
ATOM 3642 C C . TRP A 1 463 ? 21.763 -9.814 -0.414 1.00 33.75 463 TRP A C 1
ATOM 3644 O O . TRP A 1 463 ? 21.954 -9.845 -1.628 1.00 33.75 463 TRP A O 1
ATOM 3654 N N . LYS A 1 464 ? 20.597 -10.114 0.160 1.00 39.59 464 LYS A N 1
ATOM 3655 C CA . LYS A 1 464 ? 19.403 -10.575 -0.544 1.00 39.59 464 LYS A CA 1
ATOM 3656 C C . LYS A 1 464 ? 18.799 -9.440 -1.370 1.00 39.59 464 LYS A C 1
ATOM 3658 O O . LYS A 1 464 ? 18.670 -8.311 -0.903 1.00 39.59 464 LYS A O 1
ATOM 3663 N N . ALA A 1 465 ? 18.488 -9.751 -2.620 1.00 29.81 465 ALA A N 1
ATOM 3664 C CA . ALA A 1 465 ? 17.895 -8.835 -3.574 1.00 29.81 465 ALA A CA 1
ATOM 3665 C C . ALA A 1 465 ? 16.389 -8.726 -3.305 1.00 29.81 465 ALA A C 1
ATOM 3667 O O . ALA A 1 465 ? 15.596 -9.463 -3.864 1.00 29.81 465 ALA A O 1
ATOM 3668 N N . SER A 1 466 ? 15.993 -7.797 -2.443 1.00 33.00 466 SER A N 1
ATOM 3669 C CA . SER A 1 466 ? 14.669 -7.177 -2.508 1.00 33.00 466 SER A CA 1
ATOM 3670 C C . SER A 1 466 ? 14.868 -5.679 -2.734 1.00 33.00 466 SER A C 1
ATOM 3672 O O . SER A 1 466 ? 15.918 -5.123 -2.391 1.00 33.00 466 SER A O 1
ATOM 3674 N N . CYS A 1 467 ? 13.878 -4.995 -3.309 1.00 34.19 467 CYS A N 1
ATOM 3675 C CA . CYS A 1 467 ? 13.933 -3.560 -3.623 1.00 34.19 467 CYS A CA 1
ATOM 3676 C C . CYS A 1 467 ? 14.122 -2.631 -2.391 1.00 34.19 467 CYS A C 1
ATOM 3678 O O . CYS A 1 467 ? 14.042 -1.404 -2.508 1.00 34.19 467 CYS A O 1
ATOM 3680 N N . THR A 1 468 ? 14.384 -3.176 -1.197 1.00 37.59 468 THR A N 1
ATOM 3681 C CA . THR A 1 468 ? 14.151 -2.498 0.085 1.00 37.59 468 THR A CA 1
ATOM 3682 C C . THR A 1 468 ? 15.100 -2.846 1.242 1.00 37.59 468 THR A C 1
ATOM 3684 O O . THR A 1 468 ? 14.855 -2.415 2.366 1.00 37.59 468 THR A O 1
ATOM 3687 N N . ASP A 1 469 ? 16.207 -3.556 1.032 1.00 40.81 469 ASP A N 1
ATOM 3688 C CA . ASP A 1 469 ? 16.985 -4.100 2.157 1.00 40.81 469 ASP A CA 1
ATOM 3689 C C . ASP A 1 469 ? 18.098 -3.193 2.738 1.00 40.81 469 ASP A C 1
ATOM 3691 O O . ASP A 1 469 ? 19.076 -2.917 2.052 1.00 40.81 469 ASP A O 1
ATOM 3695 N N . PHE A 1 470 ? 18.024 -2.854 4.045 1.00 32.12 470 PHE A N 1
ATOM 3696 C CA . PHE A 1 470 ? 19.184 -2.578 4.932 1.00 32.12 470 PHE A CA 1
ATOM 3697 C C . PHE A 1 470 ? 18.904 -2.861 6.434 1.00 32.12 470 PHE A C 1
ATOM 3699 O O . PHE A 1 470 ? 17.812 -2.564 6.924 1.00 32.12 470 PHE A O 1
ATOM 3706 N N . PRO A 1 471 ? 19.886 -3.379 7.210 1.00 27.34 471 PRO A N 1
ATOM 3707 C CA . PRO A 1 471 ? 19.823 -3.489 8.668 1.00 27.34 471 PRO A CA 1
ATOM 3708 C C . PRO A 1 471 ? 20.487 -2.279 9.357 1.00 27.34 471 PRO A C 1
ATOM 3710 O O . PRO A 1 471 ? 21.614 -1.919 9.035 1.00 27.34 471 PRO A O 1
ATOM 3713 N N . PHE A 1 472 ? 19.840 -1.700 10.371 1.00 27.97 472 PHE A N 1
ATOM 3714 C CA . PHE A 1 472 ? 20.567 -0.991 11.434 1.00 27.97 472 PHE A CA 1
ATOM 3715 C C . PHE A 1 472 ? 20.742 -1.953 12.621 1.00 27.97 472 PHE A C 1
ATOM 3717 O O . PHE A 1 472 ? 19.807 -2.724 12.885 1.00 27.97 472 PHE A O 1
ATOM 3724 N N . PRO A 1 473 ? 21.878 -1.914 13.339 1.00 22.23 473 PRO A N 1
ATOM 3725 C CA . PRO A 1 473 ? 22.104 -2.762 14.505 1.00 22.23 473 PRO A CA 1
ATOM 3726 C C . PRO A 1 473 ? 21.020 -2.522 15.566 1.00 22.23 473 PRO A C 1
ATOM 3728 O O . PRO A 1 473 ? 20.696 -1.380 15.895 1.00 22.23 473 PRO A O 1
ATOM 3731 N N . ASP A 1 474 ? 20.434 -3.609 16.073 1.00 24.78 474 ASP A N 1
ATOM 3732 C CA . ASP A 1 474 ? 19.611 -3.591 17.283 1.00 24.78 474 ASP A CA 1
ATOM 3733 C C . ASP A 1 474 ? 20.552 -3.372 18.475 1.00 24.78 474 ASP A C 1
ATOM 3735 O O . ASP A 1 474 ? 21.206 -4.299 18.944 1.00 24.78 474 ASP A O 1
ATOM 3739 N N . THR A 1 475 ? 20.635 -2.143 18.979 1.00 24.44 475 THR A N 1
ATOM 3740 C CA . THR A 1 475 ? 21.168 -1.893 20.323 1.00 24.44 475 THR A CA 1
ATOM 3741 C C . THR A 1 475 ? 20.020 -2.030 21.320 1.00 24.44 475 THR A C 1
ATOM 3743 O O . THR A 1 475 ? 19.417 -1.039 21.731 1.00 24.44 475 THR A O 1
ATOM 3746 N N . GLY A 1 476 ? 19.663 -3.270 21.656 1.00 23.47 476 GLY A N 1
ATOM 3747 C CA . GLY A 1 476 ? 18.898 -3.553 22.871 1.00 23.47 476 GLY A CA 1
ATOM 3748 C C . GLY A 1 476 ? 19.829 -3.498 24.090 1.00 23.47 476 GLY A C 1
ATOM 3749 O O . GLY A 1 476 ? 21.003 -3.851 23.956 1.00 23.47 476 GLY A O 1
ATOM 3750 N N . PRO A 1 477 ? 19.360 -3.055 25.270 1.00 26.30 477 PRO A N 1
ATOM 3751 C CA . PRO A 1 477 ? 20.174 -3.092 26.474 1.00 26.30 477 PRO A CA 1
ATOM 3752 C C . PRO A 1 477 ? 20.402 -4.552 26.876 1.00 26.30 477 PRO A C 1
ATOM 3754 O O . PRO A 1 477 ? 19.468 -5.291 27.182 1.00 26.30 477 PRO A O 1
ATOM 3757 N N . THR A 1 478 ? 21.663 -4.971 26.868 1.00 26.94 478 THR A N 1
ATOM 3758 C CA . THR A 1 478 ? 22.120 -6.155 27.590 1.00 26.94 478 THR A CA 1
ATOM 3759 C C . THR A 1 478 ? 21.895 -5.922 29.080 1.00 26.94 478 THR A C 1
ATOM 3761 O O . THR A 1 478 ? 22.511 -5.034 29.665 1.00 26.94 478 THR A O 1
ATOM 3764 N N . GLY A 1 479 ? 21.012 -6.712 29.678 1.00 24.16 479 GLY A N 1
ATOM 3765 C CA . GLY A 1 479 ? 20.719 -6.671 31.106 1.00 24.16 479 GLY A CA 1
ATOM 3766 C C . GLY A 1 479 ? 19.903 -7.886 31.524 1.00 24.16 479 GLY A C 1
ATOM 3767 O O . GLY A 1 479 ? 18.756 -7.748 31.926 1.00 24.16 479 GLY A O 1
ATOM 3768 N N . HIS A 1 480 ? 20.473 -9.083 31.378 1.00 24.20 480 HIS A N 1
ATOM 3769 C CA . HIS A 1 480 ? 19.997 -10.257 32.105 1.00 24.20 480 HIS A CA 1
ATOM 3770 C C . HIS A 1 480 ? 20.910 -10.454 33.314 1.00 24.20 480 HIS A C 1
ATOM 3772 O O . HIS A 1 480 ? 21.922 -11.146 33.237 1.00 24.20 480 HIS A O 1
ATOM 3778 N N . GLU A 1 481 ? 20.557 -9.809 34.424 1.00 24.36 481 GLU A N 1
ATOM 3779 C CA . GLU A 1 481 ? 20.986 -10.259 35.743 1.00 24.36 481 GLU A CA 1
ATOM 3780 C C . GLU A 1 481 ? 20.088 -11.424 36.163 1.00 24.36 481 GLU A C 1
ATOM 3782 O O . GLU A 1 481 ? 18.861 -11.324 36.207 1.00 24.36 481 GLU A O 1
ATOM 3787 N N . HIS A 1 482 ? 20.728 -12.559 36.425 1.00 24.48 482 HIS A N 1
ATOM 3788 C CA . HIS A 1 482 ? 20.131 -13.700 37.094 1.00 24.48 482 HIS A CA 1
ATOM 3789 C C . HIS A 1 482 ? 19.813 -13.332 38.547 1.00 24.48 482 HIS A C 1
ATOM 3791 O O . HIS A 1 482 ? 20.724 -13.011 39.304 1.00 24.48 482 HIS A O 1
ATOM 3797 N N . TYR A 1 483 ? 18.555 -13.497 38.958 1.00 25.33 483 TYR A N 1
ATOM 3798 C CA . TYR A 1 483 ? 18.205 -13.715 40.361 1.00 25.33 483 TYR A CA 1
ATOM 3799 C C . TYR A 1 483 ? 17.362 -14.994 40.498 1.00 25.33 483 TYR A C 1
ATOM 3801 O O . TYR A 1 483 ? 16.489 -15.239 39.661 1.00 25.33 483 TYR A O 1
ATOM 3809 N N . PRO A 1 484 ? 17.644 -15.841 41.507 1.00 23.47 484 PRO A N 1
ATOM 3810 C CA . PRO A 1 484 ? 16.995 -17.131 41.683 1.00 23.47 484 PRO A CA 1
ATOM 3811 C C . PRO A 1 484 ? 15.638 -16.976 42.377 1.00 23.47 484 PRO A C 1
ATOM 3813 O O . PRO A 1 484 ? 15.478 -16.183 43.304 1.00 23.47 484 PRO A O 1
ATOM 3816 N N . VAL A 1 485 ? 14.669 -17.779 41.945 1.00 25.05 485 VAL A N 1
ATOM 3817 C CA . VAL A 1 485 ? 13.365 -17.918 42.600 1.00 25.05 485 VAL A CA 1
ATOM 3818 C C . VAL A 1 485 ? 13.541 -18.791 43.845 1.00 25.05 485 VAL A C 1
ATOM 3820 O O . VAL A 1 485 ? 13.955 -19.943 43.741 1.00 25.05 485 VAL A O 1
ATOM 3823 N N . GLN A 1 486 ? 13.243 -18.230 45.018 1.00 23.33 486 GLN A N 1
ATOM 3824 C CA . GLN A 1 486 ? 13.065 -18.974 46.265 1.00 23.33 486 GLN A CA 1
ATOM 3825 C C . GLN A 1 486 ? 11.661 -19.591 46.301 1.00 23.33 486 GLN A C 1
ATOM 3827 O O . GLN A 1 486 ? 10.658 -18.891 46.167 1.00 23.33 486 GLN A O 1
ATOM 3832 N N . GLU A 1 487 ? 11.608 -20.905 46.500 1.00 23.58 487 GLU A N 1
ATOM 3833 C CA . GLU A 1 487 ? 10.398 -21.663 46.809 1.00 23.58 487 GLU A CA 1
ATOM 3834 C C . GLU A 1 487 ? 10.027 -21.521 48.291 1.00 23.58 487 GLU A C 1
ATOM 3836 O O . GLU A 1 487 ? 10.881 -21.647 49.167 1.00 23.58 487 GLU A O 1
ATOM 3841 N N . HIS A 1 488 ? 8.731 -21.387 48.580 1.00 24.56 488 HIS A N 1
ATOM 3842 C CA . HIS A 1 488 ? 8.163 -21.819 49.856 1.00 24.56 488 HIS A CA 1
ATOM 3843 C C . HIS A 1 488 ? 6.751 -22.409 49.670 1.00 24.56 488 HIS A C 1
ATOM 3845 O O . HIS A 1 488 ? 6.082 -22.119 48.678 1.00 24.56 488 HIS A O 1
ATOM 3851 N N . PRO A 1 489 ? 6.319 -23.307 50.577 1.00 28.28 489 PRO A N 1
ATOM 3852 C CA . PRO A 1 489 ? 5.563 -24.497 50.212 1.00 28.28 489 PRO A CA 1
ATOM 3853 C C . PRO A 1 489 ? 4.083 -24.392 50.585 1.00 28.28 489 PRO A C 1
ATOM 3855 O O . PRO A 1 489 ? 3.731 -23.808 51.611 1.00 28.28 489 PRO A O 1
ATOM 3858 N N . GLN A 1 490 ? 3.211 -25.061 49.825 1.00 26.42 490 GLN A N 1
ATOM 3859 C CA . GLN A 1 490 ? 1.846 -25.327 50.276 1.00 26.42 490 GLN A CA 1
ATOM 3860 C C . GLN A 1 490 ? 1.468 -26.814 50.208 1.00 26.42 490 GLN A C 1
ATOM 3862 O O . GLN A 1 490 ? 1.559 -27.501 49.195 1.00 26.42 490 GLN A O 1
ATOM 3867 N N . ARG A 1 491 ? 1.080 -27.251 51.406 1.00 25.09 491 ARG A N 1
ATOM 3868 C CA . ARG A 1 491 ? 0.477 -28.485 51.912 1.00 25.09 491 ARG A CA 1
ATOM 3869 C C . ARG A 1 491 ? -0.459 -29.237 50.946 1.00 25.09 491 ARG A C 1
ATOM 3871 O O . ARG A 1 491 ? -1.352 -28.655 50.346 1.00 25.09 491 ARG A O 1
ATOM 3878 N N . ARG A 1 492 ? -0.337 -30.572 50.949 1.00 24.97 492 ARG A N 1
ATOM 3879 C CA . ARG A 1 492 ? -1.442 -31.533 50.712 1.00 24.97 492 ARG A CA 1
ATOM 3880 C C . ARG A 1 492 ? -2.074 -31.910 52.072 1.00 24.97 492 ARG A C 1
ATOM 3882 O O . ARG A 1 492 ? -1.391 -31.718 53.081 1.00 24.97 492 ARG A O 1
ATOM 3889 N N . PRO A 1 493 ? -3.313 -32.447 52.148 1.00 32.44 493 PRO A N 1
ATOM 3890 C CA . PRO A 1 493 ? -3.555 -33.876 51.864 1.00 32.44 493 PRO A CA 1
ATOM 3891 C C . PRO A 1 493 ? -4.932 -34.195 51.236 1.00 32.44 493 PRO A C 1
ATOM 3893 O O . PRO A 1 493 ? -5.866 -33.407 51.309 1.00 32.44 493 PRO A O 1
ATOM 3896 N N . GLY A 1 494 ? -5.070 -35.400 50.671 1.00 24.39 494 GLY A N 1
ATOM 3897 C CA . GLY A 1 494 ? -6.378 -35.975 50.329 1.00 24.39 494 GLY A CA 1
ATOM 3898 C C . GLY A 1 494 ? -6.304 -37.047 49.248 1.00 24.39 494 GLY A C 1
ATOM 3899 O O . GLY A 1 494 ? -6.238 -36.737 48.068 1.00 24.39 494 GLY A O 1
ATOM 3900 N N . ALA A 1 495 ? -6.250 -38.306 49.669 1.00 24.53 495 ALA A N 1
ATOM 3901 C CA . ALA A 1 495 ? -6.088 -39.501 48.849 1.00 24.53 495 ALA A CA 1
ATOM 3902 C C . ALA A 1 495 ? -7.337 -39.855 48.021 1.00 24.53 495 ALA A C 1
ATOM 3904 O O . ALA A 1 495 ? -8.438 -39.635 48.499 1.00 24.53 495 ALA A O 1
ATOM 3905 N N . PHE A 1 496 ? -7.155 -40.489 46.854 1.00 23.88 496 PHE A N 1
ATOM 3906 C CA . PHE A 1 496 ? -7.870 -41.713 46.441 1.00 23.88 496 PHE A CA 1
ATOM 3907 C C . PHE A 1 496 ? -7.238 -42.297 45.151 1.00 23.88 496 PHE A C 1
ATOM 3909 O O . PHE A 1 496 ? -6.995 -41.599 44.171 1.00 23.88 496 PHE A O 1
ATOM 3916 N N . LYS A 1 497 ? -6.944 -43.599 45.179 1.00 25.61 497 LYS A N 1
ATOM 3917 C CA . LYS A 1 497 ? -6.638 -44.540 44.071 1.00 25.61 497 LYS A CA 1
ATOM 3918 C C . LYS A 1 497 ? -7.526 -45.777 44.351 1.00 25.61 497 LYS A C 1
ATOM 3920 O O . LYS A 1 497 ? -7.838 -45.941 45.534 1.00 25.61 497 LYS A O 1
ATOM 3925 N N . PRO A 1 498 ? -7.891 -46.675 43.398 1.00 37.50 498 PRO A N 1
ATOM 3926 C CA . PRO A 1 498 ? -6.943 -47.326 42.470 1.00 37.50 498 PRO A CA 1
ATOM 3927 C C . PRO A 1 498 ? -7.500 -47.835 41.106 1.00 37.50 498 PRO A C 1
ATOM 3929 O O . PRO A 1 498 ? -8.693 -47.793 40.842 1.00 37.50 498 PRO A O 1
ATOM 3932 N N . GLY A 1 499 ? -6.609 -48.410 40.274 1.00 23.98 499 GLY A N 1
ATOM 3933 C CA . GLY A 1 499 ? -6.943 -49.327 39.159 1.00 23.98 499 GLY A CA 1
ATOM 3934 C C . GLY A 1 499 ? -6.005 -49.209 37.941 1.00 23.98 499 GLY A C 1
ATOM 3935 O O . GLY A 1 499 ? -6.172 -48.282 37.169 1.00 23.98 499 GLY A O 1
ATOM 3936 N N . ARG A 1 500 ? -4.867 -49.937 37.900 1.00 26.12 500 ARG A N 1
ATOM 3937 C CA . ARG A 1 500 ? -4.511 -51.081 36.995 1.00 26.12 500 ARG A CA 1
ATOM 3938 C C . ARG A 1 500 ? -4.533 -50.749 35.477 1.00 26.12 500 ARG A C 1
ATOM 3940 O O . ARG A 1 500 ? -5.541 -50.270 35.001 1.00 26.12 500 ARG A O 1
ATOM 3947 N N . GLY A 1 501 ? -3.516 -51.024 34.646 1.00 24.42 501 GLY A N 1
ATOM 3948 C CA . GLY A 1 501 ? -2.267 -51.778 34.807 1.00 24.42 501 GLY A CA 1
ATOM 3949 C C . GLY A 1 501 ? -1.372 -51.773 33.539 1.00 24.42 501 GLY A C 1
ATOM 3950 O O . GLY A 1 501 ? -1.722 -51.147 32.549 1.00 24.42 501 GLY A O 1
ATOM 3951 N N . ALA A 1 502 ? -0.239 -52.493 33.651 1.00 25.78 502 ALA A N 1
ATOM 3952 C CA . ALA A 1 502 ? 0.710 -53.025 32.640 1.00 25.78 502 ALA A CA 1
ATOM 3953 C C . ALA A 1 502 ? 1.356 -52.040 31.624 1.00 25.78 502 ALA A C 1
ATOM 3955 O O . ALA A 1 502 ? 0.670 -51.461 30.799 1.00 25.78 502 ALA A O 1
ATOM 3956 N N . ALA A 1 503 ? 2.652 -51.694 31.684 1.00 24.34 503 ALA A N 1
ATOM 3957 C CA . ALA A 1 503 ? 3.906 -52.473 31.558 1.00 24.34 503 ALA A CA 1
ATOM 3958 C C . ALA A 1 503 ? 4.304 -52.799 30.105 1.00 24.34 503 ALA A C 1
ATOM 3960 O O . ALA A 1 503 ? 3.602 -53.568 29.473 1.00 24.34 503 ALA A O 1
ATOM 3961 N N . TRP A 1 504 ? 5.464 -52.287 29.653 1.00 25.02 504 TRP A N 1
ATOM 3962 C CA . TRP A 1 504 ? 6.571 -53.049 29.034 1.00 25.02 504 TRP A CA 1
ATOM 3963 C C . TRP A 1 504 ? 7.902 -52.266 29.147 1.00 25.02 504 TRP A C 1
ATOM 3965 O O . TRP A 1 504 ? 7.958 -51.060 28.917 1.00 25.02 504 TRP A O 1
ATOM 3975 N N . ARG A 1 505 ? 8.953 -52.979 29.583 1.00 24.16 505 ARG A N 1
ATOM 3976 C CA . ARG A 1 505 ? 10.394 -52.618 29.608 1.00 24.16 505 ARG A CA 1
ATOM 3977 C C . ARG A 1 505 ? 11.009 -52.915 28.226 1.00 24.16 505 ARG A C 1
ATOM 3979 O O . ARG A 1 505 ? 10.398 -53.676 27.491 1.00 24.16 505 ARG A O 1
ATOM 3986 N N . THR A 1 506 ? 12.142 -52.333 27.813 1.00 27.02 506 THR A N 1
ATOM 3987 C CA . THR A 1 506 ? 13.557 -52.756 28.062 1.00 27.02 506 THR A CA 1
ATOM 3988 C C . THR A 1 506 ? 14.510 -51.581 27.702 1.00 27.02 506 THR A C 1
ATOM 3990 O O . THR A 1 506 ? 14.259 -50.918 26.704 1.00 27.02 506 THR A O 1
ATOM 3993 N N . ARG A 1 507 ? 15.468 -51.091 28.526 1.00 25.34 507 ARG A N 1
ATOM 3994 C CA . ARG A 1 507 ? 16.885 -51.528 28.776 1.00 25.34 507 ARG A CA 1
ATOM 3995 C C . ARG A 1 507 ? 17.607 -52.073 27.525 1.00 25.34 507 ARG A C 1
ATOM 3997 O O . ARG A 1 507 ? 16.993 -52.835 26.802 1.00 25.34 507 ARG A O 1
ATOM 4004 N N . SER A 1 508 ? 18.871 -51.780 27.200 1.00 27.56 508 SER A N 1
ATOM 4005 C CA . SER A 1 508 ? 20.091 -51.384 27.947 1.00 27.56 508 SER A CA 1
ATOM 4006 C C . SER A 1 508 ? 21.172 -50.983 26.917 1.00 27.56 508 SER A C 1
ATOM 4008 O O . SER A 1 508 ? 21.176 -51.568 25.841 1.00 27.56 508 SER A O 1
ATOM 4010 N N . GLY A 1 509 ? 22.004 -49.959 27.147 1.00 24.77 509 GLY A N 1
ATOM 4011 C CA . GLY A 1 509 ? 23.369 -50.069 27.715 1.00 24.77 509 GLY A CA 1
ATOM 4012 C C . GLY A 1 509 ? 24.423 -50.009 26.590 1.00 24.77 509 GLY A C 1
ATOM 4013 O O . GLY A 1 509 ? 24.087 -50.285 25.449 1.00 24.77 509 GLY A O 1
ATOM 4014 N N . ASP A 1 510 ? 25.696 -49.680 26.766 1.00 27.00 510 ASP A N 1
ATOM 4015 C CA . ASP A 1 510 ? 26.473 -48.939 27.766 1.00 27.00 510 ASP A CA 1
ATOM 4016 C C . ASP A 1 510 ? 27.901 -48.778 27.162 1.00 27.00 510 ASP A C 1
ATOM 4018 O O . ASP A 1 510 ? 28.210 -49.440 26.169 1.00 27.00 510 ASP A O 1
ATOM 4022 N N . VAL A 1 511 ? 28.784 -48.011 27.824 1.00 27.92 511 VAL A N 1
ATOM 4023 C CA . VAL A 1 511 ? 30.270 -47.943 27.651 1.00 27.92 511 VAL A CA 1
ATOM 4024 C C . VAL A 1 511 ? 30.807 -47.086 26.474 1.00 27.92 511 VAL A C 1
ATOM 4026 O O . VAL A 1 511 ? 30.377 -47.234 25.343 1.00 27.92 511 VAL A O 1
ATOM 4029 N N . GLY A 1 512 ? 31.805 -46.194 26.592 1.00 24.19 512 GLY A N 1
ATOM 4030 C CA . GLY A 1 512 ? 32.666 -45.740 27.691 1.00 24.19 512 GLY A CA 1
ATOM 4031 C C . GLY A 1 512 ? 33.979 -45.114 27.153 1.00 24.19 512 GLY A C 1
ATOM 4032 O O . GLY A 1 512 ? 34.399 -45.432 26.047 1.00 24.19 512 GLY A O 1
ATOM 4033 N N . HIS A 1 513 ? 34.638 -44.298 27.999 1.00 26.66 513 HIS A N 1
ATOM 4034 C CA . HIS A 1 513 ? 36.070 -43.890 27.979 1.00 26.66 513 HIS A CA 1
ATOM 4035 C C . HIS A 1 513 ? 36.538 -42.802 26.975 1.00 26.66 513 HIS A C 1
ATOM 4037 O O . HIS A 1 513 ? 36.082 -42.766 25.848 1.00 26.66 513 HIS A O 1
ATOM 4043 N N . LEU A 1 514 ? 37.487 -41.887 27.256 1.00 26.70 514 LEU A N 1
ATOM 4044 C CA . LEU A 1 514 ? 38.272 -41.469 28.437 1.00 26.70 514 LEU A CA 1
ATOM 4045 C C . LEU A 1 514 ? 39.040 -40.160 28.090 1.00 26.70 514 LEU A C 1
ATOM 4047 O O . LEU A 1 514 ? 39.514 -40.015 26.973 1.00 26.70 514 LEU A O 1
ATOM 4051 N N . ARG A 1 515 ? 39.259 -39.318 29.118 1.00 25.05 515 ARG A N 1
ATOM 4052 C CA . ARG A 1 515 ? 40.445 -38.475 29.448 1.00 25.05 515 ARG A CA 1
ATOM 4053 C C . ARG A 1 515 ? 41.033 -37.452 28.454 1.00 25.05 515 ARG A C 1
ATOM 4055 O O . ARG A 1 515 ? 41.464 -37.775 27.360 1.00 25.05 515 ARG A O 1
ATOM 4062 N N . GLY A 1 516 ? 41.323 -36.267 29.009 1.00 24.69 516 GLY A N 1
ATOM 4063 C CA . GLY A 1 516 ? 42.443 -35.416 28.584 1.00 24.69 516 GLY A CA 1
ATOM 4064 C C . GLY A 1 516 ? 42.363 -33.990 29.130 1.00 24.69 516 GLY A C 1
ATOM 4065 O O . GLY A 1 516 ? 41.615 -33.176 28.611 1.00 24.69 516 GLY A O 1
ATOM 4066 N N . ALA A 1 517 ? 43.106 -33.696 30.197 1.00 26.08 517 ALA A N 1
ATOM 4067 C CA . ALA A 1 517 ? 43.120 -32.421 30.917 1.00 26.08 517 ALA A CA 1
ATOM 4068 C C . ALA A 1 517 ? 44.333 -31.533 30.548 1.00 26.08 517 ALA A C 1
ATOM 4070 O O . ALA A 1 517 ? 45.271 -32.011 29.923 1.00 26.08 517 ALA A O 1
ATOM 4071 N N . GLN A 1 518 ? 44.333 -30.314 31.121 1.00 25.30 518 GLN A N 1
ATOM 4072 C CA . GLN A 1 518 ? 45.430 -29.330 31.332 1.00 25.30 518 GLN A CA 1
ATOM 4073 C C . GLN A 1 518 ? 45.498 -28.178 30.302 1.00 25.30 518 GLN A C 1
ATOM 4075 O O . GLN A 1 518 ? 45.706 -28.405 29.123 1.00 25.30 518 GLN A O 1
ATOM 4080 N N . ARG A 1 519 ? 45.113 -26.925 30.623 1.00 25.33 519 ARG A N 1
ATOM 4081 C CA . ARG A 1 519 ? 45.725 -25.850 31.465 1.00 25.33 519 ARG A CA 1
ATOM 4082 C C . ARG A 1 519 ? 47.137 -25.404 31.041 1.00 25.33 519 ARG A C 1
ATOM 4084 O O . ARG A 1 519 ? 48.055 -26.195 31.162 1.00 25.33 519 ARG A O 1
ATOM 4091 N N . TRP A 1 520 ? 47.279 -24.104 30.715 1.00 22.91 520 TRP A N 1
ATOM 4092 C CA . TRP A 1 520 ? 48.219 -23.067 31.239 1.00 22.91 520 TRP A CA 1
ATOM 4093 C C . TRP A 1 520 ? 48.315 -21.894 30.221 1.00 22.91 520 TRP A C 1
ATOM 4095 O O . TRP A 1 520 ? 48.588 -22.119 29.055 1.00 22.91 520 TRP A O 1
ATOM 4105 N N . ARG A 1 521 ? 47.813 -20.678 30.512 1.00 25.41 521 ARG A N 1
ATOM 4106 C CA . ARG A 1 521 ? 48.447 -19.490 31.156 1.00 25.41 521 ARG A CA 1
ATOM 4107 C C . ARG A 1 521 ? 49.634 -18.849 30.396 1.00 25.41 521 ARG A C 1
ATOM 4109 O O . ARG A 1 521 ? 50.728 -19.386 30.464 1.00 25.41 521 ARG A O 1
ATOM 4116 N N . ARG A 1 522 ? 49.443 -17.615 29.882 1.00 26.83 522 ARG A N 1
ATOM 4117 C CA . ARG A 1 522 ? 49.987 -16.305 30.365 1.00 26.83 522 ARG A CA 1
ATOM 4118 C C . ARG A 1 522 ? 50.351 -15.296 29.250 1.00 26.83 522 ARG A C 1
ATOM 4120 O O . ARG A 1 522 ? 51.136 -15.583 28.363 1.00 26.83 522 ARG A O 1
ATOM 4127 N N . ASN A 1 523 ? 49.819 -14.084 29.447 1.00 26.52 523 ASN A N 1
ATOM 4128 C CA . ASN A 1 523 ? 50.248 -12.729 29.061 1.00 26.52 523 ASN A CA 1
ATOM 4129 C C . ASN A 1 523 ? 51.665 -12.514 28.500 1.00 26.52 523 ASN A C 1
ATOM 4131 O O . ASN A 1 523 ? 52.633 -12.967 29.109 1.00 26.52 523 ASN A O 1
ATOM 4135 N N . ARG A 1 524 ? 51.776 -11.548 27.570 1.00 26.17 524 ARG A N 1
ATOM 4136 C CA . ARG A 1 524 ? 52.648 -10.360 27.717 1.00 26.17 524 ARG A CA 1
ATOM 4137 C C . ARG A 1 524 ? 52.211 -9.193 26.814 1.00 26.17 524 ARG A C 1
ATOM 4139 O O . ARG A 1 524 ? 51.878 -9.385 25.653 1.00 26.17 524 ARG A O 1
ATOM 4146 N N . HIS A 1 525 ? 52.234 -8.001 27.408 1.00 25.98 525 HIS A N 1
ATOM 4147 C CA . HIS A 1 525 ? 52.188 -6.676 26.784 1.00 25.98 525 HIS A CA 1
ATOM 4148 C C . HIS A 1 525 ? 53.446 -6.385 25.953 1.00 25.98 525 HIS A C 1
ATOM 4150 O O . HIS A 1 525 ? 54.507 -6.900 26.297 1.00 25.98 525 HIS A O 1
ATOM 4156 N N . LEU A 1 526 ? 53.342 -5.456 24.994 1.00 26.61 526 LEU A N 1
ATOM 4157 C CA . LEU A 1 526 ? 54.289 -4.347 24.772 1.00 26.61 526 LEU A CA 1
ATOM 4158 C C . LEU A 1 526 ? 53.658 -3.315 23.816 1.00 26.61 526 LEU A C 1
ATOM 4160 O O . LEU A 1 526 ? 52.938 -3.681 22.891 1.00 26.61 526 LEU A O 1
ATOM 4164 N N . GLY A 1 527 ? 53.884 -2.030 24.093 1.00 22.23 527 GLY A N 1
ATOM 4165 C CA . GLY A 1 527 ? 53.387 -0.895 23.313 1.00 22.23 527 GLY A CA 1
ATOM 4166 C C . GLY A 1 527 ? 54.502 -0.055 22.678 1.00 22.23 527 GLY A C 1
ATOM 4167 O O . GLY A 1 527 ? 55.672 -0.406 22.780 1.00 22.23 527 GLY A O 1
ATOM 4168 N N . MET A 1 528 ? 54.071 1.094 22.135 1.00 22.97 528 MET A N 1
ATOM 4169 C CA . MET A 1 528 ? 54.805 2.285 21.644 1.00 22.97 528 MET A CA 1
ATOM 4170 C C . MET A 1 528 ? 55.049 2.457 20.123 1.00 22.97 528 MET A C 1
ATOM 4172 O O . MET A 1 528 ? 55.995 1.917 19.574 1.00 22.97 528 MET A O 1
ATOM 4176 N N . HIS A 1 529 ? 54.184 3.285 19.500 1.00 24.02 529 HIS A N 1
ATOM 4177 C CA . HIS A 1 529 ? 54.413 4.646 18.931 1.00 24.02 529 HIS A CA 1
ATOM 4178 C C . HIS A 1 529 ? 55.469 4.928 17.801 1.00 24.02 529 HIS A C 1
ATOM 4180 O O . HIS A 1 529 ? 56.259 4.058 17.472 1.00 24.02 529 HIS A O 1
ATOM 4186 N N . PRO A 1 530 ? 55.428 6.100 17.099 1.00 48.72 530 PRO A N 1
ATOM 4187 C CA . PRO A 1 530 ? 55.392 6.202 15.622 1.00 48.72 530 PRO A CA 1
ATOM 4188 C C . PRO A 1 530 ? 56.533 7.051 14.988 1.00 48.72 530 PRO A C 1
ATOM 4190 O O . PRO A 1 530 ? 57.230 7.754 15.712 1.00 48.72 530 PRO A O 1
ATOM 4193 N N . ARG A 1 531 ? 56.656 7.098 13.640 1.00 25.11 531 ARG A N 1
ATOM 4194 C CA . ARG A 1 531 ? 56.908 8.325 12.817 1.00 25.11 531 ARG A CA 1
ATOM 4195 C C . ARG A 1 531 ? 57.211 8.074 11.317 1.00 25.11 531 ARG A C 1
ATOM 4197 O O . ARG A 1 531 ? 57.876 7.121 10.945 1.00 25.11 531 ARG A O 1
ATOM 4204 N N . ALA A 1 532 ? 56.696 9.032 10.540 1.00 25.09 532 ALA A N 1
ATOM 4205 C CA . ALA A 1 532 ? 56.849 9.500 9.148 1.00 25.09 532 ALA A CA 1
ATOM 4206 C C . ALA A 1 532 ? 58.163 9.344 8.334 1.00 25.09 532 ALA A C 1
ATOM 4208 O O . ALA A 1 532 ? 59.243 9.399 8.909 1.00 25.09 532 ALA A O 1
ATOM 4209 N N . LEU A 1 533 ? 58.019 9.370 6.987 1.00 24.28 533 LEU A N 1
ATOM 4210 C CA . LEU A 1 533 ? 58.779 10.143 5.952 1.00 24.28 533 LEU A CA 1
ATOM 4211 C C . LEU A 1 533 ? 58.129 9.911 4.547 1.00 24.28 533 LEU A C 1
ATOM 4213 O O . LEU A 1 533 ? 57.870 8.764 4.204 1.00 24.28 533 LEU A O 1
ATOM 4217 N N . ALA A 1 534 ? 57.539 10.927 3.882 1.00 24.67 534 ALA A N 1
ATOM 4218 C CA . ALA A 1 534 ? 58.057 11.836 2.814 1.00 24.67 534 ALA A CA 1
ATOM 4219 C C . ALA A 1 534 ? 58.073 11.236 1.371 1.00 24.67 534 ALA A C 1
ATOM 4221 O O . ALA A 1 534 ? 58.697 10.208 1.168 1.00 24.67 534 ALA A O 1
ATOM 4222 N N . ALA A 1 535 ? 57.230 11.737 0.436 1.00 23.39 535 ALA A N 1
ATOM 4223 C CA . ALA A 1 535 ? 57.511 12.633 -0.734 1.00 23.39 535 ALA A CA 1
ATOM 4224 C C . ALA A 1 535 ? 58.163 11.898 -1.953 1.00 23.39 535 ALA A C 1
ATOM 4226 O O . ALA A 1 535 ? 58.987 11.033 -1.719 1.00 23.39 535 ALA A O 1
ATOM 4227 N N . ALA A 1 536 ? 57.892 12.108 -3.259 1.00 25.17 536 ALA A N 1
ATOM 4228 C CA . ALA A 1 536 ? 57.425 13.251 -4.065 1.00 25.17 536 ALA A CA 1
ATOM 4229 C C . ALA A 1 536 ? 56.966 12.839 -5.513 1.00 25.17 536 ALA A C 1
ATOM 4231 O O . ALA A 1 536 ? 56.995 11.660 -5.849 1.00 25.17 536 ALA A O 1
ATOM 4232 N N . ASP A 1 537 ? 56.644 13.868 -6.330 1.00 23.39 537 ASP A N 1
ATOM 4233 C CA . ASP A 1 537 ? 56.411 14.002 -7.803 1.00 23.39 537 ASP A CA 1
ATOM 4234 C C . ASP A 1 537 ? 54.978 13.845 -8.375 1.00 23.39 537 ASP A C 1
ATOM 4236 O O . ASP A 1 537 ? 54.364 12.791 -8.267 1.00 23.39 537 ASP A O 1
ATOM 4240 N N . ARG A 1 538 ? 54.280 14.932 -8.797 1.00 25.47 538 ARG A N 1
ATOM 4241 C CA . ARG A 1 538 ? 54.391 15.824 -10.008 1.00 25.47 538 ARG A CA 1
ATOM 4242 C C . ARG A 1 538 ? 53.991 15.083 -11.306 1.00 25.47 538 ARG A C 1
ATOM 4244 O O . ARG A 1 538 ? 54.471 13.989 -11.523 1.00 25.47 538 ARG A O 1
ATOM 4251 N N . ALA A 1 539 ? 53.177 15.568 -12.255 1.00 22.55 539 ALA A N 1
ATOM 4252 C CA . ALA A 1 539 ? 52.512 16.845 -12.546 1.00 22.55 539 ALA A CA 1
ATOM 4253 C C . ALA A 1 539 ? 51.432 16.647 -13.658 1.00 22.55 539 ALA A C 1
ATOM 4255 O O . ALA A 1 539 ? 51.282 15.545 -14.180 1.00 22.55 539 ALA A O 1
ATOM 4256 N N . THR A 1 540 ? 50.798 17.760 -14.075 1.00 26.16 540 THR A N 1
ATOM 4257 C CA . THR A 1 540 ? 49.806 18.005 -15.163 1.00 26.16 540 THR A CA 1
ATOM 4258 C C . THR A 1 540 ? 48.339 17.921 -14.711 1.00 26.16 540 THR A C 1
ATOM 4260 O O . THR A 1 540 ? 47.914 16.925 -14.151 1.00 26.16 540 THR A O 1
ATOM 4263 N N . GLY A 1 541 ? 47.467 18.921 -14.850 1.00 22.05 541 GLY A N 1
ATOM 4264 C CA . GLY A 1 541 ? 47.511 20.273 -15.410 1.00 22.05 541 GLY A CA 1
ATOM 4265 C C . GLY A 1 541 ? 46.047 20.722 -15.542 1.00 22.05 541 GLY A C 1
ATOM 4266 O O . GLY A 1 541 ? 45.315 20.153 -16.344 1.00 22.05 541 GLY A O 1
ATOM 4267 N N . VAL A 1 542 ? 45.590 21.665 -14.711 1.00 23.02 542 VAL A N 1
ATOM 4268 C CA . VAL A 1 542 ? 44.204 22.175 -14.692 1.00 23.02 542 VAL A CA 1
ATOM 4269 C C . VAL A 1 542 ? 44.241 23.702 -14.736 1.00 23.02 542 VAL A C 1
ATOM 4271 O O . VAL A 1 542 ? 44.902 24.323 -13.907 1.00 23.02 542 VAL A O 1
ATOM 4274 N N . LEU A 1 543 ? 43.489 24.289 -15.669 1.00 23.50 543 LEU A N 1
ATOM 4275 C CA . LEU A 1 543 ? 42.993 25.668 -15.606 1.00 23.50 543 LEU A CA 1
ATOM 4276 C C . LEU A 1 543 ? 41.531 25.635 -15.114 1.00 23.50 543 LEU A C 1
ATOM 4278 O O . LEU A 1 543 ? 40.758 24.829 -15.636 1.00 23.50 543 LEU A O 1
ATOM 4282 N N . PRO A 1 544 ? 41.124 26.474 -14.140 1.00 29.00 544 PRO A N 1
ATOM 4283 C CA . PRO A 1 544 ? 39.744 26.550 -13.667 1.00 29.00 544 PRO A CA 1
ATOM 4284 C C . PRO A 1 544 ? 38.986 27.745 -14.273 1.00 29.00 544 PRO A C 1
ATOM 4286 O O . PRO A 1 544 ? 39.566 28.803 -14.509 1.00 29.00 544 PRO A O 1
ATOM 4289 N N . PHE A 1 545 ? 37.669 27.601 -14.452 1.00 23.64 545 PHE A N 1
ATOM 4290 C CA . PHE A 1 545 ? 36.750 28.718 -14.699 1.00 23.64 545 PHE A CA 1
ATOM 4291 C C . PHE A 1 545 ? 35.944 29.062 -13.433 1.00 23.64 545 PHE A C 1
ATOM 4293 O O . PHE A 1 545 ? 35.565 28.196 -12.647 1.00 23.64 545 PHE A O 1
ATOM 4300 N N . HIS A 1 546 ? 35.745 30.369 -13.274 1.00 24.36 546 HIS A N 1
ATOM 4301 C CA . HIS A 1 546 ? 35.279 31.163 -12.137 1.00 24.36 546 HIS A CA 1
ATOM 4302 C C . HIS A 1 546 ? 34.071 30.683 -11.304 1.00 24.36 54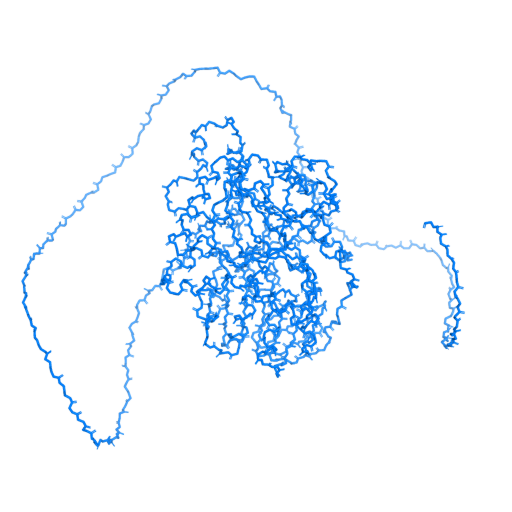6 HIS A C 1
ATOM 4304 O O . HIS A 1 546 ? 33.002 30.384 -11.827 1.00 24.36 546 HIS A O 1
ATOM 4310 N N . GLN A 1 547 ? 34.207 30.835 -9.978 1.00 25.14 547 GLN A N 1
ATOM 4311 C CA . GLN A 1 547 ? 33.120 31.156 -9.042 1.00 25.14 547 GLN A CA 1
ATOM 4312 C C . GLN A 1 547 ? 33.364 32.555 -8.448 1.00 25.14 547 GLN A C 1
ATOM 4314 O O . GLN A 1 547 ? 34.492 32.875 -8.074 1.00 25.14 547 GLN A O 1
ATOM 4319 N N . GLY A 1 548 ? 32.315 33.377 -8.353 1.00 22.17 548 GLY A N 1
ATOM 4320 C CA . GLY A 1 548 ? 32.300 34.636 -7.596 1.00 22.17 548 GLY A CA 1
ATOM 4321 C C . GLY A 1 548 ? 31.444 34.499 -6.323 1.00 22.17 548 G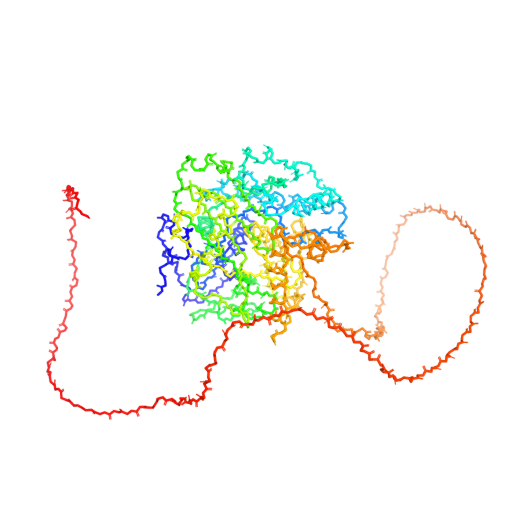LY A C 1
ATOM 4322 O O . GLY A 1 548 ? 30.447 33.774 -6.367 1.00 22.17 548 GLY A O 1
ATOM 4323 N N . PRO A 1 549 ? 31.796 35.150 -5.195 1.00 27.64 549 PRO A N 1
ATOM 4324 C CA . PRO A 1 549 ? 31.101 34.979 -3.921 1.00 27.64 549 PRO A CA 1
ATOM 4325 C C . PRO A 1 549 ? 30.060 36.081 -3.661 1.00 27.64 549 PRO A C 1
ATOM 4327 O O . PRO A 1 549 ? 30.252 37.236 -4.035 1.00 27.64 549 PRO A O 1
ATOM 4330 N N . LEU A 1 550 ? 28.991 35.747 -2.930 1.00 25.88 550 LEU A N 1
ATOM 4331 C CA . LEU A 1 550 ? 28.104 36.723 -2.288 1.00 25.88 550 LEU A CA 1
ATOM 4332 C C . LEU A 1 550 ? 28.024 36.438 -0.784 1.00 25.88 550 LEU A C 1
ATOM 4334 O O . LEU A 1 550 ? 27.556 35.387 -0.350 1.00 25.88 550 LEU A O 1
ATOM 4338 N N . HIS A 1 551 ? 28.502 37.406 -0.004 1.00 23.69 551 HIS A N 1
ATOM 4339 C CA . HIS A 1 551 ? 28.382 37.481 1.448 1.00 23.69 551 HIS A CA 1
ATOM 4340 C C . HIS A 1 551 ? 26.987 37.978 1.859 1.00 23.69 551 HIS A C 1
ATOM 4342 O O . HIS A 1 551 ? 26.477 38.940 1.291 1.00 23.69 551 HIS A O 1
ATOM 4348 N N . PHE A 1 552 ? 26.416 37.390 2.914 1.00 24.38 552 PHE A N 1
ATOM 4349 C CA . PHE A 1 552 ? 25.244 37.908 3.627 1.00 24.38 552 PHE A CA 1
ATOM 4350 C C . PHE A 1 552 ? 25.591 38.148 5.103 1.00 24.38 552 PHE A C 1
ATOM 4352 O O . PHE A 1 552 ? 26.106 37.256 5.776 1.00 24.38 552 PHE A O 1
ATOM 4359 N N . HIS A 1 553 ? 25.256 39.337 5.612 1.00 23.42 553 HIS A N 1
ATOM 4360 C CA . HIS A 1 553 ? 25.194 39.656 7.043 1.00 23.42 553 HIS A CA 1
ATOM 4361 C C . HIS A 1 553 ? 23.723 39.779 7.503 1.00 23.42 553 HIS A C 1
ATOM 4363 O O . HIS A 1 553 ? 22.853 40.100 6.692 1.00 23.42 553 HIS A O 1
ATOM 4369 N N . PRO A 1 554 ? 23.415 39.531 8.793 1.00 29.73 554 PRO A N 1
ATOM 4370 C CA . PRO A 1 554 ? 22.060 39.252 9.261 1.00 29.73 554 PRO A CA 1
ATOM 4371 C C . PRO A 1 554 ? 21.349 40.495 9.819 1.00 29.73 554 PRO A C 1
ATOM 4373 O O . PRO A 1 554 ? 21.965 41.333 10.479 1.00 29.73 554 PRO A O 1
ATOM 4376 N N . ARG A 1 555 ? 20.018 40.570 9.676 1.00 24.86 555 ARG A N 1
ATOM 4377 C CA . ARG A 1 555 ? 19.171 41.438 10.514 1.00 24.86 555 ARG A CA 1
ATOM 4378 C C . ARG A 1 555 ? 17.948 40.699 11.059 1.00 24.86 555 ARG A C 1
ATOM 4380 O O . ARG A 1 555 ? 17.199 40.055 10.335 1.00 24.86 555 ARG A O 1
ATOM 4387 N N . ARG A 1 556 ? 17.804 40.831 12.381 1.00 25.20 556 ARG A N 1
ATOM 4388 C CA . ARG A 1 556 ? 16.715 40.375 13.253 1.00 25.20 556 ARG A CA 1
ATOM 4389 C C . ARG A 1 556 ? 15.386 41.039 12.882 1.00 25.20 556 ARG A C 1
ATOM 4391 O O . ARG A 1 556 ? 15.372 42.239 12.628 1.00 25.20 556 ARG A O 1
ATOM 4398 N N . TRP A 1 557 ? 14.283 40.305 13.016 1.00 25.42 557 TRP A N 1
ATOM 4399 C CA . TRP A 1 557 ? 12.932 40.867 13.104 1.00 25.42 557 TRP A CA 1
ATOM 4400 C C . TRP A 1 557 ? 12.266 40.448 14.420 1.00 25.42 557 TRP A C 1
ATOM 4402 O O . TRP A 1 557 ? 12.276 39.275 14.791 1.00 25.42 557 TRP A O 1
ATOM 4412 N N . ARG A 1 558 ? 11.737 41.445 15.142 1.00 24.67 558 ARG A N 1
ATOM 4413 C CA . ARG A 1 558 ? 10.867 41.327 16.323 1.00 24.67 558 ARG A CA 1
ATOM 4414 C C . ARG A 1 558 ? 9.404 41.562 15.908 1.00 24.67 558 ARG A C 1
ATOM 4416 O O . ARG A 1 558 ? 9.141 42.184 14.887 1.00 24.67 558 ARG A O 1
ATOM 4423 N N . ALA A 1 559 ? 8.508 41.038 16.744 1.00 27.17 559 ALA A N 1
ATOM 4424 C CA . ALA A 1 559 ? 7.048 40.942 16.646 1.00 27.17 559 ALA A CA 1
ATOM 4425 C C . ALA A 1 559 ? 6.266 42.253 16.386 1.00 27.17 559 ALA A C 1
ATOM 4427 O O . ALA A 1 559 ? 6.776 43.330 16.695 1.00 27.17 559 ALA A O 1
ATOM 4428 N N . PRO A 1 560 ? 4.991 42.173 15.941 1.00 32.88 560 PRO A N 1
ATOM 4429 C CA . PRO A 1 560 ? 4.089 43.316 15.908 1.00 32.88 560 PRO A CA 1
ATOM 4430 C C . PRO A 1 560 ? 3.210 43.398 17.168 1.00 32.88 560 PRO A C 1
ATOM 4432 O O . PRO A 1 560 ? 2.614 42.415 17.607 1.00 32.88 560 PRO A O 1
ATOM 4435 N N . GLY A 1 561 ? 3.117 44.606 17.726 1.00 24.12 561 GLY A N 1
ATOM 4436 C CA . GLY A 1 561 ? 2.177 44.992 18.774 1.00 24.12 561 GLY A CA 1
ATOM 4437 C C . GLY A 1 561 ? 1.163 46.016 18.259 1.00 24.12 561 GLY A C 1
ATOM 4438 O O . GLY A 1 561 ? 1.479 46.864 17.428 1.00 24.12 561 GLY A O 1
ATOM 4439 N N . HIS A 1 562 ? -0.057 45.910 18.782 1.00 28.55 562 HIS A N 1
ATOM 4440 C CA . HIS A 1 562 ? -1.194 46.816 18.616 1.00 28.55 562 HIS A CA 1
ATOM 4441 C C . HIS A 1 562 ? -0.862 48.314 18.729 1.00 28.55 562 HIS A C 1
ATOM 4443 O O . HIS A 1 562 ? -0.159 48.714 19.656 1.00 28.55 562 HIS A O 1
ATOM 4449 N N . ARG A 1 563 ? -1.562 49.153 17.943 1.00 27.05 563 ARG A N 1
ATOM 4450 C CA . ARG A 1 563 ? -2.313 50.315 18.469 1.00 27.05 563 ARG A CA 1
ATOM 4451 C C . ARG A 1 563 ? -3.280 50.939 17.453 1.00 27.05 563 ARG A C 1
ATOM 4453 O O . ARG A 1 563 ? -3.010 51.065 16.270 1.00 27.05 563 ARG A O 1
ATOM 4460 N N . SER A 1 564 ? -4.416 51.331 18.016 1.00 27.33 564 SER A N 1
ATOM 4461 C CA . SER A 1 564 ? -5.590 52.039 17.499 1.00 27.33 564 SER A CA 1
ATOM 4462 C C . SER A 1 564 ? -5.372 53.531 17.187 1.00 27.33 564 SER A C 1
ATOM 4464 O O . SER A 1 564 ? -4.662 54.175 17.960 1.00 27.33 564 SER A O 1
ATOM 4466 N N . ARG A 1 565 ? -6.156 54.117 16.258 1.00 28.86 565 ARG A N 1
ATOM 4467 C CA . ARG A 1 565 ? -7.237 55.115 16.525 1.00 28.86 565 ARG A CA 1
ATOM 4468 C C . ARG A 1 565 ? -7.701 55.883 15.264 1.00 28.86 565 ARG A C 1
ATOM 4470 O O . ARG A 1 565 ? -6.879 56.546 14.655 1.00 28.86 565 ARG A O 1
ATOM 4477 N N . ARG A 1 566 ? -9.045 55.937 15.111 1.00 29.36 566 ARG A N 1
ATOM 4478 C CA . ARG A 1 566 ? -9.933 57.054 14.657 1.00 29.36 566 ARG A CA 1
ATOM 4479 C C . ARG A 1 566 ? -9.794 57.506 13.180 1.00 29.36 566 ARG A C 1
ATOM 4481 O O . ARG A 1 566 ? -8.690 57.572 12.682 1.00 29.36 566 ARG A O 1
ATOM 4488 N N . ARG A 1 567 ? -10.848 57.880 12.433 1.00 27.31 567 ARG A N 1
ATOM 4489 C CA . ARG A 1 567 ? -12.186 58.440 12.752 1.00 27.31 567 ARG A CA 1
ATOM 4490 C C . ARG A 1 567 ? -13.060 58.493 11.460 1.00 27.31 567 ARG A C 1
ATOM 4492 O O . ARG A 1 567 ? -12.458 58.507 10.394 1.00 27.31 567 ARG A O 1
ATOM 4499 N N . ILE A 1 568 ? -14.387 58.701 11.627 1.00 29.02 568 ILE A N 1
ATOM 4500 C CA . ILE A 1 568 ? -15.379 59.330 10.692 1.00 29.02 568 ILE A CA 1
ATOM 4501 C C . ILE A 1 568 ? -15.897 58.414 9.551 1.00 29.02 568 ILE A C 1
ATOM 4503 O O . ILE A 1 568 ? -15.086 57.794 8.883 1.00 29.02 568 ILE A O 1
ATOM 4507 N N . ASP A 1 569 ? -17.189 58.260 9.216 1.00 27.94 569 ASP A N 1
ATOM 4508 C CA . ASP A 1 569 ? -18.486 58.726 9.747 1.00 27.94 569 ASP A CA 1
ATOM 4509 C C . ASP A 1 569 ? -19.645 57.837 9.213 1.00 27.94 569 ASP A C 1
ATOM 4511 O O . ASP A 1 569 ? -19.512 57.208 8.168 1.00 27.94 569 ASP A O 1
ATOM 4515 N N . ALA A 1 570 ? -20.743 57.821 9.988 1.00 28.97 570 ALA A N 1
ATOM 4516 C CA . ALA A 1 570 ? -22.192 57.756 9.676 1.00 28.97 570 ALA A CA 1
ATOM 4517 C C . ALA A 1 570 ? -22.707 56.973 8.428 1.00 28.97 570 ALA A C 1
ATOM 4519 O O . ALA A 1 570 ? -22.308 57.237 7.305 1.00 28.97 570 ALA A O 1
ATOM 4520 N N . THR A 1 571 ? -23.699 56.068 8.490 1.00 32.31 571 THR A N 1
ATOM 4521 C CA . THR A 1 571 ? -25.136 56.310 8.791 1.00 32.31 571 THR A CA 1
ATOM 4522 C C . THR A 1 571 ? -25.968 55.004 8.641 1.00 32.31 571 THR A C 1
ATOM 4524 O O . THR A 1 571 ? -25.631 54.168 7.811 1.00 32.31 571 THR A O 1
ATOM 4527 N N . GLY A 1 572 ? -27.076 54.880 9.402 1.00 29.17 572 GLY A N 1
ATOM 4528 C CA . GLY A 1 572 ? -28.336 54.162 9.053 1.00 29.17 572 GLY A CA 1
ATOM 4529 C C . GLY A 1 572 ? -28.396 52.629 9.234 1.00 29.17 572 GLY A C 1
ATOM 4530 O O . GLY A 1 572 ? -27.941 51.896 8.370 1.00 29.17 572 GLY A O 1
ATOM 4531 N N . GLN A 1 573 ? -28.818 52.064 10.379 1.00 29.59 573 GLN A N 1
ATOM 4532 C CA . GLN A 1 573 ? -30.205 51.667 10.758 1.00 29.59 573 GLN A CA 1
ATOM 4533 C C . GLN A 1 573 ? -30.985 50.844 9.699 1.00 29.59 573 GLN A C 1
ATOM 4535 O O . GLN A 1 573 ? -31.275 51.353 8.628 1.00 29.59 573 GLN A O 1
ATOM 4540 N N . GLN A 1 574 ? -31.201 49.531 9.946 1.00 30.62 574 GLN A N 1
ATOM 4541 C CA . GLN A 1 574 ? -32.450 48.878 10.455 1.00 30.62 574 GLN A CA 1
ATOM 4542 C C . GLN A 1 574 ? -33.495 48.639 9.327 1.00 30.62 574 GLN A C 1
ATOM 4544 O O . GLN A 1 574 ? -33.690 49.524 8.519 1.00 30.62 574 GLN A O 1
ATOM 4549 N N . HIS A 1 575 ? -34.197 47.511 9.112 1.00 29.67 575 HIS A N 1
ATOM 4550 C CA . HIS A 1 575 ? -34.790 46.427 9.923 1.00 29.67 575 HIS A CA 1
ATOM 4551 C C . HIS A 1 575 ? -34.974 45.151 9.043 1.00 29.67 575 HIS A C 1
ATOM 4553 O O . HIS A 1 575 ? -35.203 45.264 7.847 1.00 29.67 575 HIS A O 1
ATOM 4559 N N . ARG A 1 576 ? -34.720 43.925 9.540 1.00 30.83 576 ARG A N 1
ATOM 4560 C CA . ARG A 1 576 ? -35.686 42.846 9.917 1.00 30.83 576 ARG A CA 1
ATOM 4561 C C . ARG A 1 576 ? -37.036 42.757 9.167 1.00 30.83 576 ARG A C 1
ATOM 4563 O O . ARG A 1 576 ? -37.851 43.650 9.335 1.00 30.83 576 ARG A O 1
ATOM 4570 N N . HIS A 1 577 ? -37.316 41.597 8.549 1.00 27.83 577 HIS A N 1
ATOM 4571 C CA . HIS A 1 577 ? -38.395 40.608 8.849 1.00 27.83 577 HIS A CA 1
ATOM 4572 C C . HIS A 1 577 ? -38.512 39.605 7.666 1.00 27.83 577 HIS A C 1
ATOM 4574 O O . HIS A 1 577 ? -38.518 40.025 6.520 1.00 27.83 577 HIS A O 1
ATOM 4580 N N . LEU A 1 578 ? -38.276 38.298 7.869 1.00 30.56 578 LEU A N 1
ATOM 4581 C CA . LEU A 1 578 ? -39.241 37.205 8.144 1.00 30.56 578 LEU A CA 1
ATOM 4582 C C . LEU A 1 578 ? -40.244 36.907 7.007 1.00 30.56 578 LEU A C 1
ATOM 4584 O O . LEU A 1 578 ? -41.058 37.759 6.680 1.00 30.56 578 LEU A O 1
ATOM 4588 N N . GLY A 1 579 ? -40.248 35.655 6.517 1.00 25.98 579 GLY A N 1
ATOM 4589 C CA . GLY A 1 579 ? -41.370 35.071 5.763 1.00 25.98 579 GLY A CA 1
ATOM 4590 C C . GLY A 1 579 ? -40.996 34.036 4.689 1.00 25.98 579 GLY A C 1
ATOM 4591 O O . GLY A 1 579 ? -40.790 34.389 3.538 1.00 25.98 579 GLY A O 1
ATOM 4592 N N . HIS A 1 580 ? -40.953 32.753 5.061 1.00 29.38 580 HIS A N 1
ATOM 4593 C CA . HIS A 1 580 ? -41.279 31.607 4.181 1.00 29.38 580 HIS A CA 1
ATOM 4594 C C . HIS A 1 580 ? -42.824 31.515 4.031 1.00 29.38 580 HIS A C 1
ATOM 4596 O O . HIS A 1 580 ? -43.495 32.249 4.762 1.00 29.38 580 HIS A O 1
ATOM 4602 N N . PRO A 1 581 ? -43.442 30.570 3.279 1.00 46.72 581 PRO A N 1
ATOM 4603 C CA . PRO A 1 581 ? -42.961 29.592 2.280 1.00 46.72 581 PRO A CA 1
ATOM 4604 C C . PRO A 1 581 ? -43.863 29.565 1.007 1.00 46.72 581 PRO A C 1
ATOM 4606 O O . PRO A 1 581 ? -44.786 30.366 0.889 1.00 46.72 581 PRO A O 1
ATOM 4609 N N . GLY A 1 582 ? -43.666 28.618 0.077 1.00 25.80 582 GLY A N 1
ATOM 4610 C CA . GLY A 1 582 ? -44.741 28.248 -0.860 1.00 25.80 582 GLY A CA 1
ATOM 4611 C C . GLY A 1 582 ? -44.316 27.552 -2.152 1.00 25.80 582 GLY A C 1
ATOM 4612 O O . GLY A 1 582 ? -43.710 28.170 -3.019 1.00 25.80 582 GLY A O 1
ATOM 4613 N N . ASP A 1 583 ? -44.705 26.282 -2.261 1.00 29.03 583 ASP A N 1
ATOM 4614 C CA . ASP A 1 583 ? -44.654 25.393 -3.427 1.00 29.03 583 ASP A CA 1
ATOM 4615 C C . ASP A 1 583 ? -45.224 25.964 -4.738 1.00 29.03 583 ASP A C 1
ATOM 4617 O O . ASP A 1 583 ? -46.217 26.692 -4.729 1.00 29.03 583 ASP A O 1
ATOM 4621 N N . ARG A 1 584 ? -44.659 25.491 -5.862 1.00 29.53 584 ARG A N 1
ATOM 4622 C CA . ARG A 1 584 ? -45.310 25.021 -7.115 1.00 29.53 584 ARG A CA 1
ATOM 4623 C C . ARG A 1 584 ? -44.184 24.700 -8.112 1.00 29.53 584 ARG A C 1
ATOM 4625 O O . ARG A 1 584 ? -43.359 25.554 -8.398 1.00 29.53 584 ARG A O 1
ATOM 4632 N N . ALA A 1 585 ? -43.927 23.438 -8.443 1.00 25.94 585 ALA A N 1
ATOM 4633 C CA . ALA A 1 585 ? -44.663 22.591 -9.383 1.00 25.94 585 ALA A CA 1
ATOM 4634 C C . ALA A 1 585 ? -44.623 23.089 -10.842 1.00 25.94 585 ALA A C 1
ATOM 4636 O O . ALA A 1 585 ? -45.068 24.190 -11.142 1.00 25.94 585 ALA A O 1
ATOM 4637 N N . GLN A 1 586 ? -44.198 22.153 -11.696 1.00 26.91 586 GLN A N 1
ATOM 4638 C CA . GLN A 1 586 ? -44.357 22.045 -13.150 1.00 26.91 586 GLN A CA 1
ATOM 4639 C C . GLN A 1 586 ? -43.353 22.817 -14.023 1.00 26.91 586 GLN A C 1
ATOM 4641 O O . GLN A 1 586 ? -43.258 24.033 -13.978 1.00 26.91 586 GLN A O 1
ATOM 4646 N N . ASP A 1 587 ? -42.418 22.114 -14.666 1.00 25.30 587 ASP A N 1
ATOM 4647 C CA . ASP A 1 587 ? -42.584 21.300 -15.888 1.00 25.30 587 ASP A CA 1
ATOM 4648 C C . ASP A 1 587 ? -42.496 22.203 -17.125 1.00 25.30 587 ASP A C 1
ATOM 4650 O O . ASP A 1 587 ? -43.383 23.016 -17.355 1.00 25.30 587 ASP A O 1
ATOM 4654 N N . LEU A 1 588 ? -41.390 22.094 -17.871 1.00 26.19 588 LEU A N 1
ATOM 4655 C CA . LEU A 1 588 ? -41.356 22.082 -19.338 1.00 26.19 588 LEU A CA 1
ATOM 4656 C C . LEU A 1 588 ? -39.912 22.078 -19.863 1.00 26.19 588 LEU A C 1
ATOM 4658 O O . LEU A 1 588 ? -39.084 22.938 -19.569 1.00 26.19 588 LEU A O 1
ATOM 4662 N N . ARG A 1 589 ? -39.674 21.064 -20.698 1.00 23.42 589 ARG A N 1
ATOM 4663 C CA . ARG A 1 589 ? -38.675 20.959 -21.774 1.00 23.42 589 ARG A CA 1
ATOM 4664 C C . ARG A 1 589 ? -38.378 22.348 -22.383 1.00 23.42 589 ARG A C 1
ATOM 4666 O O . ARG A 1 589 ? -39.285 23.154 -22.552 1.00 23.42 589 ARG A O 1
ATOM 4673 N N . THR A 1 590 ? -37.181 22.678 -22.861 1.00 25.05 590 THR A N 1
ATOM 4674 C CA . THR A 1 590 ? -36.642 22.239 -24.159 1.00 25.05 590 THR A CA 1
ATOM 4675 C C . THR A 1 590 ? -35.386 23.082 -24.474 1.00 25.05 590 THR A C 1
ATOM 4677 O O . THR A 1 590 ? -35.349 24.267 -24.168 1.00 25.05 590 THR A O 1
ATOM 4680 N N . HIS A 1 591 ? -34.445 22.461 -25.191 1.00 25.20 591 HIS A N 1
ATOM 4681 C CA . HIS A 1 591 ? -33.526 23.037 -26.186 1.00 25.20 591 HIS A CA 1
ATOM 4682 C C . HIS A 1 591 ? -32.204 23.742 -25.793 1.00 25.20 591 HIS A C 1
ATOM 4684 O O . HIS A 1 591 ? -32.160 24.871 -25.331 1.00 25.20 591 HIS A O 1
ATOM 4690 N N . LEU A 1 592 ? -31.137 23.047 -26.223 1.00 23.73 592 LEU A N 1
ATOM 4691 C CA . LEU A 1 592 ? -30.032 23.487 -27.092 1.00 23.73 592 LEU A CA 1
ATOM 4692 C C . LEU A 1 592 ? -28.919 24.416 -26.564 1.00 23.73 592 LEU A C 1
ATOM 4694 O O . LEU A 1 592 ? -29.095 25.611 -26.394 1.00 23.73 592 LEU A O 1
ATOM 4698 N N . LEU A 1 593 ? -27.721 23.812 -26.556 1.00 22.11 593 LEU A N 1
ATOM 4699 C CA . LEU A 1 593 ? -26.530 24.188 -27.337 1.00 22.11 593 LEU A CA 1
ATOM 4700 C C . LEU A 1 593 ? -25.881 25.578 -27.118 1.00 22.11 593 LEU A C 1
ATOM 4702 O O . LEU A 1 593 ? -26.428 26.615 -27.467 1.00 22.11 593 LEU A O 1
ATOM 4706 N N . ILE A 1 594 ? -24.584 25.492 -26.779 1.00 23.48 594 ILE A N 1
ATOM 4707 C CA . ILE A 1 594 ? -23.473 26.408 -27.118 1.00 23.48 594 ILE A CA 1
ATOM 4708 C C . ILE A 1 594 ? -23.249 27.586 -26.152 1.00 23.48 594 ILE A C 1
ATOM 4710 O O . ILE A 1 594 ? -23.722 28.698 -26.371 1.00 23.48 594 ILE A O 1
ATOM 4714 N N . ARG A 1 595 ? -22.370 27.379 -25.163 1.00 26.95 595 ARG A N 1
ATOM 4715 C CA . ARG A 1 595 ? -20.967 27.842 -25.213 1.00 26.95 595 ARG A CA 1
ATOM 4716 C C . ARG A 1 595 ? -20.097 27.129 -24.189 1.00 26.95 595 ARG A C 1
ATOM 4718 O O . ARG A 1 595 ? -20.607 26.863 -23.082 1.00 26.95 595 ARG A O 1
#

Sequence (595 aa):
MQPLRTLSLWMDQLDEPLCARPALREDLAADVCIIGAGYTGLWTAYYLKRQAPHLNIAVIDANIAGFGASGRNGGWLMGNLLGEDRLLATLSPQQRRASIDLLHGNPDEVHGVLQREGIDCDYRKGGVLYCAARYPEQERSLRAYLDDLYRQGMTEDDYHWLRPEQLENQLRVSNAFGAIYSPHTATIQPAKLVRGLARAVEALGVPIFENTPAIDWQPGEVRTPLARIRCQWMVPAVEGYAASLPPLGKHQLPVQSLLIATEPLPESTWEQIGLSQGQAFSESSRQVTYGQRTADNRLVFGARGGYRFGGRLRENFNLDAHEIELRRYLFSELFPQLKHVRITHSWGGNLGMARRFRPHMLCDRQRGIALAGGYGGEGVGATNLGGRTLAALILNQHNELTAQPWVLDNRPVSSLASWPPEPCRWLGYNAIIQSFIHEDRTLANPASAPWRRRLASPLRTSWKASCTDFPFPDTGPTGHEHYPVQEHPQRRPGAFKPGRGAAWRTRSGDVGHLRGAQRWRRNRHLGMHPRALAAADRATGVLPFHQGPLHFHPRRWRAPGHRSRRRIDATGQQHRHLGHPGDRAQDLRTHLLIR